Protein AF-A0A832P5F1-F1 (afdb_monomer)

Foldseek 3Di:
DDDDDDDDDDPPPDVVVVVVVVVVVVVVPPPVVPPPQDWFKWFWWFFQVPQWIFIARPVVRAGPDIEHHDHRWFEWDQFLQNQWIWTQHQVVQWIFIAGRQVRYTPDIEHHAHRWAYWEAENVRQWIWTDHQCGQWIFIAGPVVRYGPDIEHHAHRWHEWYDDHQWIWIQHQQQQWIFIAGNVVRYGPDIAHHVAHGWAYWDDDDQWIWTAHQRQQWIFIAGNVVSYGPDIEHHAHRWHEWDDADQWIWIFHQLRQWIFIAGNVVRYGPDIEHHAHRFAAKAAAPVRQWIWTQRQQVQWIFIAGPVVRYGPDIHHHHHRINHHYHRIYTHGHDDDPPDPPDPPDDDDDDDDDDDDDDDDDDDDDDDDDDDDDDDDDDDDDDDDDDDDDDDDDDWDFDDDDDDDDDDDDDDDDDDDDDDDDDDDDDDDPPPPPDDDQKDWGKGWPAFEEAQQFWTKIKIKIFGAQPAAKKKKKKKKADPPPKAWPPPQWDQDPPRITIHIDIAGHGDMDMDMIIIRRNDFDKDWMKIKMWMDHDPCSVPIDIDIDTGIHGYHYPDDDDDPDDDDDPDDPPPVPDDPDDDPPVVVVVVVVVVVVVPPD

Sequence (596 aa):
MISKKKEKSNPIGLTSIALLLLFIIVSFTMSAAAAQSALFEVAYITNGGSDTVSVIDTGTNTVIATVDVESRPEGIAVSPDGKKVYVANLGSNTVSVIDTATNKVTATMDTGSDPHGVAATPDGKKVYVTNYGGDTVSVIDTATNRVTATVDVGVNPFGVVVAGTMAYVTNDIDRTVSVIDTATDTVTATLNVENQHPGGVTVAGSRAYVTSGGTDTVSVIDTNSNSVIATVDVGSRPTGVVVTGTKAYVANFGGNTLSVIDTATNTVTSTVDVGKSPYGIAVNPDGTKVYAANAYDNTISVIDTATNRVTATVKVGTLPKAFGQFVSSVPVSEVETNPTEESEKTPADSHENTEAGQNVNTQTNTVNNYYNSTQTNTQTSNVNNYYENTQTNTQTTTVNYNYYNEPAERPENARVRNEEVRKAEDPPVEKPKPSSASVNLHGEKTRVVKGEDILLKLSAVNLITKPTMHVQAIIIPPSGMSVSSTEFVESGAGQYTTTYEIEPGKGRDIEVRIAANQVGDFNVTGRVIYYFGNNKKDGEDCTLDLPIQVEDPAPQPTPESRPDISDISDILDMPGFGVSGLVFILMLAFILRRND

Radius of gyration: 36.6 Å; Cα contacts (8 Å, |Δi|>4): 1337; chains: 1; bounding box: 105×146×102 Å

Secondary structure (DSSP, 8-state):
-------------SHHHHHHHHHHHHTTSS--------EEEEEEEEETTTTEEEEEETTTTEEEEEEE-SSSEEEEEE-TTSSEEEEEEGGGTEEEEEETTTTEEEEEEE-SSSEEEEEE-TTSSEEEEEEGGGTEEEEEETTTTEEEEEEE-SSSEEEEEEETTEEEEEETTTTEEEEEETTTTEEEEEEE---SSEEEEEEETTEEEEEETTTTEEEEEETTTTEEEEEEE-SSSEEEEEEETTEEEEEETTTTEEEEEETTTTEEEEEEE-SSSEEEEEE-TTSSEEEEEETTTTEEEEEETTTTEEEEEEE-SSSB--BB--EEEEEPPP---PPP--PPPPP----------------------PPP----------------------------------------------------PPPP--PPPPPSEEEEEEEEE-EEETTSEEEEEEEEEE-TTSPPEEEEEEEEPPTT-EE--TTPEEEGGGEEEEEEEE-TT-EEEEEEEEE--S-EEEEEEEEEEEEETT-GGG-EEEEEEEEEEEEPPPPPPP----------GGGS--TT--TTHHHHHHHHHHHTTS--

Structure (mmCIF, N/CA/C/O backbone):
data_AF-A0A832P5F1-F1
#
_entry.id   AF-A0A832P5F1-F1
#
loop_
_atom_site.group_PDB
_atom_site.id
_atom_site.type_symbol
_atom_site.label_atom_id
_atom_site.label_alt_id
_atom_site.label_comp_id
_atom_site.label_asym_id
_atom_site.label_entity_id
_atom_site.label_seq_id
_atom_site.pdbx_PDB_ins_code
_atom_site.Cartn_x
_atom_site.Cartn_y
_atom_site.Cartn_z
_atom_site.occupancy
_atom_site.B_iso_or_equiv
_atom_site.auth_seq_id
_atom_site.auth_comp_id
_atom_site.auth_asym_id
_atom_site.auth_atom_id
_atom_site.pdbx_PDB_model_num
ATOM 1 N N . MET A 1 1 ? 10.530 -66.993 82.136 1.00 38.19 1 MET A N 1
ATOM 2 C CA . MET A 1 1 ? 9.379 -67.729 81.565 1.00 38.19 1 MET A CA 1
ATOM 3 C C . MET A 1 1 ? 8.339 -66.687 81.171 1.00 38.19 1 MET A C 1
ATOM 5 O O . MET A 1 1 ? 7.879 -65.975 82.045 1.00 38.19 1 MET A O 1
ATOM 9 N N . ILE A 1 2 ? 8.283 -66.293 79.892 1.00 39.81 2 ILE A N 1
ATOM 10 C CA . ILE A 1 2 ? 7.416 -66.886 78.844 1.00 39.81 2 ILE A CA 1
ATOM 11 C C . ILE A 1 2 ? 5.944 -66.644 79.235 1.00 39.81 2 ILE A C 1
ATOM 13 O O . ILE A 1 2 ? 5.514 -67.163 80.249 1.00 39.81 2 ILE A O 1
ATOM 17 N N . SER A 1 3 ? 5.110 -65.868 78.546 1.00 37.88 3 SER A N 1
ATOM 18 C CA . SER A 1 3 ? 5.088 -65.426 77.152 1.00 37.88 3 SER A CA 1
ATOM 19 C C . SER A 1 3 ? 4.238 -64.149 77.062 1.00 37.88 3 SER A C 1
ATOM 21 O O . SER A 1 3 ? 3.167 -64.089 77.660 1.00 37.88 3 SER A O 1
ATOM 23 N N . LYS A 1 4 ? 4.665 -63.138 76.300 1.00 48.16 4 LYS A N 1
ATOM 24 C CA . LYS A 1 4 ? 3.783 -62.041 75.871 1.00 48.16 4 LYS A CA 1
ATOM 25 C C . LYS A 1 4 ? 3.978 -61.803 74.383 1.00 48.16 4 LYS A C 1
ATOM 27 O O . LYS A 1 4 ? 4.945 -61.156 73.995 1.00 48.16 4 LYS A O 1
ATOM 32 N N . LYS A 1 5 ? 3.050 -62.305 73.567 1.00 44.62 5 LYS A N 1
ATOM 33 C CA . LYS A 1 5 ? 2.624 -61.659 72.314 1.00 44.62 5 LYS A CA 1
ATOM 34 C C . LYS A 1 5 ? 1.510 -62.455 71.638 1.00 44.62 5 LYS A C 1
ATOM 36 O O . LYS A 1 5 ? 1.742 -63.586 71.226 1.00 44.62 5 LYS A O 1
ATOM 41 N N . LYS A 1 6 ? 0.361 -61.808 71.440 1.00 38.97 6 LYS A N 1
ATOM 42 C CA . LYS A 1 6 ? -0.233 -61.491 70.126 1.00 38.97 6 LYS A CA 1
ATOM 43 C C . LYS A 1 6 ? -1.708 -61.142 70.322 1.00 38.97 6 LYS A C 1
ATOM 45 O O . LYS A 1 6 ? -2.501 -62.020 70.629 1.00 38.97 6 LYS A O 1
ATOM 50 N N . GLU A 1 7 ? -2.065 -59.897 70.037 1.00 41.16 7 GLU A N 1
ATOM 51 C CA . GLU A 1 7 ? -3.410 -59.567 69.567 1.00 41.16 7 GLU A CA 1
ATOM 52 C C . GLU A 1 7 ? -3.318 -59.083 68.120 1.00 41.16 7 GLU A C 1
ATOM 54 O O . GLU A 1 7 ? -2.325 -58.483 67.705 1.00 41.16 7 GLU A O 1
ATOM 59 N N . LYS A 1 8 ? -4.316 -59.498 67.341 1.00 47.44 8 LYS A N 1
ATOM 60 C CA . LYS A 1 8 ? -4.392 -59.449 65.880 1.00 47.44 8 LYS A CA 1
ATOM 61 C C . LYS A 1 8 ? -4.716 -58.034 65.392 1.00 47.44 8 LYS A C 1
ATOM 63 O O . LYS A 1 8 ? -5.671 -57.438 65.876 1.00 47.44 8 LYS A O 1
ATOM 68 N N . SER A 1 9 ? -4.018 -57.566 64.359 1.00 42.41 9 SER A N 1
ATOM 69 C CA . SER A 1 9 ? -4.440 -56.435 63.524 1.00 42.41 9 SER A CA 1
ATOM 70 C C . SER A 1 9 ? -4.525 -56.855 62.048 1.00 42.41 9 SER A C 1
ATOM 72 O O . SER A 1 9 ? -3.697 -57.618 61.550 1.00 42.41 9 SER A O 1
ATOM 74 N N . ASN A 1 10 ? -5.608 -56.414 61.401 1.00 39.56 10 ASN A N 1
ATOM 75 C CA . ASN A 1 10 ? -6.074 -56.761 60.053 1.00 39.56 10 ASN A CA 1
ATOM 76 C C . ASN A 1 10 ? -5.143 -56.278 58.922 1.00 39.56 10 ASN A C 1
ATOM 78 O O . ASN A 1 10 ? -4.532 -55.218 59.057 1.00 39.56 10 ASN A O 1
ATOM 82 N N . PRO A 1 11 ? -5.106 -56.970 57.762 1.00 44.47 11 PRO A N 1
ATOM 83 C CA . PRO A 1 11 ? -4.315 -56.559 56.611 1.00 44.47 11 PRO A CA 1
ATOM 84 C C . PRO A 1 11 ? -5.125 -55.586 55.740 1.00 44.47 11 PRO A C 1
ATOM 86 O O . PRO A 1 11 ? -5.749 -55.980 54.760 1.00 44.47 11 PRO A O 1
ATOM 89 N N . ILE A 1 12 ? -5.128 -54.302 56.095 1.00 47.81 12 ILE A N 1
ATOM 90 C CA . ILE A 1 12 ? -5.510 -53.222 55.170 1.00 47.81 12 ILE A CA 1
ATOM 91 C C . ILE A 1 12 ? -4.210 -52.540 54.766 1.00 47.81 12 ILE A C 1
ATOM 93 O O . ILE A 1 12 ? -3.772 -51.568 55.370 1.00 47.81 12 ILE A O 1
ATOM 97 N N . GLY A 1 13 ? -3.523 -53.126 53.799 1.00 51.03 13 GLY A N 1
ATOM 98 C CA . GLY A 1 13 ? -2.221 -52.640 53.376 1.00 51.03 13 GLY A CA 1
ATOM 99 C C . GLY A 1 13 ? -1.780 -53.425 52.167 1.00 51.03 13 GLY A C 1
ATOM 100 O O . GLY A 1 13 ? -1.122 -54.437 52.326 1.00 51.03 13 GLY A O 1
ATOM 101 N N . LEU A 1 14 ? -2.271 -53.022 50.997 1.00 46.38 14 LEU A N 1
ATOM 102 C CA . LEU A 1 14 ? -1.539 -52.968 49.723 1.00 46.38 14 LEU A CA 1
ATOM 103 C C . LEU A 1 14 ? -2.491 -52.642 48.554 1.00 46.38 14 LEU A C 1
ATOM 105 O O . LEU A 1 14 ? -2.056 -52.051 47.572 1.00 46.38 14 LEU A O 1
ATOM 109 N N . THR A 1 15 ? -3.796 -52.920 48.664 1.00 43.25 15 THR A N 1
ATOM 110 C CA . THR A 1 15 ? -4.772 -52.630 47.592 1.00 43.25 15 THR A CA 1
ATOM 111 C C . THR A 1 15 ? -5.205 -51.159 47.509 1.00 43.25 15 THR A C 1
ATOM 113 O O . THR A 1 15 ? -5.530 -50.696 46.420 1.00 43.25 15 THR A O 1
ATOM 116 N N . SER A 1 16 ? -5.125 -50.380 48.596 1.00 47.59 16 SER A N 1
ATOM 117 C CA . SER A 1 16 ? -5.449 -48.937 48.571 1.00 47.59 16 SER A CA 1
ATOM 118 C C . SER A 1 16 ? -4.308 -48.030 48.095 1.00 47.59 16 SER A C 1
ATOM 120 O O . SER A 1 16 ? -4.561 -46.879 47.760 1.00 47.59 16 SER A O 1
ATOM 122 N N . ILE A 1 17 ? -3.064 -48.521 48.032 1.00 47.62 17 ILE A N 1
ATOM 123 C CA . ILE A 1 17 ? -1.914 -47.710 47.584 1.00 47.62 17 ILE A CA 1
ATOM 124 C C . ILE A 1 17 ? -1.788 -47.750 46.051 1.00 47.62 17 ILE A C 1
ATOM 126 O O . ILE A 1 17 ? -1.481 -46.735 45.433 1.00 47.62 17 ILE A O 1
ATOM 130 N N . ALA A 1 18 ? -2.129 -48.878 45.417 1.00 46.09 18 ALA A N 1
ATOM 131 C CA . ALA A 1 18 ? -2.141 -48.997 43.957 1.00 46.09 18 ALA A CA 1
ATOM 132 C C . ALA A 1 18 ? -3.245 -48.147 43.293 1.00 46.09 18 ALA A C 1
ATOM 134 O O . ALA A 1 18 ? -3.026 -47.596 42.218 1.00 46.09 18 ALA A O 1
ATOM 135 N N . LEU A 1 19 ? -4.403 -47.979 43.946 1.00 42.66 19 LEU A N 1
ATOM 136 C CA . LEU A 1 19 ? -5.497 -47.150 43.422 1.00 42.66 19 LEU A CA 1
ATOM 137 C C . LEU A 1 19 ? -5.235 -45.643 43.611 1.00 42.66 19 LEU A C 1
ATOM 139 O O . LEU A 1 19 ? -5.656 -44.844 42.780 1.00 42.66 19 LEU A O 1
ATOM 143 N N . LEU A 1 20 ? -4.476 -45.256 44.645 1.00 43.47 20 LEU A N 1
ATOM 144 C CA . LEU A 1 20 ? -4.058 -43.866 44.860 1.00 43.47 20 LEU A CA 1
ATOM 145 C C . LEU A 1 20 ? -2.939 -43.445 43.886 1.00 43.47 20 LEU A C 1
ATOM 147 O O . LEU A 1 20 ? -2.941 -42.321 43.397 1.00 43.47 20 LEU A O 1
ATOM 151 N N . LEU A 1 21 ? -2.028 -44.360 43.528 1.00 43.97 21 LEU A N 1
ATOM 152 C CA . LEU A 1 21 ? -0.984 -44.113 42.521 1.00 43.97 21 LEU A CA 1
ATOM 153 C C . LEU A 1 21 ? -1.531 -44.077 41.083 1.00 43.97 21 LEU A C 1
ATOM 155 O O . LEU A 1 21 ? -1.025 -43.308 40.269 1.00 43.97 21 LEU A O 1
ATOM 159 N N . LEU A 1 22 ? -2.601 -44.820 40.774 1.00 42.53 22 LEU A N 1
ATOM 160 C CA . LEU A 1 22 ? -3.268 -44.729 39.468 1.00 42.53 22 LEU A CA 1
ATOM 161 C C . LEU A 1 22 ? -4.050 -43.409 39.307 1.00 42.53 22 LEU A C 1
ATOM 163 O O . LEU A 1 22 ? -4.083 -42.851 38.214 1.00 42.53 22 LEU A O 1
ATOM 167 N N . PHE A 1 23 ? -4.598 -42.852 40.394 1.00 43.94 23 PHE A N 1
ATOM 168 C CA . PHE A 1 23 ? -5.208 -41.516 40.376 1.00 43.94 23 PHE A CA 1
ATOM 169 C C . PHE A 1 23 ? -4.176 -40.390 40.259 1.00 43.94 23 PHE A C 1
ATOM 171 O O . PHE A 1 23 ? -4.450 -39.399 39.593 1.00 43.94 23 PHE A O 1
ATOM 178 N N . ILE A 1 24 ? -2.973 -40.539 40.819 1.00 45.75 24 ILE A N 1
ATOM 179 C CA . ILE A 1 24 ? -1.915 -39.522 40.691 1.00 45.75 24 ILE A CA 1
ATOM 180 C C . ILE A 1 24 ? -1.296 -39.525 39.280 1.00 45.75 24 ILE A C 1
ATOM 182 O O . ILE A 1 24 ? -0.934 -38.465 38.782 1.00 45.75 24 ILE A O 1
ATOM 186 N N . ILE A 1 25 ? -1.262 -40.667 38.583 1.00 44.12 25 ILE A N 1
ATOM 187 C CA . ILE A 1 25 ? -0.735 -40.749 37.206 1.00 44.12 25 ILE A CA 1
ATOM 188 C C . ILE A 1 25 ? -1.786 -40.334 36.153 1.00 44.12 25 ILE A C 1
ATOM 190 O O . ILE A 1 25 ? -1.433 -39.746 35.131 1.00 44.12 25 ILE A O 1
ATOM 194 N N . VAL A 1 26 ? -3.085 -40.529 36.414 1.00 41.31 26 VAL A N 1
ATOM 195 C CA . VAL A 1 26 ? -4.162 -40.009 35.540 1.00 41.31 26 VAL A CA 1
ATOM 196 C C . VAL A 1 26 ? -4.508 -38.538 35.843 1.00 41.31 26 VAL A C 1
ATOM 198 O O . VAL A 1 26 ? -5.034 -37.847 34.979 1.00 41.31 26 VAL A O 1
ATOM 201 N N . SER A 1 27 ? -4.107 -37.999 37.001 1.00 42.16 27 SER A N 1
ATOM 202 C CA . SER A 1 27 ? -4.187 -36.550 37.285 1.00 42.16 27 SER A CA 1
ATOM 203 C C . SER A 1 27 ? -2.967 -35.755 36.795 1.00 42.16 27 SER A C 1
ATOM 205 O O . SER A 1 27 ? -2.947 -34.537 36.932 1.00 42.16 27 SER A O 1
ATOM 207 N N . PHE A 1 28 ? -1.963 -36.415 36.205 1.00 39.56 28 PHE A N 1
ATOM 208 C CA . PHE A 1 28 ? -0.783 -35.768 35.609 1.00 39.56 28 PHE A CA 1
ATOM 209 C C . PHE A 1 28 ? -0.729 -35.854 34.075 1.00 39.56 28 PHE A C 1
ATOM 211 O O . PHE A 1 28 ? 0.269 -35.475 33.470 1.00 39.56 28 PHE A O 1
ATOM 218 N N . THR A 1 29 ? -1.798 -36.318 33.422 1.00 43.66 29 THR A N 1
ATOM 219 C CA . THR A 1 29 ? -1.881 -36.392 31.946 1.00 43.66 29 THR A CA 1
ATOM 220 C C . THR A 1 29 ? -3.006 -35.542 31.350 1.00 43.66 29 THR A C 1
ATOM 222 O O . THR A 1 29 ? -3.330 -35.657 30.173 1.00 43.66 29 THR A O 1
ATOM 225 N N . MET A 1 30 ? -3.563 -34.624 32.140 1.00 45.16 30 MET A N 1
ATOM 226 C CA . MET A 1 30 ? -4.625 -33.700 31.739 1.00 45.16 30 MET A CA 1
ATOM 227 C C . MET A 1 30 ? -4.424 -32.407 32.548 1.00 45.16 30 MET A C 1
ATOM 229 O O . MET A 1 30 ? -5.054 -32.190 33.568 1.00 45.16 30 MET A O 1
ATOM 233 N N . SER A 1 31 ? -3.382 -31.620 32.303 1.00 47.66 31 SER A N 1
ATOM 234 C CA . SER A 1 31 ? -3.410 -30.600 31.261 1.00 47.66 31 SER A CA 1
ATOM 235 C C . SER A 1 31 ? -1.986 -30.105 30.983 1.00 47.66 31 SER A C 1
ATOM 237 O O . SER A 1 31 ? -1.630 -28.976 31.296 1.00 47.66 31 SER A O 1
ATOM 239 N N . ALA A 1 32 ? -1.185 -30.934 30.318 1.00 41.31 32 ALA A N 1
ATOM 240 C CA . ALA A 1 32 ? -0.351 -30.410 29.242 1.00 41.31 32 ALA A CA 1
ATOM 241 C C . ALA A 1 32 ? -1.231 -30.328 27.981 1.00 41.31 32 ALA A C 1
ATOM 243 O O . ALA A 1 32 ? -0.911 -30.886 26.936 1.00 41.31 32 ALA A O 1
ATOM 244 N N . ALA A 1 33 ? -2.408 -29.694 28.096 1.00 40.56 33 ALA A N 1
ATOM 245 C CA . ALA A 1 33 ? -2.965 -29.033 26.934 1.00 40.56 33 ALA A CA 1
ATOM 246 C C . ALA A 1 33 ? -1.875 -28.040 26.550 1.00 40.56 33 ALA A C 1
ATOM 248 O O . ALA A 1 33 ? -1.488 -27.229 27.393 1.00 40.56 33 ALA A O 1
ATOM 249 N N . ALA A 1 34 ? -1.295 -28.221 25.362 1.00 40.66 34 ALA A N 1
ATOM 250 C CA . ALA A 1 34 ? -0.365 -27.274 24.776 1.00 40.66 34 ALA A CA 1
ATOM 251 C C . ALA A 1 34 ? -0.838 -25.876 25.162 1.00 40.66 34 ALA A C 1
ATOM 253 O O . ALA A 1 34 ? -2.010 -25.566 24.934 1.00 40.66 34 ALA A O 1
ATOM 254 N N . ALA A 1 35 ? 0.015 -25.108 25.839 1.00 43.09 35 ALA A N 1
ATOM 255 C CA . ALA A 1 35 ? -0.267 -23.715 26.094 1.00 43.09 35 ALA A CA 1
ATOM 256 C C . ALA A 1 35 ? -0.445 -23.084 24.711 1.00 43.09 35 ALA A C 1
ATOM 258 O O . ALA A 1 35 ? 0.507 -22.860 23.963 1.00 43.09 35 ALA A O 1
ATOM 259 N N . GLN A 1 36 ? -1.701 -23.004 24.282 1.00 39.91 36 GLN A N 1
ATOM 260 C CA . GLN A 1 36 ? -2.080 -22.400 23.031 1.00 39.91 36 GLN A CA 1
ATOM 261 C C . GLN A 1 36 ? -1.796 -20.933 23.289 1.00 39.91 36 GLN A C 1
ATOM 263 O O . GLN A 1 36 ? -2.570 -20.291 23.996 1.00 39.91 36 GLN A O 1
ATOM 268 N N . SER A 1 37 ? -0.651 -20.446 22.802 1.00 49.31 37 SER A N 1
ATOM 269 C CA . SER A 1 37 ? -0.330 -19.024 22.847 1.00 49.31 37 SER A CA 1
ATOM 270 C C . SER A 1 37 ? -1.570 -18.285 22.357 1.00 49.31 37 SER A C 1
ATOM 272 O O . SER A 1 37 ? -2.028 -18.505 21.229 1.00 49.31 37 SER A O 1
ATOM 274 N N . ALA A 1 38 ? -2.195 -17.524 23.257 1.00 62.44 38 ALA A N 1
ATOM 275 C CA . ALA A 1 38 ? -3.351 -16.729 22.899 1.00 62.44 38 ALA A CA 1
ATOM 276 C C . ALA A 1 38 ? -2.876 -15.747 21.826 1.00 62.44 38 ALA A C 1
ATOM 278 O O . ALA A 1 38 ? -1.866 -15.067 22.002 1.00 62.44 38 ALA A O 1
ATOM 279 N N . LEU A 1 39 ? -3.559 -15.733 20.688 1.00 69.94 39 LEU A N 1
ATOM 280 C CA . LEU A 1 39 ? -3.280 -14.783 19.626 1.00 69.94 39 LEU A CA 1
ATOM 281 C C . LEU A 1 39 ? -4.073 -13.512 19.903 1.00 69.94 39 LEU A C 1
ATOM 283 O O . LEU A 1 39 ? -5.276 -13.566 20.162 1.00 69.94 39 LEU A O 1
ATOM 287 N N . PHE A 1 40 ? -3.386 -12.381 19.855 1.00 83.81 40 PHE A N 1
ATOM 288 C CA . PHE A 1 40 ? -3.963 -11.063 20.061 1.00 83.81 40 PHE A CA 1
ATOM 289 C C . PHE A 1 40 ? -3.933 -10.312 18.729 1.00 83.81 40 PHE A C 1
ATOM 291 O O . PHE A 1 40 ? -2.878 -10.191 18.116 1.00 83.81 40 PHE A O 1
ATOM 298 N N . GLU A 1 41 ? -5.084 -9.874 18.220 1.00 92.94 41 GLU A N 1
ATOM 299 C CA . GLU A 1 41 ? -5.142 -9.164 16.937 1.00 92.94 41 GLU A CA 1
ATOM 300 C C . GLU A 1 41 ? -4.820 -7.678 17.135 1.00 92.94 41 GLU A C 1
ATOM 302 O O . GLU A 1 41 ? -5.470 -6.971 17.911 1.00 92.94 41 GLU A O 1
ATOM 307 N N . VAL A 1 42 ? -3.812 -7.200 16.409 1.00 95.69 42 VAL A N 1
ATOM 308 C CA . VAL A 1 42 ? -3.246 -5.858 16.555 1.00 95.69 42 VAL A CA 1
ATOM 309 C C . VAL A 1 42 ? -3.112 -5.199 15.191 1.00 95.69 42 VAL A C 1
ATOM 311 O O . VAL A 1 42 ? -2.793 -5.860 14.200 1.00 95.69 42 VAL A O 1
ATOM 314 N N . ALA A 1 43 ? -3.316 -3.884 15.149 1.00 98.06 43 ALA A N 1
ATOM 315 C CA . ALA A 1 43 ? -2.988 -3.055 13.995 1.00 98.06 43 ALA A CA 1
ATOM 316 C C . ALA A 1 43 ? -1.833 -2.093 14.313 1.00 98.06 43 ALA A C 1
ATOM 318 O O . ALA A 1 43 ? -1.830 -1.455 15.364 1.00 98.06 43 ALA A O 1
ATOM 319 N N . TYR A 1 44 ? -0.875 -1.965 13.397 1.00 98.69 44 TYR A N 1
ATOM 320 C CA . TYR A 1 44 ? 0.273 -1.060 13.497 1.00 98.69 44 TYR A CA 1
ATOM 321 C C . TYR A 1 44 ? 0.152 0.053 12.455 1.00 98.69 44 TYR A C 1
ATOM 323 O O . TYR A 1 44 ? 0.190 -0.197 11.261 1.00 98.69 44 TYR A O 1
ATOM 331 N N . ILE A 1 45 ? -0.007 1.301 12.871 1.00 98.81 45 ILE A N 1
ATOM 332 C CA . ILE A 1 45 ? -0.355 2.402 11.969 1.00 98.81 45 ILE A CA 1
ATOM 333 C C . ILE A 1 45 ? 0.811 3.372 11.857 1.00 98.81 45 ILE A C 1
ATOM 335 O O . ILE A 1 45 ? 1.119 4.050 12.831 1.00 98.81 45 ILE A O 1
ATOM 339 N N . THR A 1 46 ? 1.432 3.473 10.682 1.00 98.75 46 THR A N 1
ATOM 340 C CA . THR A 1 46 ? 2.448 4.500 10.406 1.00 98.75 46 THR A CA 1
ATOM 341 C C . THR A 1 46 ? 1.813 5.882 10.352 1.00 98.75 46 THR A C 1
ATOM 343 O O . THR A 1 46 ? 0.863 6.098 9.600 1.00 98.75 46 THR A O 1
ATOM 346 N N . ASN A 1 47 ? 2.349 6.819 11.133 1.00 97.38 47 ASN A N 1
ATOM 347 C CA . ASN A 1 47 ? 1.895 8.202 11.234 1.00 97.38 47 ASN A CA 1
ATOM 348 C C . ASN A 1 47 ? 2.949 9.135 10.623 1.00 97.38 47 ASN A C 1
ATOM 350 O O . ASN A 1 47 ? 3.790 9.693 11.333 1.00 97.38 47 ASN A O 1
ATOM 354 N N . GLY A 1 48 ? 2.905 9.300 9.300 1.00 85.81 48 GLY A N 1
ATOM 355 C CA . GLY A 1 48 ? 3.947 9.985 8.532 1.00 85.81 48 GLY A CA 1
ATOM 356 C C . GLY A 1 48 ? 4.190 11.446 8.924 1.00 85.81 48 GLY A C 1
ATOM 357 O O . GLY A 1 48 ? 5.259 11.975 8.656 1.00 85.81 48 GLY A O 1
ATOM 358 N N . GLY A 1 49 ? 3.221 12.110 9.559 1.00 77.00 49 GLY A N 1
ATOM 359 C CA . GLY A 1 49 ? 3.355 13.498 10.007 1.00 77.00 49 GLY A CA 1
ATOM 360 C C . GLY A 1 49 ? 3.899 13.657 11.427 1.00 77.00 49 GLY A C 1
ATOM 361 O O . GLY A 1 49 ? 3.992 14.787 11.903 1.00 77.00 49 GLY A O 1
ATOM 362 N N . SER A 1 50 ? 4.156 12.556 12.138 1.00 84.06 50 SER A N 1
ATOM 363 C CA . SER A 1 50 ? 4.618 12.568 13.537 1.00 84.06 50 SER A CA 1
ATOM 364 C C . SER A 1 50 ? 5.785 11.623 13.799 1.00 84.06 50 SER A C 1
ATOM 366 O O . SER A 1 50 ? 6.203 11.525 14.943 1.00 84.06 50 SER A O 1
ATOM 368 N N . ASP A 1 51 ? 6.288 10.928 12.776 1.00 97.25 51 ASP A N 1
ATOM 369 C CA . ASP A 1 51 ? 7.416 9.993 12.880 1.00 97.25 51 ASP A CA 1
ATOM 370 C C . ASP A 1 51 ? 7.192 8.865 13.909 1.00 97.25 51 ASP A C 1
ATOM 372 O O . ASP A 1 51 ? 8.103 8.406 14.594 1.00 97.25 51 ASP A O 1
ATOM 376 N N . THR A 1 52 ? 5.944 8.392 14.018 1.00 98.38 52 THR A N 1
ATOM 377 C CA . THR A 1 52 ? 5.557 7.324 14.956 1.00 98.38 52 THR A CA 1
ATOM 378 C C . THR A 1 52 ? 4.761 6.203 14.294 1.00 98.38 52 THR A C 1
ATOM 380 O O . THR A 1 52 ? 4.204 6.358 13.205 1.00 98.38 52 THR A O 1
ATOM 383 N N . VAL A 1 53 ? 4.638 5.080 15.002 1.00 98.88 53 VAL A N 1
ATOM 384 C CA . VAL A 1 53 ? 3.684 4.001 14.734 1.00 98.88 53 VAL A CA 1
ATOM 385 C C . VAL A 1 53 ? 2.719 3.858 15.911 1.00 98.88 53 VAL A C 1
ATOM 387 O O . VAL A 1 53 ? 3.145 3.606 17.037 1.00 98.88 53 VAL A O 1
ATOM 390 N N . SER A 1 54 ? 1.411 3.979 15.674 1.00 98.75 54 SER A N 1
ATOM 391 C CA . SER A 1 54 ? 0.389 3.667 16.684 1.00 98.75 54 SER A CA 1
ATOM 392 C C . SER A 1 54 ? 0.066 2.174 16.679 1.00 98.75 54 SER A C 1
ATOM 394 O O . SER A 1 54 ? -0.222 1.610 15.629 1.00 98.75 54 SER A O 1
ATOM 396 N N . VAL A 1 55 ? 0.059 1.542 17.849 1.00 98.44 55 VAL A N 1
ATOM 397 C CA . VAL A 1 55 ? -0.315 0.135 18.038 1.00 98.44 55 VAL A CA 1
ATOM 398 C C . VAL A 1 55 ? -1.735 0.087 18.586 1.00 98.44 55 VAL A C 1
ATOM 400 O O . VAL A 1 55 ? -2.003 0.666 19.637 1.00 98.44 55 VAL A O 1
ATOM 403 N N . ILE A 1 56 ? -2.648 -0.573 17.879 1.00 97.56 56 ILE A N 1
ATOM 404 C CA . ILE A 1 56 ? -4.077 -0.625 18.199 1.00 97.56 56 ILE A CA 1
ATOM 405 C C . ILE A 1 56 ? -4.468 -2.050 18.576 1.00 97.56 56 ILE A C 1
ATOM 407 O O . ILE A 1 56 ? -4.291 -2.969 17.779 1.00 97.56 56 ILE A O 1
ATOM 411 N N . ASP A 1 57 ? -5.081 -2.212 19.745 1.00 94.12 57 ASP A N 1
ATOM 412 C CA . ASP A 1 57 ? -5.867 -3.401 20.070 1.00 94.12 57 ASP A CA 1
ATOM 413 C C . ASP A 1 57 ? -7.162 -3.375 19.250 1.00 94.12 57 ASP A C 1
ATOM 415 O O . ASP A 1 57 ? -8.007 -2.492 19.418 1.00 94.12 57 ASP A O 1
ATOM 419 N N . THR A 1 58 ? -7.321 -4.341 18.351 1.00 94.56 58 THR A N 1
ATOM 420 C CA . THR A 1 58 ? -8.463 -4.422 17.424 1.00 94.56 58 THR A CA 1
ATOM 421 C C . THR A 1 58 ? -9.747 -4.973 18.054 1.00 94.56 58 THR A C 1
ATOM 423 O O . THR A 1 58 ? -10.837 -4.812 17.490 1.00 94.56 58 THR A O 1
ATOM 426 N N . GLY A 1 59 ? -9.640 -5.617 19.220 1.00 91.44 59 GLY A N 1
ATOM 427 C CA . GLY A 1 59 ? -10.774 -6.099 20.000 1.00 91.44 59 GLY A CA 1
ATOM 428 C C . GLY A 1 59 ? -11.456 -4.960 20.751 1.00 91.44 59 GLY A C 1
ATOM 429 O O . GLY A 1 59 ? -12.685 -4.888 20.786 1.00 91.44 59 GLY A O 1
ATOM 430 N N . THR A 1 60 ? -10.663 -4.037 21.300 1.00 92.44 60 THR A N 1
ATOM 431 C CA . THR A 1 60 ? -11.168 -2.851 22.014 1.00 92.44 60 THR A CA 1
ATOM 432 C C . THR A 1 60 ? -11.213 -1.586 21.155 1.00 92.44 60 THR A C 1
ATOM 434 O O . THR A 1 60 ? -11.862 -0.617 21.544 1.00 92.44 60 THR A O 1
ATOM 437 N N . ASN A 1 61 ? -10.582 -1.596 19.976 1.00 94.38 61 ASN A N 1
ATOM 438 C CA . ASN A 1 61 ? -10.394 -0.437 19.097 1.00 94.38 61 ASN A CA 1
ATOM 439 C C . ASN A 1 61 ? -9.707 0.740 19.812 1.00 94.38 61 ASN A C 1
ATOM 441 O O . ASN A 1 61 ? -10.107 1.896 19.660 1.00 94.38 61 ASN A O 1
ATOM 445 N N . THR A 1 62 ? -8.674 0.448 20.606 1.00 93.31 62 THR A N 1
ATOM 446 C CA . THR A 1 62 ? -7.927 1.457 21.370 1.00 93.31 62 THR A CA 1
ATOM 447 C C . THR A 1 62 ? -6.443 1.437 21.030 1.00 93.31 62 THR A C 1
ATOM 449 O O . THR A 1 62 ? -5.869 0.381 20.773 1.00 93.31 62 THR A O 1
ATOM 452 N N . VAL A 1 63 ? -5.812 2.615 21.016 1.00 96.44 63 VAL A N 1
ATOM 453 C CA . VAL A 1 63 ? -4.351 2.723 20.899 1.00 96.44 63 VAL A CA 1
ATOM 454 C C . VAL A 1 63 ? -3.733 2.303 22.231 1.00 96.44 63 VAL A C 1
ATOM 456 O O . VAL A 1 63 ? -3.995 2.928 23.257 1.00 96.44 63 VAL A O 1
ATOM 459 N N . ILE A 1 64 ? -2.914 1.254 22.206 1.00 93.44 64 ILE A N 1
ATOM 460 C CA . ILE A 1 64 ? -2.269 0.656 23.384 1.00 93.44 64 ILE A CA 1
ATOM 461 C C . ILE A 1 64 ? -0.781 1.002 23.493 1.00 93.44 64 ILE A C 1
ATOM 463 O O . ILE A 1 64 ? -0.200 0.870 24.568 1.00 93.44 64 ILE A O 1
ATOM 467 N N . ALA A 1 65 ? -0.161 1.458 22.403 1.00 95.25 65 ALA A N 1
ATOM 468 C CA . ALA A 1 65 ? 1.198 1.985 22.404 1.00 95.25 65 ALA A CA 1
ATOM 469 C C . ALA A 1 65 ? 1.421 2.956 21.237 1.00 95.25 65 ALA A C 1
ATOM 471 O O . ALA A 1 65 ? 0.728 2.901 20.220 1.00 95.25 65 ALA A O 1
ATOM 472 N N . THR A 1 66 ? 2.436 3.802 21.379 1.00 97.25 66 THR A N 1
ATOM 473 C CA . THR A 1 66 ? 3.000 4.620 20.302 1.00 97.25 66 THR A CA 1
ATOM 474 C C . THR A 1 66 ? 4.500 4.368 20.283 1.00 97.25 66 THR A C 1
ATOM 476 O O . THR A 1 66 ? 5.142 4.435 21.330 1.00 97.25 66 THR A O 1
ATOM 479 N N . VAL A 1 67 ? 5.037 4.027 19.116 1.00 98.06 67 VAL A N 1
ATOM 480 C CA . VAL A 1 67 ? 6.445 3.670 18.919 1.00 98.06 67 VAL A CA 1
ATOM 481 C C . VAL A 1 67 ? 7.089 4.726 18.037 1.00 98.06 67 VAL A C 1
ATOM 483 O O . VAL A 1 67 ? 6.638 4.923 16.911 1.00 98.06 67 VAL A O 1
ATOM 486 N N . ASP A 1 68 ? 8.128 5.390 18.530 1.00 98.31 68 ASP A N 1
ATOM 487 C CA . ASP A 1 68 ? 8.916 6.316 17.717 1.00 98.31 68 ASP A CA 1
ATOM 488 C C . ASP A 1 68 ? 9.726 5.529 16.677 1.00 98.31 68 ASP A C 1
ATOM 490 O O . ASP A 1 68 ? 10.311 4.483 16.985 1.00 98.31 68 ASP A O 1
ATOM 494 N N . VAL A 1 69 ? 9.734 6.018 15.440 1.00 98.19 69 VAL A N 1
ATOM 495 C CA . VAL A 1 69 ? 10.508 5.476 14.316 1.00 98.19 69 VAL A CA 1
ATOM 496 C C . VAL A 1 69 ? 11.246 6.622 13.620 1.00 98.19 69 VAL A C 1
ATOM 498 O O . VAL A 1 69 ? 11.295 7.739 14.131 1.00 98.19 69 VAL A O 1
ATOM 501 N N . GLU A 1 70 ? 11.872 6.352 12.478 1.00 96.94 70 GLU A N 1
ATOM 502 C CA . GLU A 1 70 ? 12.554 7.397 11.714 1.00 96.94 70 GLU A CA 1
ATOM 503 C C . GLU A 1 70 ? 11.570 8.243 10.886 1.00 96.94 70 GLU A C 1
ATOM 505 O O . GLU A 1 70 ? 10.369 7.979 10.827 1.00 96.94 70 GLU A O 1
ATOM 510 N N . SER A 1 71 ? 12.100 9.271 10.219 1.00 95.94 71 SER A N 1
ATOM 511 C CA . SER A 1 71 ? 11.296 10.300 9.557 1.00 95.94 71 SER A CA 1
ATOM 512 C C . SER A 1 71 ? 10.345 9.782 8.467 1.00 95.94 71 SER A C 1
ATOM 514 O O . SER A 1 71 ? 10.733 9.032 7.566 1.00 95.94 71 SER A O 1
ATOM 516 N N . ARG A 1 72 ? 9.105 10.284 8.514 1.00 92.44 72 ARG A N 1
ATOM 517 C CA . ARG A 1 72 ? 8.005 10.080 7.565 1.00 92.44 72 ARG A CA 1
ATOM 518 C C . ARG A 1 72 ? 7.733 8.602 7.254 1.00 92.44 72 ARG A C 1
ATOM 520 O O . ARG A 1 72 ? 7.894 8.181 6.106 1.00 92.44 72 ARG A O 1
ATOM 527 N N . PRO A 1 73 ? 7.307 7.799 8.245 1.00 98.06 73 PRO A N 1
ATOM 528 C CA . PRO A 1 73 ? 6.943 6.408 8.015 1.00 98.06 73 PRO A CA 1
ATOM 529 C C . PRO A 1 73 ? 5.700 6.311 7.121 1.00 98.06 73 PRO A C 1
ATOM 531 O O . PRO A 1 73 ? 4.667 6.922 7.410 1.00 98.06 73 PRO A O 1
ATOM 534 N N . GLU A 1 74 ? 5.776 5.525 6.046 1.00 95.06 74 GLU A N 1
ATOM 535 C CA . GLU A 1 74 ? 4.673 5.352 5.089 1.00 95.06 74 GLU A CA 1
ATOM 536 C C . GLU A 1 74 ? 4.257 3.883 4.964 1.00 95.06 74 GLU A C 1
ATOM 538 O O . GLU A 1 74 ? 3.153 3.511 5.387 1.00 95.06 74 GLU A O 1
ATOM 543 N N . GLY A 1 75 ? 5.144 3.044 4.428 1.00 97.69 75 GLY A N 1
ATOM 544 C CA . GLY A 1 75 ? 4.900 1.619 4.226 1.00 97.69 75 GLY A CA 1
ATOM 545 C C . GLY A 1 75 ? 5.089 0.785 5.475 1.00 97.69 75 GLY A C 1
ATOM 546 O O . GLY A 1 75 ? 5.920 1.098 6.329 1.00 97.69 75 GLY A O 1
ATOM 547 N N . ILE A 1 76 ? 4.342 -0.312 5.568 1.00 98.75 76 ILE A N 1
ATOM 548 C CA . ILE A 1 76 ? 4.432 -1.212 6.711 1.00 98.75 76 ILE A CA 1
ATOM 549 C C . ILE A 1 76 ? 4.060 -2.655 6.356 1.00 98.75 76 ILE A C 1
ATOM 551 O O . ILE A 1 76 ? 3.129 -2.905 5.589 1.00 98.75 76 ILE A O 1
ATOM 555 N N . ALA A 1 77 ? 4.763 -3.614 6.955 1.00 98.50 77 ALA A N 1
ATOM 556 C CA . ALA A 1 77 ? 4.387 -5.023 6.919 1.00 98.50 77 ALA A CA 1
ATOM 557 C C . ALA A 1 77 ? 4.651 -5.707 8.262 1.00 98.50 77 ALA A C 1
ATOM 559 O O . ALA A 1 77 ? 5.763 -5.643 8.791 1.00 98.50 77 ALA A O 1
ATOM 560 N N . VAL A 1 78 ? 3.655 -6.420 8.783 1.00 98.25 78 VAL A N 1
ATOM 561 C CA . VAL A 1 78 ? 3.847 -7.375 9.883 1.00 98.25 78 VAL A CA 1
ATOM 562 C C . VAL A 1 78 ? 4.360 -8.701 9.313 1.00 98.25 78 VAL A C 1
ATOM 564 O O . VAL A 1 78 ? 3.877 -9.167 8.280 1.00 98.25 78 VAL A O 1
ATOM 567 N N . SER A 1 79 ? 5.347 -9.320 9.965 1.00 96.75 79 SER A N 1
ATOM 568 C CA . SER A 1 79 ? 5.844 -10.641 9.574 1.00 96.75 79 SER A CA 1
ATOM 569 C C . SER A 1 79 ? 4.748 -11.711 9.715 1.00 96.75 79 SER A C 1
ATOM 571 O O . SER A 1 79 ? 3.893 -11.596 10.596 1.00 96.75 79 SER A O 1
ATOM 573 N N . PRO A 1 80 ? 4.761 -12.787 8.903 1.00 94.19 80 PRO A N 1
ATOM 574 C CA . PRO A 1 80 ? 3.729 -13.829 8.968 1.00 94.19 80 PRO A CA 1
ATOM 575 C C . PRO A 1 80 ? 3.616 -14.531 10.327 1.00 94.19 80 PRO A C 1
ATOM 577 O O . PRO A 1 80 ? 2.549 -15.022 10.679 1.00 94.19 80 PRO A O 1
ATOM 580 N N . ASP A 1 81 ? 4.706 -14.583 11.096 1.00 93.44 81 ASP A N 1
ATOM 581 C CA . ASP A 1 81 ? 4.723 -15.132 12.456 1.00 93.44 81 ASP A CA 1
ATOM 582 C C . ASP A 1 81 ? 4.264 -14.130 13.533 1.00 93.44 81 ASP A C 1
ATOM 584 O O . ASP A 1 81 ? 4.230 -14.474 14.715 1.00 93.44 81 ASP A O 1
ATOM 588 N N . GLY A 1 82 ? 3.939 -12.895 13.140 1.00 94.62 82 GLY A N 1
ATOM 589 C CA . GLY A 1 82 ? 3.453 -11.838 14.020 1.00 94.62 82 GLY A CA 1
ATOM 590 C C . GLY A 1 82 ? 4.499 -11.275 14.982 1.00 94.62 82 GLY A C 1
ATOM 591 O O . GLY A 1 82 ? 4.124 -10.555 15.903 1.00 94.62 82 GLY A O 1
ATOM 592 N N . LYS A 1 83 ? 5.790 -11.602 14.827 1.00 94.88 83 LYS A N 1
ATOM 593 C CA . LYS A 1 83 ? 6.847 -11.221 15.787 1.00 94.88 83 LYS A CA 1
ATOM 594 C C . LYS A 1 83 ? 7.553 -9.908 15.468 1.00 94.88 83 LYS A C 1
ATOM 596 O O . LYS A 1 83 ? 8.125 -9.289 16.363 1.00 94.88 83 LYS A O 1
ATOM 601 N N . LYS A 1 84 ? 7.556 -9.495 14.201 1.00 97.12 84 LYS A N 1
ATOM 602 C CA . LYS A 1 84 ? 8.252 -8.294 13.737 1.00 97.12 84 LYS A CA 1
ATOM 603 C C . LYS A 1 84 ? 7.343 -7.430 12.877 1.00 97.12 84 LYS A C 1
ATOM 605 O O . LYS A 1 84 ? 6.499 -7.940 12.144 1.00 97.12 84 LYS A O 1
ATOM 610 N N . VAL A 1 85 ? 7.571 -6.125 12.914 1.00 98.62 85 VAL A N 1
ATOM 611 C CA . VAL A 1 85 ? 6.958 -5.158 11.999 1.00 98.62 85 VAL A CA 1
ATOM 612 C C . VAL A 1 85 ? 8.059 -4.387 11.296 1.00 98.62 85 VAL A C 1
ATOM 614 O O . VAL A 1 85 ? 8.979 -3.895 11.942 1.00 98.62 85 VAL A O 1
ATOM 617 N N . TYR A 1 86 ? 7.966 -4.293 9.978 1.00 98.81 86 TYR A N 1
ATOM 618 C CA . TYR A 1 86 ? 8.905 -3.574 9.127 1.00 98.81 86 TYR A CA 1
ATOM 619 C C . TYR A 1 86 ? 8.243 -2.294 8.648 1.00 98.81 86 TYR A C 1
ATOM 621 O O . TYR A 1 86 ? 7.158 -2.355 8.074 1.00 98.81 86 TYR A O 1
ATOM 629 N N . VAL A 1 87 ? 8.883 -1.155 8.889 1.00 98.88 87 VAL A N 1
ATOM 630 C CA . VAL A 1 87 ? 8.340 0.177 8.608 1.00 98.88 87 VAL A CA 1
ATOM 631 C C . VAL A 1 87 ? 9.274 0.893 7.650 1.00 98.88 87 VAL A C 1
ATOM 633 O O . VAL A 1 87 ? 10.427 1.109 8.001 1.00 98.88 87 VAL A O 1
ATOM 636 N N . ALA A 1 88 ? 8.794 1.254 6.463 1.00 98.75 88 ALA A N 1
ATOM 637 C CA . ALA A 1 88 ? 9.536 2.082 5.518 1.00 98.75 88 ALA A CA 1
ATOM 638 C C . ALA A 1 88 ? 9.431 3.554 5.924 1.00 98.75 88 ALA A C 1
ATOM 640 O O . ALA A 1 88 ? 8.337 4.125 5.948 1.00 98.75 88 ALA A O 1
ATOM 641 N N . ASN A 1 89 ? 10.577 4.155 6.226 1.00 97.75 89 ASN A N 1
ATOM 642 C CA . ASN A 1 89 ? 10.707 5.541 6.644 1.00 97.75 89 ASN A CA 1
ATOM 643 C C . ASN A 1 89 ? 11.147 6.362 5.440 1.00 97.75 89 ASN A C 1
ATOM 645 O O . ASN A 1 89 ? 12.335 6.421 5.106 1.00 97.75 89 ASN A O 1
ATOM 649 N N . LEU A 1 90 ? 10.171 6.951 4.755 1.00 95.31 90 LEU A N 1
ATOM 650 C CA . LEU A 1 90 ? 10.410 7.597 3.476 1.00 95.31 90 LEU A CA 1
ATOM 651 C C . LEU A 1 90 ? 11.415 8.743 3.639 1.00 95.31 90 LEU A C 1
ATOM 653 O O . LEU A 1 90 ? 12.399 8.812 2.912 1.00 95.31 90 LEU A O 1
ATOM 657 N N . GLY A 1 91 ? 11.216 9.601 4.641 1.00 82.38 91 GLY A N 1
ATOM 658 C CA . GLY A 1 91 ? 12.028 10.802 4.845 1.00 82.38 91 GLY A CA 1
ATOM 659 C C . GLY A 1 91 ? 13.491 10.526 5.198 1.00 82.38 91 GLY A C 1
ATOM 660 O O . GLY A 1 91 ? 14.336 11.390 4.975 1.00 82.38 91 GLY A O 1
ATOM 661 N N . SER A 1 92 ? 13.803 9.342 5.732 1.00 89.00 92 SER A N 1
ATOM 662 C CA . SER A 1 92 ? 15.163 8.962 6.132 1.00 89.00 92 SER A CA 1
ATOM 663 C C . SER A 1 92 ? 15.828 7.928 5.222 1.00 89.00 92 SER A C 1
ATOM 665 O O . SER A 1 92 ? 17.003 7.637 5.421 1.00 89.00 92 SER A O 1
ATOM 667 N N . ASN A 1 93 ? 15.128 7.390 4.217 1.00 97.44 93 ASN A N 1
ATOM 668 C CA . ASN A 1 93 ? 15.617 6.309 3.349 1.00 97.44 93 ASN A CA 1
ATOM 669 C C . ASN A 1 93 ? 15.966 5.006 4.093 1.00 97.44 93 ASN A C 1
ATOM 671 O O . ASN A 1 93 ? 16.844 4.245 3.672 1.00 97.44 93 ASN A O 1
ATOM 675 N N . THR A 1 94 ? 15.266 4.719 5.193 1.00 98.38 94 THR A N 1
ATOM 676 C CA . THR A 1 94 ? 15.526 3.542 6.037 1.00 98.38 94 THR A CA 1
ATOM 677 C C . THR A 1 94 ? 14.295 2.659 6.222 1.00 98.38 94 THR A C 1
ATOM 679 O O . THR A 1 94 ? 13.168 3.043 5.909 1.00 98.38 94 THR A O 1
ATOM 682 N N . VAL A 1 95 ? 14.509 1.474 6.794 1.00 98.81 95 VAL A N 1
ATOM 683 C CA . VAL A 1 95 ? 13.462 0.612 7.344 1.00 98.81 95 VAL A CA 1
ATOM 684 C C . VAL A 1 95 ? 13.718 0.343 8.821 1.00 98.81 95 VAL A C 1
ATOM 686 O O . VAL A 1 95 ? 14.771 -0.190 9.179 1.00 98.81 95 VAL A O 1
ATOM 689 N N . SER A 1 96 ? 12.741 0.648 9.675 1.00 98.81 96 SER A N 1
ATOM 690 C CA . SER A 1 96 ? 12.751 0.282 11.097 1.00 98.81 96 SER A CA 1
ATOM 691 C C . SER A 1 96 ? 12.126 -1.098 11.316 1.00 98.81 96 SER A C 1
ATOM 693 O O . SER A 1 96 ? 11.125 -1.444 10.688 1.00 98.81 96 SER A O 1
ATOM 695 N N . VAL A 1 97 ? 12.693 -1.884 12.235 1.00 98.69 97 VAL A N 1
ATOM 696 C CA . VAL A 1 97 ? 12.181 -3.197 12.658 1.00 98.69 97 VAL A CA 1
ATOM 697 C C . VAL A 1 97 ? 11.680 -3.105 14.089 1.00 98.69 97 VAL A C 1
ATOM 699 O O . VAL A 1 97 ? 12.476 -2.937 15.011 1.00 98.69 97 VAL A O 1
ATOM 702 N N . ILE A 1 98 ? 10.378 -3.254 14.293 1.00 98.50 98 ILE A N 1
ATOM 703 C CA . ILE A 1 98 ? 9.744 -3.256 15.612 1.00 98.50 98 ILE A CA 1
ATOM 704 C C . ILE A 1 98 ? 9.539 -4.703 16.062 1.00 98.50 98 ILE A C 1
ATOM 706 O O . ILE A 1 98 ? 9.013 -5.517 15.308 1.00 98.50 98 ILE A O 1
ATOM 710 N N . ASP A 1 99 ? 9.937 -5.021 17.290 1.00 96.56 99 ASP A N 1
ATOM 711 C CA . ASP A 1 99 ? 9.579 -6.272 17.964 1.00 96.56 99 ASP A CA 1
ATOM 712 C C . ASP A 1 99 ? 8.174 -6.147 18.573 1.00 96.56 99 ASP A C 1
ATOM 714 O O . ASP A 1 99 ? 7.913 -5.222 19.345 1.00 96.56 99 ASP A O 1
ATOM 718 N N . THR A 1 100 ? 7.256 -7.049 18.217 1.00 95.25 100 THR A N 1
ATOM 719 C CA . THR A 1 100 ? 5.836 -6.940 18.612 1.00 95.25 100 THR A CA 1
ATOM 720 C C . THR A 1 100 ? 5.584 -7.303 20.071 1.00 95.25 100 THR A C 1
ATOM 722 O O . THR A 1 100 ? 4.613 -6.828 20.659 1.00 95.25 100 THR A O 1
ATOM 725 N N . ALA A 1 101 ? 6.467 -8.094 20.686 1.00 91.94 101 ALA A N 1
ATOM 726 C CA . ALA A 1 101 ? 6.361 -8.463 22.094 1.00 91.94 101 ALA A CA 1
ATOM 727 C C . ALA A 1 101 ? 6.675 -7.279 23.021 1.00 91.94 101 ALA A C 1
ATOM 729 O O . ALA A 1 101 ? 6.099 -7.159 24.103 1.00 91.94 101 ALA A O 1
ATOM 730 N N . THR A 1 102 ? 7.590 -6.403 22.602 1.00 93.62 102 THR A N 1
ATOM 731 C CA . THR A 1 102 ? 8.069 -5.265 23.399 1.00 93.62 102 THR A CA 1
ATOM 732 C C . THR A 1 102 ? 7.620 -3.904 22.869 1.00 93.62 102 THR A C 1
ATOM 734 O O . THR A 1 102 ? 7.741 -2.915 23.593 1.00 93.62 102 THR A O 1
ATOM 737 N N . ASN A 1 103 ? 7.103 -3.841 21.636 1.00 95.00 103 ASN A N 1
ATOM 738 C CA . ASN A 1 103 ? 6.804 -2.614 20.891 1.00 95.00 103 ASN A CA 1
ATOM 739 C C . ASN A 1 103 ? 7.997 -1.646 20.863 1.00 95.00 103 ASN A C 1
ATOM 741 O O . ASN A 1 103 ? 7.862 -0.447 21.108 1.00 95.00 103 ASN A O 1
ATOM 745 N N . LYS A 1 104 ? 9.194 -2.179 20.596 1.00 96.50 104 LYS A N 1
ATOM 746 C CA . LYS A 1 104 ? 10.434 -1.400 20.488 1.00 96.50 104 LYS A CA 1
ATOM 747 C C . LYS A 1 104 ? 11.090 -1.609 19.138 1.00 96.50 104 LYS A C 1
ATOM 749 O O . LYS A 1 104 ? 11.118 -2.727 18.626 1.00 96.50 104 LYS A O 1
ATOM 754 N N . VAL A 1 105 ? 11.674 -0.542 18.597 1.00 98.44 105 VAL A N 1
ATOM 755 C CA . VAL A 1 105 ? 12.575 -0.644 17.448 1.00 98.44 105 VAL A CA 1
ATOM 756 C C . VAL A 1 105 ? 13.830 -1.408 17.881 1.00 98.44 105 VAL A C 1
ATOM 758 O O . VAL A 1 105 ? 14.489 -1.047 18.854 1.00 98.44 105 VAL A O 1
ATOM 761 N N . THR A 1 106 ? 14.139 -2.490 17.175 1.00 97.44 106 THR A N 1
ATOM 762 C CA . THR A 1 106 ? 15.283 -3.381 17.430 1.00 97.44 106 THR A CA 1
ATOM 763 C C . THR A 1 106 ? 16.383 -3.245 16.384 1.00 97.44 106 THR A C 1
ATOM 765 O O . THR A 1 106 ? 17.522 -3.629 16.642 1.00 97.44 106 THR A O 1
ATOM 768 N N . ALA A 1 107 ? 16.058 -2.701 15.211 1.00 97.38 107 ALA A N 1
ATOM 769 C CA . ALA A 1 107 ? 17.010 -2.403 14.152 1.00 97.38 107 ALA A CA 1
ATOM 770 C C . ALA A 1 107 ? 16.475 -1.289 13.245 1.00 97.38 107 ALA A C 1
ATOM 772 O O . ALA A 1 107 ? 15.263 -1.159 13.070 1.00 97.38 107 ALA A O 1
ATOM 773 N N . THR A 1 108 ? 17.396 -0.563 12.618 1.00 97.44 108 THR A N 1
ATOM 774 C CA . THR A 1 108 ? 17.137 0.357 11.507 1.00 97.44 108 THR A CA 1
ATOM 775 C C . THR A 1 108 ? 18.137 0.024 10.404 1.00 97.44 108 THR A C 1
ATOM 777 O O . THR A 1 108 ? 19.313 -0.205 10.692 1.00 97.44 108 THR A O 1
ATOM 780 N N . MET A 1 109 ? 17.673 -0.077 9.162 1.00 95.88 109 MET A N 1
ATOM 781 C CA . MET A 1 109 ? 18.488 -0.479 8.013 1.00 95.88 109 MET A CA 1
ATOM 782 C C . MET A 1 109 ? 18.353 0.543 6.896 1.00 95.88 109 MET A C 1
ATOM 784 O O . MET A 1 109 ? 17.234 0.932 6.571 1.00 95.88 109 MET A O 1
ATOM 788 N N . ASP A 1 110 ? 19.463 0.914 6.268 1.00 96.00 110 ASP A N 1
ATOM 789 C CA . ASP A 1 110 ? 19.431 1.736 5.060 1.00 96.00 110 ASP A CA 1
ATOM 790 C C . ASP A 1 110 ? 18.799 0.962 3.897 1.00 96.00 110 ASP A C 1
ATOM 792 O O . ASP A 1 110 ? 18.979 -0.252 3.758 1.00 96.00 110 ASP A O 1
ATOM 796 N N . THR A 1 111 ? 18.071 1.680 3.048 1.00 95.56 111 THR A N 1
ATOM 797 C CA . THR A 1 111 ? 17.456 1.158 1.822 1.00 95.56 111 THR A CA 1
ATOM 798 C C . THR A 1 111 ? 17.814 2.045 0.625 1.00 95.56 111 THR A C 1
ATOM 800 O O . THR A 1 111 ? 18.836 2.732 0.645 1.00 95.56 111 THR A O 1
ATOM 803 N N . GLY A 1 112 ? 17.024 2.001 -0.452 1.00 92.75 112 GLY A N 1
ATOM 804 C CA . GLY A 1 112 ? 17.133 2.966 -1.542 1.0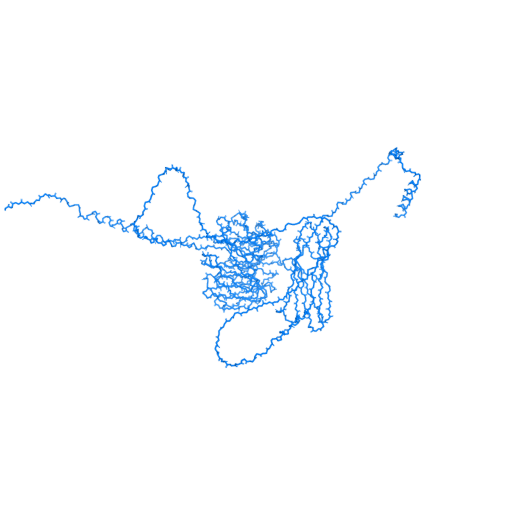0 92.75 112 GLY A CA 1
ATOM 805 C C . GLY A 1 112 ? 16.433 4.290 -1.217 1.00 92.75 112 GLY A C 1
ATOM 806 O O . GLY A 1 112 ? 16.010 4.534 -0.091 1.00 92.75 112 GLY A O 1
ATOM 807 N N . SER A 1 113 ? 16.317 5.152 -2.228 1.00 95.25 113 SER A N 1
ATOM 808 C CA . SER A 1 113 ? 15.689 6.472 -2.085 1.00 95.25 113 SER A CA 1
ATOM 809 C C . SER A 1 113 ? 14.165 6.379 -2.003 1.00 95.25 113 SER A C 1
ATOM 811 O O . SER A 1 113 ? 13.543 5.701 -2.821 1.00 95.25 113 SER A O 1
ATOM 813 N N . ASP A 1 114 ? 13.581 7.121 -1.066 1.00 94.38 114 ASP A N 1
ATOM 814 C CA . ASP A 1 114 ? 12.150 7.246 -0.789 1.00 94.38 114 ASP A CA 1
ATOM 815 C C . ASP A 1 114 ? 11.435 5.884 -0.656 1.00 94.38 114 ASP A C 1
ATOM 817 O O . ASP A 1 114 ? 10.580 5.545 -1.483 1.00 94.38 114 ASP A O 1
ATOM 821 N N . PRO A 1 115 ? 11.775 5.056 0.352 1.00 97.81 115 PRO A N 1
ATOM 822 C CA . PRO A 1 115 ? 11.129 3.767 0.555 1.00 97.81 115 PRO A CA 1
ATOM 823 C C . PRO A 1 115 ? 9.637 3.951 0.852 1.00 97.81 115 PRO A C 1
ATOM 825 O O . PRO A 1 115 ? 9.254 4.788 1.671 1.00 97.81 115 PRO A O 1
ATOM 828 N N . HIS A 1 116 ? 8.790 3.167 0.183 1.00 95.31 116 HIS A N 1
ATOM 829 C CA . HIS A 1 116 ? 7.358 3.444 0.121 1.00 95.31 116 HIS A CA 1
ATOM 830 C C . HIS A 1 116 ? 6.477 2.253 0.508 1.00 95.31 116 HIS A C 1
ATOM 832 O O . HIS A 1 116 ? 5.768 2.318 1.502 1.00 95.31 116 HIS A O 1
ATOM 838 N N . GLY A 1 117 ? 6.466 1.172 -0.268 1.00 97.38 117 GLY A N 1
ATOM 839 C CA . GLY A 1 117 ? 5.695 -0.045 -0.003 1.00 97.38 117 GLY A CA 1
ATOM 840 C C . GLY A 1 117 ? 6.557 -1.121 0.646 1.00 97.38 117 GLY A C 1
ATOM 841 O O . GLY A 1 117 ? 7.742 -1.229 0.344 1.00 97.38 117 GLY A O 1
ATOM 842 N N . VAL A 1 118 ? 5.964 -1.936 1.523 1.00 98.69 118 VAL A N 1
ATOM 843 C CA . VAL A 1 118 ? 6.657 -3.021 2.236 1.00 98.69 118 VAL A CA 1
ATOM 844 C C . VAL A 1 118 ? 5.823 -4.298 2.170 1.00 98.69 118 VAL A C 1
ATOM 846 O O . VAL A 1 118 ? 4.624 -4.268 2.444 1.00 98.69 118 VAL A O 1
ATOM 849 N N . ALA A 1 119 ? 6.450 -5.433 1.855 1.00 98.62 119 ALA A N 1
ATOM 850 C CA . ALA A 1 119 ? 5.801 -6.742 1.899 1.00 98.62 119 ALA A CA 1
ATOM 851 C C . ALA A 1 119 ? 6.752 -7.840 2.391 1.00 98.62 119 ALA A C 1
ATOM 853 O O . ALA A 1 119 ? 7.878 -7.969 1.910 1.00 98.62 119 ALA A O 1
ATOM 854 N N . ALA A 1 120 ? 6.285 -8.666 3.328 1.00 98.25 120 ALA A N 1
ATOM 855 C CA . ALA A 1 120 ? 7.015 -9.838 3.798 1.00 98.25 120 ALA A CA 1
ATOM 856 C C . ALA A 1 120 ? 6.667 -11.078 2.962 1.00 98.25 120 ALA A C 1
ATOM 858 O O . ALA A 1 120 ? 5.525 -11.281 2.551 1.00 98.25 120 ALA A O 1
ATOM 859 N N . THR A 1 121 ? 7.659 -11.934 2.741 1.00 98.25 121 THR A N 1
ATOM 860 C CA . THR A 1 121 ? 7.450 -13.274 2.172 1.00 98.25 121 THR A CA 1
ATOM 861 C C . THR A 1 121 ? 6.641 -14.160 3.122 1.00 98.25 121 THR A C 1
ATOM 863 O O . THR A 1 121 ? 6.781 -14.008 4.335 1.00 98.25 121 THR A O 1
ATOM 866 N N . PRO A 1 122 ? 5.844 -15.126 2.620 1.00 95.69 122 PRO A N 1
ATOM 867 C CA . PRO A 1 122 ? 5.038 -16.010 3.470 1.00 95.69 122 PRO A CA 1
ATOM 868 C C . PRO A 1 122 ? 5.837 -16.845 4.478 1.00 95.69 122 PRO A C 1
ATOM 870 O O . PRO A 1 122 ? 5.314 -17.191 5.533 1.00 95.69 122 PRO A O 1
ATOM 873 N N . ASP A 1 123 ? 7.096 -17.174 4.173 1.00 95.88 123 ASP A N 1
ATOM 874 C CA . ASP A 1 123 ? 7.983 -17.882 5.104 1.00 95.88 123 ASP A CA 1
ATOM 875 C C . ASP A 1 123 ? 8.704 -16.945 6.089 1.00 95.88 123 ASP A C 1
ATOM 877 O O . ASP A 1 123 ? 9.460 -17.409 6.944 1.00 95.88 123 ASP A O 1
ATOM 881 N N . GLY A 1 124 ? 8.473 -15.634 5.968 1.00 96.38 124 GLY A N 1
ATOM 882 C CA . GLY A 1 124 ? 9.023 -14.592 6.821 1.00 96.38 124 GLY A CA 1
ATOM 883 C C . GLY A 1 124 ? 10.522 -14.354 6.658 1.00 96.38 124 GLY A C 1
ATOM 884 O O . GLY A 1 124 ? 11.076 -13.607 7.460 1.00 96.38 124 GLY A O 1
ATOM 885 N N . LYS A 1 125 ? 11.204 -14.962 5.674 1.00 97.19 125 LYS A N 1
ATOM 886 C CA . LYS A 1 125 ? 12.673 -14.868 5.544 1.00 97.19 125 LYS A CA 1
ATOM 887 C C . LYS A 1 125 ? 13.154 -13.626 4.808 1.00 97.19 125 LYS A C 1
ATOM 889 O O . LYS A 1 125 ? 14.272 -13.172 5.042 1.00 97.19 125 LYS A O 1
ATOM 894 N N . LYS A 1 126 ? 12.322 -13.084 3.919 1.00 98.44 126 LYS A N 1
ATOM 895 C CA . LYS A 1 126 ? 12.611 -11.863 3.160 1.00 98.44 126 LYS A CA 1
ATOM 896 C C . LYS A 1 126 ? 11.518 -10.815 3.312 1.00 98.44 126 LYS A C 1
ATOM 898 O O . LYS A 1 126 ? 10.337 -11.162 3.407 1.00 98.44 126 LYS A O 1
ATOM 903 N N . VAL A 1 127 ? 11.915 -9.550 3.246 1.00 98.69 127 VAL A N 1
ATOM 904 C CA . VAL A 1 127 ? 11.031 -8.386 3.114 1.00 98.69 127 VAL A CA 1
ATOM 905 C C . VAL A 1 127 ? 11.436 -7.598 1.872 1.00 98.69 127 VAL A C 1
ATOM 907 O O . VAL A 1 127 ? 12.614 -7.311 1.684 1.00 98.69 127 VAL A O 1
ATOM 910 N N . TYR A 1 128 ? 10.463 -7.260 1.033 1.00 98.88 128 TYR A N 1
ATOM 911 C CA . TYR A 1 128 ? 10.636 -6.428 -0.155 1.00 98.88 128 TYR A CA 1
ATOM 912 C C . TYR A 1 128 ? 10.170 -5.010 0.148 1.00 98.88 128 TYR A C 1
ATOM 914 O O . TYR A 1 128 ? 9.097 -4.827 0.729 1.00 98.88 128 TYR A O 1
ATOM 922 N N . VAL A 1 129 ? 10.969 -4.024 -0.256 1.00 98.88 129 VAL A N 1
ATOM 923 C CA . VAL A 1 129 ? 10.703 -2.600 -0.028 1.00 98.88 129 VAL A CA 1
ATOM 924 C C . VAL A 1 129 ? 10.881 -1.838 -1.329 1.00 98.88 129 VAL A C 1
ATOM 926 O O . VAL A 1 129 ? 11.970 -1.858 -1.897 1.00 98.88 129 VAL A O 1
ATOM 929 N N . THR A 1 130 ? 9.828 -1.189 -1.819 1.00 98.75 130 THR A N 1
ATOM 930 C CA . THR A 1 130 ? 9.913 -0.346 -3.021 1.00 98.75 130 THR A CA 1
ATOM 931 C C . THR A 1 130 ? 10.591 0.970 -2.677 1.00 98.75 130 THR A C 1
ATOM 933 O O . THR A 1 130 ? 10.218 1.614 -1.702 1.00 98.75 130 THR A O 1
ATOM 936 N N . ASN A 1 131 ? 11.583 1.368 -3.469 1.00 97.94 131 ASN A N 1
ATOM 937 C CA . ASN A 1 131 ? 12.307 2.625 -3.319 1.00 97.94 131 ASN A CA 1
ATOM 938 C C . ASN A 1 131 ? 11.830 3.578 -4.422 1.00 97.94 131 ASN A C 1
ATOM 940 O O . ASN A 1 131 ? 12.337 3.532 -5.546 1.00 97.94 131 ASN A O 1
ATOM 944 N N . TYR A 1 132 ? 10.825 4.399 -4.117 1.00 93.12 132 TYR A N 1
ATOM 945 C CA . TYR A 1 132 ? 10.115 5.216 -5.099 1.00 93.12 132 TYR A CA 1
ATOM 946 C C . TYR A 1 132 ? 11.058 6.148 -5.868 1.00 93.12 132 TYR A C 1
ATOM 948 O O . TYR A 1 132 ? 11.022 6.188 -7.088 1.00 93.12 132 TYR A O 1
ATOM 956 N N . GLY A 1 133 ? 11.953 6.855 -5.178 1.00 86.69 133 GLY A N 1
ATOM 957 C CA . GLY A 1 133 ? 12.889 7.791 -5.810 1.00 86.69 133 GLY A CA 1
ATOM 958 C C . GLY A 1 133 ? 14.104 7.119 -6.453 1.00 86.69 133 GLY A C 1
ATOM 959 O O . GLY A 1 133 ? 14.958 7.801 -7.020 1.00 86.69 133 GLY A O 1
ATOM 960 N N . GLY A 1 134 ? 14.233 5.797 -6.305 1.00 88.81 134 GLY A N 1
ATOM 961 C CA . GLY A 1 134 ? 15.394 5.027 -6.738 1.00 88.81 134 GLY A CA 1
ATOM 962 C C . GLY A 1 134 ? 15.102 3.961 -7.786 1.00 88.81 134 GLY A C 1
ATOM 963 O O . GLY A 1 134 ? 16.007 3.172 -8.038 1.00 88.81 134 GLY A O 1
ATOM 964 N N . ASP A 1 135 ? 13.880 3.884 -8.325 1.00 97.31 135 ASP A N 1
ATOM 965 C CA . ASP A 1 135 ? 13.450 2.933 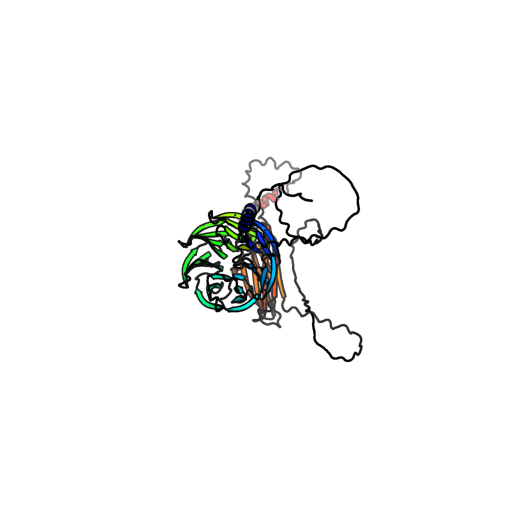-9.369 1.00 97.31 135 ASP A CA 1
ATOM 966 C C . ASP A 1 135 ? 13.810 1.459 -9.084 1.00 97.31 135 ASP A C 1
ATOM 968 O O . ASP A 1 135 ? 14.064 0.650 -9.978 1.00 97.31 135 ASP A O 1
ATOM 972 N N . THR A 1 136 ? 13.871 1.099 -7.800 1.00 98.50 136 THR A N 1
ATOM 973 C CA . THR A 1 136 ? 14.414 -0.181 -7.326 1.00 98.50 136 THR A CA 1
ATOM 974 C C . THR A 1 136 ? 13.565 -0.778 -6.210 1.00 98.50 136 THR A C 1
ATOM 976 O O . THR A 1 136 ? 12.757 -0.104 -5.572 1.00 98.50 136 THR A O 1
ATOM 979 N N . VAL A 1 137 ? 13.792 -2.058 -5.926 1.00 98.88 137 VAL A N 1
ATOM 980 C CA . VAL A 1 137 ? 13.268 -2.762 -4.755 1.00 98.88 137 VAL A CA 1
ATOM 981 C C . VAL A 1 137 ? 14.426 -3.281 -3.915 1.00 98.88 137 VAL A C 1
ATOM 983 O O . VAL A 1 137 ? 15.274 -4.024 -4.405 1.00 98.88 137 VAL A O 1
ATOM 986 N N . SER A 1 138 ? 14.459 -2.918 -2.636 1.00 98.88 138 SER A N 1
ATOM 987 C CA . SER A 1 138 ? 15.386 -3.496 -1.662 1.00 98.88 138 SER A CA 1
ATOM 988 C C . SER A 1 138 ? 14.843 -4.835 -1.159 1.00 98.88 138 SER A C 1
ATOM 990 O O . SER A 1 138 ? 13.678 -4.924 -0.771 1.00 98.88 138 SER A O 1
ATOM 992 N N . VAL A 1 139 ? 15.688 -5.866 -1.119 1.00 98.81 139 VAL A N 1
ATOM 993 C CA . VAL A 1 139 ? 15.377 -7.175 -0.525 1.00 98.81 139 VAL A CA 1
ATOM 994 C C . VAL A 1 139 ? 16.134 -7.301 0.785 1.00 98.81 139 VAL A C 1
ATOM 996 O O . VAL A 1 139 ? 17.361 -7.263 0.799 1.00 98.81 139 VAL A O 1
ATOM 999 N N . ILE A 1 140 ? 15.409 -7.440 1.889 1.00 98.56 140 ILE A N 1
ATOM 1000 C CA . ILE A 1 140 ? 15.958 -7.530 3.242 1.00 98.56 140 ILE A CA 1
ATOM 1001 C C . ILE A 1 140 ? 15.858 -8.970 3.730 1.00 98.56 140 ILE A C 1
ATOM 1003 O O . ILE A 1 140 ? 14.770 -9.542 3.743 1.00 98.56 140 ILE A O 1
ATOM 1007 N N . ASP A 1 141 ? 16.971 -9.536 4.188 1.00 97.88 141 ASP A N 1
ATOM 1008 C CA . ASP A 1 141 ? 16.992 -10.795 4.934 1.00 97.88 141 ASP A CA 1
ATOM 1009 C C . ASP A 1 141 ? 16.621 -10.542 6.403 1.00 97.88 141 ASP A C 1
ATOM 1011 O O . ASP A 1 141 ? 17.247 -9.737 7.098 1.00 97.88 141 ASP A O 1
ATOM 1015 N N . THR A 1 142 ? 15.585 -11.226 6.887 1.00 96.75 142 THR A N 1
ATOM 1016 C CA . THR A 1 142 ? 14.984 -10.962 8.206 1.00 96.75 142 THR A CA 1
ATOM 1017 C C . THR A 1 142 ? 15.733 -11.603 9.372 1.00 96.75 142 THR A C 1
ATOM 1019 O O . THR A 1 142 ? 15.491 -11.240 10.531 1.00 96.75 142 THR A O 1
ATOM 1022 N N . ALA A 1 143 ? 16.629 -12.552 9.091 1.00 95.50 143 ALA A N 1
ATOM 1023 C CA . ALA A 1 143 ? 17.472 -13.193 10.093 1.00 95.50 143 ALA A CA 1
ATOM 1024 C C . ALA A 1 143 ? 18.664 -12.302 10.454 1.00 95.50 143 ALA A C 1
ATOM 1026 O O . ALA A 1 143 ? 19.046 -12.208 11.619 1.00 95.50 143 ALA A O 1
ATOM 1027 N N . THR A 1 144 ? 19.229 -11.627 9.455 1.00 95.19 144 THR A N 1
ATOM 1028 C CA . THR A 1 144 ? 20.393 -10.749 9.602 1.00 95.19 144 THR A CA 1
ATOM 1029 C C . THR A 1 144 ? 20.032 -9.271 9.704 1.00 95.19 144 THR A C 1
ATOM 1031 O O . THR A 1 144 ? 20.880 -8.494 10.137 1.00 95.19 144 THR A O 1
ATOM 1034 N N . ASN A 1 145 ? 18.798 -8.886 9.346 1.00 93.94 145 ASN A N 1
ATOM 1035 C CA . ASN A 1 145 ? 18.357 -7.496 9.207 1.00 93.94 145 ASN A CA 1
ATOM 1036 C C . ASN A 1 145 ? 19.312 -6.708 8.291 1.00 93.94 145 ASN A C 1
ATOM 1038 O O . ASN A 1 145 ? 19.899 -5.700 8.685 1.00 93.94 145 ASN A O 1
ATOM 1042 N N . ARG A 1 146 ? 19.525 -7.211 7.070 1.00 94.00 146 ARG A N 1
ATOM 1043 C CA . ARG A 1 146 ? 20.380 -6.563 6.065 1.00 94.00 146 ARG A CA 1
ATOM 1044 C C . ARG A 1 146 ? 19.735 -6.616 4.694 1.00 94.00 146 ARG A C 1
ATOM 1046 O O . ARG A 1 146 ? 19.138 -7.628 4.336 1.00 94.00 146 ARG A O 1
ATOM 1053 N N . VAL A 1 147 ? 19.939 -5.564 3.907 1.00 97.19 147 VAL A N 1
ATOM 1054 C CA . VAL A 1 147 ? 19.659 -5.598 2.469 1.00 97.19 147 VAL A CA 1
ATOM 1055 C C . VAL A 1 147 ? 20.637 -6.572 1.807 1.00 97.19 147 VAL A C 1
ATOM 1057 O O . VAL A 1 147 ? 21.854 -6.416 1.924 1.00 97.19 147 VAL A O 1
ATOM 1060 N N . THR A 1 148 ? 20.108 -7.601 1.153 1.00 97.50 148 THR A N 1
ATOM 1061 C CA . THR A 1 148 ? 20.870 -8.650 0.459 1.00 97.50 148 THR A CA 1
ATOM 1062 C C . THR A 1 148 ? 20.833 -8.502 -1.056 1.00 97.50 148 THR A C 1
ATOM 1064 O O . THR A 1 148 ? 21.744 -8.988 -1.725 1.00 97.50 148 THR A O 1
ATOM 1067 N N . ALA A 1 149 ? 19.831 -7.804 -1.593 1.00 97.81 149 ALA A N 1
ATOM 1068 C CA . ALA A 1 149 ? 19.740 -7.470 -3.007 1.00 97.81 149 ALA A CA 1
ATOM 1069 C C . ALA A 1 149 ? 19.034 -6.126 -3.225 1.00 97.81 149 ALA A C 1
ATOM 1071 O O . ALA A 1 149 ? 18.211 -5.692 -2.416 1.00 97.81 149 ALA A O 1
ATOM 1072 N N . THR A 1 150 ? 19.338 -5.504 -4.359 1.00 98.25 150 THR A N 1
ATOM 1073 C CA . THR A 1 150 ? 18.617 -4.355 -4.909 1.00 98.25 150 THR A CA 1
ATOM 1074 C C . THR A 1 150 ? 18.217 -4.730 -6.327 1.00 98.25 150 THR A C 1
ATOM 1076 O O . THR A 1 150 ? 19.080 -5.064 -7.137 1.00 98.25 150 THR A O 1
ATOM 1079 N N . VAL A 1 151 ? 16.916 -4.748 -6.596 1.00 98.69 151 VAL A N 1
ATOM 1080 C CA . VAL A 1 151 ? 16.338 -5.209 -7.861 1.00 98.69 151 VAL A CA 1
ATOM 1081 C C . VAL A 1 151 ? 15.849 -3.998 -8.638 1.00 98.69 151 VAL A C 1
ATOM 1083 O O . VAL A 1 151 ? 14.986 -3.275 -8.144 1.00 98.69 151 VAL A O 1
ATOM 1086 N N . ASP A 1 152 ? 16.376 -3.785 -9.838 1.00 98.38 152 ASP A N 1
ATOM 1087 C CA . ASP A 1 152 ? 15.884 -2.737 -10.734 1.00 98.38 152 ASP A CA 1
ATOM 1088 C C . ASP A 1 152 ? 14.465 -3.083 -11.208 1.00 98.38 152 ASP A C 1
ATOM 1090 O O . ASP A 1 152 ? 14.187 -4.217 -11.615 1.00 98.38 152 ASP A O 1
ATOM 1094 N N . VAL A 1 153 ? 13.558 -2.110 -11.143 1.00 98.25 153 VAL A N 1
ATOM 1095 C CA . VAL A 1 153 ? 12.168 -2.236 -11.603 1.00 98.25 153 VAL A CA 1
ATOM 1096 C C . VAL A 1 153 ? 11.817 -1.059 -12.522 1.00 98.25 153 VAL A C 1
ATOM 1098 O O . VAL A 1 153 ? 12.709 -0.460 -13.117 1.00 98.25 153 VAL A O 1
ATOM 1101 N N . GLY A 1 154 ? 10.527 -0.788 -12.735 1.00 93.19 154 GLY A N 1
ATOM 1102 C CA . GLY A 1 154 ? 10.115 0.380 -13.507 1.00 93.19 154 GLY A CA 1
ATOM 1103 C C . GLY A 1 154 ? 10.202 1.664 -12.682 1.00 93.19 154 GLY A C 1
ATOM 1104 O O . GLY A 1 154 ? 10.466 1.640 -11.481 1.00 93.19 154 GLY A O 1
ATOM 1105 N N . VAL A 1 155 ? 9.939 2.785 -13.342 1.00 93.62 155 VAL A N 1
ATOM 1106 C CA . VAL A 1 155 ? 10.051 4.122 -12.757 1.00 93.62 155 VAL A CA 1
ATOM 1107 C C . VAL A 1 155 ? 9.005 4.353 -11.668 1.00 93.62 155 VAL A C 1
ATOM 1109 O O . VAL A 1 155 ? 7.811 4.099 -11.874 1.00 93.62 155 VAL A O 1
ATOM 1112 N N . ASN A 1 156 ? 9.458 4.916 -10.545 1.00 93.50 156 ASN A N 1
ATOM 1113 C CA . ASN A 1 156 ? 8.664 5.260 -9.369 1.00 93.50 156 ASN A CA 1
ATOM 1114 C C . ASN A 1 156 ? 7.866 4.068 -8.807 1.00 93.50 156 ASN A C 1
ATOM 1116 O O . ASN A 1 156 ? 6.629 4.071 -8.847 1.00 93.50 156 ASN A O 1
ATOM 1120 N N . PRO A 1 157 ? 8.533 3.021 -8.290 1.00 97.00 157 PRO A N 1
ATOM 1121 C CA . PRO A 1 157 ? 7.839 1.879 -7.727 1.00 97.00 157 PRO A CA 1
ATOM 1122 C C . PRO A 1 157 ? 7.091 2.269 -6.449 1.00 97.00 157 PRO A C 1
ATOM 1124 O O . PRO A 1 157 ? 7.639 2.937 -5.573 1.00 97.00 157 PRO A O 1
ATOM 1127 N N . PHE A 1 158 ? 5.839 1.831 -6.323 1.00 95.31 158 PHE A N 1
ATOM 1128 C CA . PHE A 1 158 ? 4.943 2.284 -5.257 1.00 95.31 158 PHE A CA 1
ATOM 1129 C C . PHE A 1 158 ? 4.450 1.127 -4.382 1.00 95.31 158 PHE A C 1
ATOM 1131 O O . PHE A 1 158 ? 4.923 0.939 -3.261 1.00 95.31 158 PHE A O 1
ATOM 1138 N N . GLY A 1 159 ? 3.515 0.327 -4.892 1.00 96.50 159 GLY A N 1
ATOM 1139 C CA . GLY A 1 159 ? 2.939 -0.840 -4.231 1.00 96.50 159 GLY A CA 1
ATOM 1140 C C . GLY A 1 159 ? 3.790 -2.083 -4.413 1.00 96.50 159 GLY A C 1
ATOM 1141 O O . GLY A 1 159 ? 4.303 -2.320 -5.499 1.00 96.50 159 GLY A O 1
ATOM 1142 N N . VAL A 1 160 ? 3.887 -2.909 -3.371 1.00 98.56 160 VAL A N 1
ATOM 1143 C CA . VAL A 1 160 ? 4.433 -4.267 -3.470 1.00 98.56 160 VAL A CA 1
ATOM 1144 C C . VAL A 1 160 ? 3.576 -5.247 -2.683 1.00 98.56 160 VAL A C 1
ATOM 1146 O O . VAL A 1 160 ? 3.147 -4.958 -1.569 1.00 98.56 160 VAL A O 1
ATOM 1149 N N . VAL A 1 161 ? 3.343 -6.423 -3.260 1.00 98.31 161 VAL A N 1
ATOM 1150 C CA . VAL A 1 161 ? 2.722 -7.565 -2.580 1.00 98.31 161 VAL A CA 1
ATOM 1151 C C . VAL A 1 161 ? 3.461 -8.843 -2.951 1.00 98.31 161 VAL A C 1
ATOM 1153 O O . VAL A 1 161 ? 3.838 -9.027 -4.107 1.00 98.31 161 VAL A O 1
ATOM 1156 N N . VAL A 1 162 ? 3.655 -9.740 -1.983 1.00 97.69 162 VAL A N 1
ATOM 1157 C CA . VAL A 1 162 ? 4.195 -11.081 -2.231 1.00 97.69 162 VAL A CA 1
ATOM 1158 C C . VAL A 1 162 ? 3.051 -12.089 -2.240 1.00 97.69 162 VAL A C 1
ATOM 1160 O O . VAL A 1 162 ? 2.300 -12.193 -1.273 1.00 97.69 162 VAL A O 1
ATOM 1163 N N . ALA A 1 163 ? 2.933 -12.853 -3.322 1.00 93.94 163 ALA A N 1
ATOM 1164 C CA . ALA A 1 163 ? 1.947 -13.908 -3.493 1.00 93.94 163 ALA A CA 1
ATOM 1165 C C . ALA A 1 163 ? 2.638 -15.201 -3.940 1.00 93.94 163 ALA A C 1
ATOM 1167 O O . ALA A 1 163 ? 3.128 -15.322 -5.064 1.00 93.94 163 ALA A O 1
ATOM 1168 N N . GLY A 1 164 ? 2.694 -16.184 -3.038 1.00 90.81 164 GLY A N 1
ATOM 1169 C CA . GLY A 1 164 ? 3.443 -17.417 -3.272 1.00 90.81 164 GLY A CA 1
ATOM 1170 C C . GLY A 1 164 ? 4.940 -17.137 -3.419 1.00 90.81 164 GLY A C 1
ATOM 1171 O O . GLY A 1 164 ? 5.564 -16.638 -2.487 1.00 90.81 164 GLY A O 1
ATOM 1172 N N . THR A 1 165 ? 5.504 -17.472 -4.580 1.00 94.25 165 THR A N 1
ATOM 1173 C CA . THR A 1 165 ? 6.928 -17.278 -4.916 1.00 94.25 165 THR A CA 1
ATOM 1174 C C . THR A 1 165 ? 7.180 -16.047 -5.789 1.00 94.25 165 THR A C 1
ATOM 1176 O O . THR A 1 165 ? 8.255 -15.921 -6.372 1.00 94.25 165 THR A O 1
ATOM 1179 N N . MET A 1 166 ? 6.181 -15.176 -5.940 1.00 96.06 166 MET A N 1
ATOM 1180 C CA . MET A 1 166 ? 6.259 -13.990 -6.786 1.00 96.06 166 MET A CA 1
ATOM 1181 C C . MET A 1 166 ? 5.972 -12.737 -5.966 1.00 96.06 166 MET A C 1
ATOM 1183 O O . MET A 1 166 ? 5.066 -12.733 -5.132 1.00 96.06 166 MET A O 1
ATOM 1187 N N . ALA A 1 167 ? 6.705 -11.662 -6.232 1.00 98.12 167 ALA A N 1
ATOM 1188 C CA . ALA A 1 167 ? 6.363 -10.322 -5.779 1.00 98.12 167 ALA A CA 1
ATOM 1189 C C . ALA A 1 167 ? 5.881 -9.481 -6.966 1.00 98.12 167 ALA A C 1
ATOM 1191 O O . ALA A 1 167 ? 6.480 -9.518 -8.037 1.00 98.12 167 ALA A O 1
ATOM 1192 N N . TYR A 1 168 ? 4.803 -8.728 -6.775 1.00 98.00 168 TYR A N 1
ATOM 1193 C CA . TYR A 1 168 ? 4.225 -7.835 -7.776 1.00 98.00 168 TYR A CA 1
ATOM 1194 C C . TYR A 1 168 ? 4.437 -6.403 -7.315 1.00 98.00 168 TYR A C 1
ATOM 1196 O O . TYR A 1 168 ? 4.030 -6.061 -6.206 1.00 98.00 168 TYR A O 1
ATOM 1204 N N . VAL A 1 169 ? 5.073 -5.591 -8.155 1.00 98.56 169 VAL A N 1
ATOM 1205 C CA . VAL A 1 169 ? 5.489 -4.222 -7.844 1.00 98.56 169 VAL A CA 1
ATOM 1206 C C . VAL A 1 169 ? 4.880 -3.277 -8.862 1.00 98.56 169 VAL A C 1
ATOM 1208 O O . VAL A 1 169 ? 5.129 -3.442 -10.050 1.00 98.56 169 VAL A O 1
ATOM 1211 N N . THR A 1 170 ? 4.082 -2.307 -8.433 1.00 97.62 170 THR A N 1
ATOM 1212 C CA . THR A 1 170 ? 3.532 -1.288 -9.338 1.00 97.62 170 THR A CA 1
ATOM 1213 C C . THR A 1 170 ? 4.567 -0.203 -9.607 1.00 97.62 170 THR A C 1
ATOM 1215 O O . THR A 1 170 ? 5.247 0.234 -8.683 1.00 97.62 170 THR A O 1
ATOM 1218 N N . ASN A 1 171 ? 4.669 0.236 -10.861 1.00 94.94 171 ASN A N 1
ATOM 1219 C CA . ASN A 1 171 ? 5.583 1.284 -11.311 1.00 94.94 171 ASN A CA 1
ATOM 1220 C C . ASN A 1 171 ? 4.749 2.473 -11.813 1.00 94.94 171 ASN A C 1
ATOM 1222 O O . ASN A 1 171 ? 4.141 2.402 -12.889 1.00 94.94 171 ASN A O 1
ATOM 1226 N N . ASP A 1 172 ? 4.678 3.531 -11.005 1.00 85.12 172 ASP A N 1
ATOM 1227 C CA . ASP A 1 172 ? 3.698 4.616 -11.126 1.00 85.12 172 ASP A CA 1
ATOM 1228 C C . ASP A 1 172 ? 3.785 5.365 -12.469 1.00 85.12 172 ASP A C 1
ATOM 1230 O O . ASP A 1 172 ? 2.788 5.616 -13.150 1.00 85.12 172 ASP A O 1
ATOM 1234 N N . ILE A 1 173 ? 4.999 5.697 -12.903 1.00 85.00 173 ILE A N 1
ATOM 1235 C CA . ILE A 1 173 ? 5.197 6.500 -14.118 1.00 85.00 173 ILE A CA 1
ATOM 1236 C C . ILE A 1 173 ? 5.232 5.627 -15.369 1.00 85.00 173 ILE A C 1
ATOM 1238 O O . ILE A 1 173 ? 4.691 6.009 -16.413 1.00 85.00 173 ILE A O 1
ATOM 1242 N N . ASP A 1 174 ? 5.813 4.436 -15.258 1.00 84.38 174 ASP A N 1
ATOM 1243 C CA . ASP A 1 174 ? 5.930 3.512 -16.384 1.00 84.38 174 ASP A CA 1
ATOM 1244 C C . ASP A 1 174 ? 4.602 2.855 -16.756 1.00 84.38 174 ASP A C 1
ATOM 1246 O O . ASP A 1 174 ? 4.485 2.323 -17.859 1.00 84.38 174 ASP A O 1
ATOM 1250 N N . ARG A 1 175 ? 3.589 2.924 -15.879 1.00 89.81 175 ARG A N 1
ATOM 1251 C CA . ARG A 1 175 ? 2.282 2.273 -16.075 1.00 89.81 175 ARG A CA 1
ATOM 1252 C C . ARG A 1 175 ? 2.436 0.764 -16.225 1.00 89.81 175 ARG A C 1
ATOM 1254 O O . ARG A 1 175 ? 1.832 0.119 -17.085 1.00 89.81 175 ARG A O 1
ATOM 1261 N N . THR A 1 176 ? 3.292 0.186 -15.393 1.00 92.69 176 THR A N 1
ATOM 1262 C CA . THR A 1 176 ? 3.566 -1.249 -15.423 1.00 92.69 176 THR A CA 1
ATOM 1263 C C . THR A 1 176 ? 3.506 -1.872 -14.038 1.00 92.69 176 THR A C 1
ATOM 1265 O O . THR A 1 176 ? 3.483 -1.183 -13.019 1.00 92.69 176 THR A O 1
ATOM 1268 N N . VAL A 1 177 ? 3.475 -3.202 -14.008 1.00 96.56 177 VAL A N 1
ATOM 1269 C CA . VAL A 1 177 ? 3.718 -4.009 -12.816 1.00 96.56 177 VAL A CA 1
ATOM 1270 C C . VAL A 1 177 ? 4.905 -4.924 -13.082 1.00 96.56 177 VAL A C 1
ATOM 1272 O O . VAL A 1 177 ? 4.841 -5.775 -13.967 1.00 96.56 177 VAL A O 1
ATOM 1275 N N . SER A 1 178 ? 5.983 -4.777 -12.323 1.00 97.88 178 SER A N 1
ATOM 1276 C CA . SER A 1 178 ? 7.106 -5.715 -12.342 1.00 97.88 178 SER A CA 1
ATOM 1277 C C . SER A 1 178 ? 6.763 -6.956 -11.518 1.00 97.88 178 SER A C 1
ATOM 1279 O O . SER A 1 178 ? 6.285 -6.846 -10.391 1.00 97.88 178 SER A O 1
ATOM 1281 N N . VAL A 1 179 ? 7.019 -8.142 -12.067 1.00 97.50 179 VAL A N 1
ATOM 1282 C CA . VAL A 1 179 ? 6.864 -9.432 -11.383 1.00 97.50 179 VAL A CA 1
ATOM 1283 C C . VAL A 1 179 ? 8.251 -9.973 -11.069 1.00 97.50 179 VAL A C 1
ATOM 1285 O O . VAL A 1 179 ? 9.037 -10.209 -11.983 1.00 97.50 179 VAL A O 1
ATOM 1288 N N . ILE A 1 180 ? 8.564 -10.160 -9.792 1.00 98.44 180 ILE A N 1
ATOM 1289 C CA . ILE A 1 180 ? 9.869 -10.606 -9.293 1.00 98.44 180 ILE A CA 1
ATOM 1290 C C . ILE A 1 180 ? 9.732 -12.036 -8.771 1.00 98.44 180 ILE A C 1
ATOM 1292 O O . ILE A 1 180 ? 8.860 -12.306 -7.949 1.00 98.44 180 ILE A O 1
ATOM 1296 N N . ASP A 1 181 ? 10.608 -12.940 -9.206 1.00 97.88 181 ASP A N 1
ATOM 1297 C CA . ASP A 1 181 ? 10.739 -14.262 -8.585 1.00 97.88 181 ASP A CA 1
ATOM 1298 C C . ASP A 1 181 ? 11.469 -14.124 -7.244 1.00 97.88 181 ASP A C 1
ATOM 1300 O O . ASP A 1 181 ? 12.592 -13.619 -7.186 1.00 97.88 181 ASP A O 1
ATOM 1304 N N . THR A 1 182 ? 10.836 -14.556 -6.152 1.00 97.75 182 THR A N 1
ATOM 1305 C CA . THR A 1 182 ? 11.375 -14.344 -4.801 1.00 97.75 182 THR A CA 1
ATOM 1306 C C . THR A 1 182 ? 12.506 -15.301 -4.428 1.00 97.75 182 THR A C 1
ATOM 1308 O O . THR A 1 182 ? 13.174 -15.109 -3.410 1.00 97.75 182 THR A O 1
ATOM 1311 N N . ALA A 1 183 ? 12.714 -16.375 -5.193 1.00 96.94 183 ALA A N 1
ATOM 1312 C CA . ALA A 1 183 ? 13.826 -17.292 -4.982 1.00 96.94 183 ALA A CA 1
ATOM 1313 C C . ALA A 1 183 ? 15.118 -16.732 -5.588 1.00 96.94 183 ALA A C 1
ATOM 1315 O O . ALA A 1 183 ? 16.176 -16.863 -4.969 1.00 96.94 183 ALA A O 1
ATOM 1316 N N . THR A 1 184 ? 15.030 -16.093 -6.758 1.00 97.81 184 THR A N 1
ATOM 1317 C CA . THR A 1 184 ? 16.190 -15.531 -7.470 1.00 97.81 184 THR A CA 1
ATOM 1318 C C . THR A 1 184 ? 16.367 -14.024 -7.301 1.00 97.81 184 THR A C 1
ATOM 1320 O O . THR A 1 184 ? 17.436 -13.524 -7.634 1.00 97.81 184 THR A O 1
ATOM 1323 N N . ASP A 1 185 ? 15.360 -13.313 -6.784 1.00 98.31 185 ASP A N 1
ATOM 1324 C CA . ASP A 1 185 ? 15.319 -11.848 -6.670 1.00 98.31 185 ASP A CA 1
ATOM 1325 C C . ASP A 1 185 ? 15.512 -11.146 -8.024 1.00 98.31 185 ASP A C 1
ATOM 1327 O O . ASP A 1 185 ? 16.219 -10.148 -8.147 1.00 98.31 185 ASP A O 1
ATOM 1331 N N . THR A 1 186 ? 14.880 -11.680 -9.071 1.00 98.06 186 THR A N 1
ATOM 1332 C CA . THR A 1 186 ? 14.969 -11.141 -10.436 1.00 98.06 186 THR A CA 1
ATOM 1333 C C . THR A 1 186 ? 13.594 -10.878 -11.025 1.00 98.06 186 THR A C 1
ATOM 1335 O O . THR A 1 186 ? 12.686 -11.697 -10.867 1.00 98.06 186 THR A O 1
ATOM 1338 N N . VAL A 1 187 ? 13.456 -9.786 -11.780 1.00 98.38 187 VAL A N 1
ATOM 1339 C CA . VAL A 1 187 ? 12.252 -9.513 -12.576 1.00 98.38 187 VAL A CA 1
ATOM 1340 C C . VAL A 1 187 ? 12.093 -10.590 -13.658 1.00 98.38 187 VAL A C 1
ATOM 1342 O O . VAL A 1 187 ? 12.992 -10.807 -14.468 1.00 98.38 187 VAL A O 1
ATOM 1345 N N . THR A 1 188 ? 10.950 -11.272 -13.667 1.00 96.19 188 THR A N 1
ATOM 1346 C CA . THR A 1 188 ? 10.592 -12.324 -14.634 1.00 96.19 188 THR A CA 1
ATOM 1347 C C . THR A 1 188 ? 9.576 -11.859 -15.671 1.00 96.19 188 THR A C 1
ATOM 1349 O O . THR A 1 188 ? 9.516 -12.422 -16.764 1.00 96.19 188 THR A O 1
ATOM 1352 N N . ALA A 1 189 ? 8.796 -10.824 -15.355 1.00 94.38 189 ALA A N 1
ATOM 1353 C CA . ALA A 1 189 ? 7.862 -10.199 -16.278 1.00 94.38 189 ALA A CA 1
ATOM 1354 C C . ALA A 1 189 ? 7.639 -8.724 -15.925 1.00 94.38 189 ALA A C 1
ATOM 1356 O O . ALA A 1 189 ? 7.759 -8.321 -14.770 1.00 94.38 189 ALA A O 1
ATOM 1357 N N . THR A 1 190 ? 7.242 -7.943 -16.925 1.00 93.50 190 THR A N 1
ATOM 1358 C CA . THR A 1 190 ? 6.751 -6.573 -16.759 1.00 93.50 190 THR A CA 1
ATOM 1359 C C . THR A 1 190 ? 5.402 -6.488 -17.453 1.00 93.50 190 THR A C 1
ATOM 1361 O O . THR A 1 190 ? 5.300 -6.723 -18.656 1.00 93.50 190 THR A O 1
ATOM 1364 N N . LEU A 1 191 ? 4.356 -6.227 -16.677 1.00 90.50 191 LEU A N 1
ATOM 1365 C CA . LEU A 1 191 ? 2.974 -6.227 -17.137 1.00 90.50 191 LEU A CA 1
ATOM 1366 C C . LEU A 1 191 ? 2.564 -4.801 -17.445 1.00 90.50 191 LEU A C 1
ATOM 1368 O O . LEU A 1 191 ? 2.632 -3.952 -16.562 1.00 90.50 191 LEU A O 1
ATOM 1372 N N . ASN A 1 192 ? 2.096 -4.536 -18.656 1.00 87.12 192 ASN A N 1
ATOM 1373 C CA . ASN A 1 192 ? 1.507 -3.239 -18.956 1.00 87.12 192 ASN A CA 1
ATOM 1374 C C . ASN A 1 192 ? 0.123 -3.171 -18.320 1.00 87.12 192 ASN A C 1
ATOM 1376 O O . ASN A 1 192 ? -0.740 -4.007 -18.592 1.00 87.12 192 ASN A O 1
ATOM 1380 N N . VAL A 1 193 ? -0.080 -2.160 -17.489 1.00 83.12 193 VAL A N 1
ATOM 1381 C CA . VAL A 1 193 ? -1.403 -1.777 -17.017 1.00 83.12 193 VAL A CA 1
ATOM 1382 C C . VAL A 1 193 ? -1.733 -0.496 -17.768 1.00 83.12 193 VAL A C 1
ATOM 1384 O O . VAL A 1 193 ? -0.962 0.452 -17.727 1.00 83.12 193 VAL A O 1
ATOM 1387 N N . GLU A 1 194 ? -2.828 -0.451 -18.528 1.00 71.31 19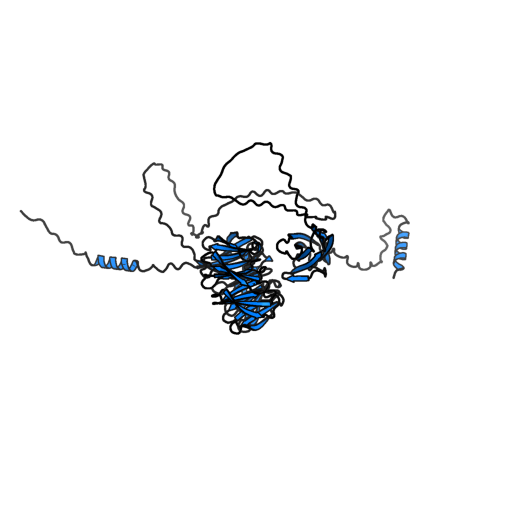4 GLU A N 1
ATOM 1388 C CA . GLU A 1 194 ? -3.199 0.696 -19.391 1.00 71.31 194 GLU A CA 1
ATOM 1389 C C . GLU A 1 194 ? -3.655 1.941 -18.587 1.00 71.31 194 GLU A C 1
ATOM 1391 O O . GLU A 1 194 ? -4.455 2.761 -19.028 1.00 71.31 194 GLU A O 1
ATOM 1396 N N . ASN A 1 195 ? -3.113 2.074 -17.383 1.00 69.81 195 ASN A N 1
ATOM 1397 C CA . ASN A 1 195 ? -3.570 2.834 -16.244 1.00 69.81 195 ASN A CA 1
ATOM 1398 C C . ASN A 1 195 ? -2.562 3.946 -15.948 1.00 69.81 195 ASN A C 1
ATOM 1400 O O . ASN A 1 195 ? -1.354 3.717 -15.931 1.00 69.81 195 ASN A O 1
ATOM 1404 N N . GLN A 1 196 ? -3.048 5.161 -15.711 1.00 72.19 196 GLN A N 1
ATOM 1405 C CA . GLN A 1 196 ? -2.201 6.278 -15.294 1.00 72.19 196 GLN A CA 1
ATOM 1406 C C . GLN A 1 196 ? -1.996 6.190 -13.780 1.00 72.19 196 GLN A C 1
ATOM 1408 O O . GLN A 1 196 ? -2.975 6.233 -13.030 1.00 72.19 196 GLN A O 1
ATOM 1413 N N . HIS A 1 197 ? -0.746 6.114 -13.333 1.00 80.38 197 HIS A N 1
ATOM 1414 C CA . HIS A 1 197 ? -0.382 6.092 -11.916 1.00 80.38 197 HIS A CA 1
ATOM 1415 C C . HIS A 1 197 ? -0.859 4.849 -11.139 1.00 80.38 197 HIS A C 1
ATOM 1417 O O . HIS A 1 197 ? -1.773 4.960 -10.307 1.00 80.38 197 HIS A O 1
ATOM 1423 N N . PRO A 1 198 ? -0.343 3.635 -11.437 1.00 83.94 198 PRO A N 1
ATOM 1424 C CA . PRO A 1 198 ? -0.673 2.451 -10.666 1.00 83.94 198 PRO A CA 1
ATOM 1425 C C . PRO A 1 198 ? -0.189 2.568 -9.213 1.00 83.94 198 PRO A C 1
ATOM 1427 O O . PRO A 1 198 ? 1.001 2.700 -8.944 1.00 83.94 198 PRO A O 1
ATOM 1430 N N . GLY A 1 199 ? -1.133 2.481 -8.275 1.00 89.12 199 GLY A N 1
ATOM 1431 C CA . GLY A 1 199 ? -0.893 2.637 -6.842 1.00 89.12 199 GLY A CA 1
ATOM 1432 C C . GLY A 1 199 ? -0.710 1.299 -6.125 1.00 89.12 199 GLY A C 1
ATOM 1433 O O . GLY A 1 199 ? 0.303 0.620 -6.264 1.00 89.12 199 GLY A O 1
ATOM 1434 N N . GLY A 1 200 ? -1.684 0.925 -5.301 1.00 94.50 200 GLY A N 1
ATOM 1435 C CA . GLY A 1 200 ? -1.719 -0.336 -4.568 1.00 94.50 200 GLY A CA 1
ATOM 1436 C C . GLY A 1 200 ? -1.969 -1.550 -5.458 1.00 94.50 200 GLY A C 1
ATOM 1437 O O . GLY A 1 200 ? -2.682 -1.487 -6.460 1.00 94.50 200 GLY A O 1
ATOM 1438 N N . VAL A 1 201 ? -1.409 -2.681 -5.035 1.00 97.69 201 VAL A N 1
ATOM 1439 C CA . VAL A 1 201 ? -1.605 -3.991 -5.656 1.00 97.69 201 VAL A CA 1
ATOM 1440 C C . VAL A 1 201 ? -1.909 -5.036 -4.590 1.00 97.69 201 VAL A C 1
ATOM 1442 O O . VAL A 1 201 ? -1.312 -5.042 -3.517 1.00 97.69 201 VAL A O 1
ATOM 1445 N N . THR A 1 202 ? -2.830 -5.944 -4.893 1.00 98.00 202 THR A N 1
ATOM 1446 C CA . THR A 1 202 ? -3.095 -7.141 -4.088 1.00 98.00 202 THR A CA 1
ATOM 1447 C C . THR A 1 202 ? -3.350 -8.331 -5.003 1.00 98.00 202 THR A C 1
ATOM 1449 O O . THR A 1 202 ? -3.787 -8.152 -6.141 1.00 98.00 202 THR A O 1
ATOM 1452 N N . VAL A 1 203 ? -3.088 -9.547 -4.527 1.00 96.69 203 VAL A N 1
ATOM 1453 C CA . VAL A 1 203 ? -3.280 -10.782 -5.297 1.00 96.69 203 VAL A CA 1
ATOM 1454 C C . VAL A 1 203 ? -4.165 -11.741 -4.512 1.00 96.69 203 VAL A C 1
ATOM 1456 O O . VAL A 1 203 ? -3.901 -12.030 -3.348 1.00 96.69 203 VAL A O 1
ATOM 1459 N N . ALA A 1 204 ? -5.198 -12.264 -5.167 1.00 95.19 204 ALA A N 1
ATOM 1460 C CA . ALA A 1 204 ? -6.101 -13.268 -4.626 1.00 95.19 204 ALA A CA 1
ATOM 1461 C C . ALA A 1 204 ? -6.309 -14.392 -5.646 1.00 95.19 204 ALA A C 1
ATOM 1463 O O . ALA A 1 204 ? -6.889 -14.193 -6.717 1.00 95.19 204 ALA A O 1
ATOM 1464 N N . GLY A 1 205 ? -5.830 -15.592 -5.310 1.00 92.38 205 GLY A N 1
ATOM 1465 C CA . GLY A 1 205 ? -5.824 -16.721 -6.238 1.00 92.38 205 GLY A CA 1
ATOM 1466 C C . GLY A 1 205 ? -5.006 -16.398 -7.490 1.00 92.38 205 GLY A C 1
ATOM 1467 O O . GLY A 1 205 ? -3.852 -15.992 -7.388 1.00 92.38 205 GLY A O 1
ATOM 1468 N N . SER A 1 206 ? -5.610 -16.557 -8.667 1.00 93.31 206 SER A N 1
ATOM 1469 C CA . SER A 1 206 ? -4.977 -16.246 -9.954 1.00 93.31 206 SER A CA 1
ATOM 1470 C C . SER A 1 206 ? -5.227 -14.817 -10.448 1.00 93.31 206 SER A C 1
ATOM 1472 O O . SER A 1 206 ? -5.111 -14.556 -11.645 1.00 93.31 206 SER A O 1
ATOM 1474 N N . ARG A 1 207 ? -5.651 -13.897 -9.572 1.00 95.88 207 ARG A N 1
ATOM 1475 C CA . ARG A 1 207 ? -5.966 -12.515 -9.951 1.00 95.88 207 ARG A CA 1
ATOM 1476 C C . ARG A 1 207 ? -5.179 -11.514 -9.130 1.00 95.88 207 ARG A C 1
ATOM 1478 O O . ARG A 1 207 ? -5.181 -11.601 -7.905 1.00 95.88 207 ARG A O 1
ATOM 1485 N N . ALA A 1 208 ? -4.587 -10.532 -9.796 1.00 96.56 208 ALA A N 1
ATOM 1486 C CA . ALA A 1 208 ? -4.081 -9.321 -9.167 1.00 96.56 208 ALA A CA 1
ATOM 1487 C C . ALA A 1 208 ? -5.050 -8.160 -9.412 1.00 96.56 208 ALA A C 1
ATOM 1489 O O . ALA A 1 208 ? -5.620 -8.050 -10.496 1.00 96.56 208 ALA A O 1
ATOM 1490 N N . TYR A 1 209 ? -5.223 -7.297 -8.419 1.00 97.94 209 TYR A N 1
ATOM 1491 C CA . TYR A 1 209 ? -5.997 -6.062 -8.510 1.00 97.94 209 TYR A CA 1
ATOM 1492 C C . TYR A 1 209 ? -5.035 -4.900 -8.311 1.00 97.94 209 TYR A C 1
ATOM 1494 O O . TYR A 1 209 ? -4.318 -4.877 -7.312 1.00 97.94 209 TYR A O 1
ATOM 1502 N N . VAL A 1 210 ? -5.010 -3.965 -9.257 1.00 97.88 210 VAL A N 1
ATOM 1503 C CA . VAL A 1 210 ? -4.075 -2.834 -9.284 1.00 97.88 210 VAL A CA 1
ATOM 1504 C C . VAL A 1 210 ? -4.868 -1.546 -9.424 1.00 97.88 210 VAL A C 1
ATOM 1506 O O . VAL A 1 210 ? -5.566 -1.363 -10.421 1.00 97.88 210 VAL A O 1
ATOM 1509 N N . THR A 1 211 ? -4.785 -0.660 -8.436 1.00 96.81 211 THR A N 1
ATOM 1510 C CA . THR A 1 211 ? -5.453 0.649 -8.488 1.00 96.81 211 THR A CA 1
ATOM 1511 C C . THR A 1 211 ? -4.738 1.591 -9.444 1.00 96.81 211 THR A C 1
ATOM 1513 O O . THR A 1 211 ? -3.537 1.460 -9.655 1.00 96.81 211 THR A O 1
ATOM 1516 N N . SER A 1 212 ? -5.463 2.554 -10.010 1.00 91.81 212 SER A N 1
ATOM 1517 C CA . SER A 1 212 ? -4.917 3.603 -10.869 1.00 91.81 212 SER A CA 1
ATOM 1518 C C . SER A 1 212 ? -5.427 4.969 -10.444 1.00 91.81 212 SER A C 1
ATOM 1520 O O . SER A 1 212 ? -6.578 5.323 -10.700 1.00 91.81 212 SER A O 1
ATOM 1522 N N . GLY A 1 213 ? -4.554 5.757 -9.821 1.00 79.75 213 GLY A N 1
ATOM 1523 C CA . GLY A 1 213 ? -4.911 7.069 -9.287 1.00 79.75 213 GLY A CA 1
ATOM 1524 C C . GLY A 1 213 ? -5.279 8.097 -10.359 1.00 79.75 213 GLY A C 1
ATOM 1525 O O . GLY A 1 213 ? -6.066 8.996 -10.087 1.00 79.75 213 GLY A O 1
ATOM 1526 N N . GLY A 1 214 ? -4.710 7.980 -11.562 1.00 79.56 214 GLY A N 1
ATOM 1527 C CA . GLY A 1 214 ? -4.913 8.929 -12.659 1.00 79.56 214 GLY A CA 1
ATOM 1528 C C . GLY A 1 214 ? -6.087 8.612 -13.587 1.00 79.56 214 GLY A C 1
ATOM 1529 O O . GLY A 1 214 ? -6.410 9.439 -14.435 1.00 79.56 214 GLY A O 1
ATOM 1530 N N . THR A 1 215 ? -6.708 7.436 -13.465 1.00 84.75 215 THR A N 1
ATOM 1531 C CA . THR A 1 215 ? -7.881 7.050 -14.273 1.00 84.75 215 THR A CA 1
ATOM 1532 C C . THR A 1 215 ? -9.098 6.669 -13.438 1.00 84.75 215 THR A C 1
ATOM 1534 O O . THR A 1 215 ? -10.119 6.329 -14.019 1.00 84.75 215 THR A O 1
ATOM 1537 N N . ASP A 1 216 ? -9.013 6.724 -12.106 1.00 93.75 216 ASP A N 1
ATOM 1538 C CA . ASP A 1 216 ? -10.095 6.332 -11.193 1.00 93.75 216 ASP A CA 1
ATOM 1539 C C . ASP A 1 216 ? -10.583 4.887 -11.417 1.00 93.75 216 ASP A C 1
ATOM 1541 O O . ASP A 1 216 ? -11.770 4.577 -11.313 1.00 93.75 216 ASP A O 1
ATOM 1545 N N . THR A 1 217 ? -9.651 3.974 -11.715 1.00 95.62 217 THR A N 1
ATOM 1546 C CA . THR A 1 217 ? -9.956 2.569 -12.033 1.00 95.62 217 THR A CA 1
ATOM 1547 C C . THR A 1 217 ? -9.143 1.563 -11.215 1.00 95.62 217 THR A C 1
ATOM 1549 O O . THR A 1 217 ? -8.138 1.886 -10.578 1.00 95.62 217 THR A O 1
ATOM 1552 N N . VAL A 1 218 ? -9.575 0.301 -11.260 1.00 97.94 218 VAL A N 1
ATOM 1553 C CA . VAL A 1 218 ? -8.807 -0.879 -10.852 1.00 97.94 218 VAL A CA 1
ATOM 1554 C C . VAL A 1 218 ? -8.662 -1.828 -12.034 1.00 97.94 218 VAL A C 1
ATOM 1556 O O . VAL A 1 218 ? -9.660 -2.295 -12.580 1.00 97.94 218 VAL A O 1
ATOM 1559 N N . SER A 1 219 ? -7.429 -2.171 -12.394 1.00 96.81 219 SER A N 1
ATOM 1560 C CA . SER A 1 219 ? -7.153 -3.255 -13.341 1.00 96.81 219 SER A CA 1
ATOM 1561 C C . SER A 1 219 ? -7.134 -4.597 -12.628 1.00 96.81 219 SER A C 1
ATOM 1563 O O . SER A 1 219 ? -6.456 -4.764 -11.615 1.00 96.81 219 SER A O 1
ATOM 1565 N N . VAL A 1 220 ? -7.852 -5.567 -13.185 1.00 96.88 220 VAL A N 1
ATOM 1566 C CA . VAL A 1 220 ? -7.835 -6.970 -12.771 1.00 96.88 220 VAL A CA 1
ATOM 1567 C C . VAL A 1 220 ? -6.977 -7.737 -13.764 1.00 96.88 220 VAL A C 1
ATOM 1569 O O . VAL A 1 220 ? -7.278 -7.769 -14.955 1.00 96.88 220 VAL A O 1
ATOM 1572 N N . ILE A 1 221 ? -5.908 -8.352 -13.279 1.00 94.69 221 ILE A N 1
ATOM 1573 C CA . ILE A 1 221 ? -4.901 -9.048 -14.080 1.00 94.69 221 ILE A CA 1
ATOM 1574 C C . ILE A 1 221 ? -4.982 -10.538 -13.769 1.00 94.69 221 ILE A C 1
ATOM 1576 O O . ILE A 1 221 ? -4.976 -10.911 -12.598 1.00 94.69 221 ILE A O 1
ATOM 1580 N N . ASP A 1 222 ? -5.023 -11.395 -14.787 1.00 93.00 222 ASP A N 1
ATOM 1581 C CA . ASP A 1 222 ? -4.799 -12.830 -14.596 1.00 93.00 222 ASP A CA 1
ATOM 1582 C C . ASP A 1 222 ? -3.299 -13.091 -14.414 1.00 93.00 222 ASP A C 1
ATOM 1584 O O . ASP A 1 222 ? -2.494 -12.751 -15.282 1.00 93.00 222 ASP A O 1
ATOM 1588 N N . THR A 1 223 ? -2.912 -13.676 -13.282 1.00 90.75 223 THR A N 1
ATOM 1589 C CA . THR A 1 223 ? -1.501 -13.889 -12.928 1.00 90.75 223 THR A CA 1
ATOM 1590 C C . THR A 1 223 ? -0.873 -15.103 -13.609 1.00 90.75 223 THR A C 1
ATOM 1592 O O . THR A 1 223 ? 0.347 -15.239 -13.578 1.00 90.75 223 THR A O 1
ATOM 1595 N N . ASN A 1 224 ? -1.662 -15.978 -14.246 1.00 89.44 224 ASN A N 1
ATOM 1596 C CA . ASN A 1 224 ? -1.123 -17.087 -15.035 1.00 89.44 224 ASN A CA 1
ATOM 1597 C C . ASN A 1 224 ? -0.755 -16.617 -16.444 1.00 89.44 224 ASN A C 1
ATOM 1599 O O . ASN A 1 224 ? 0.290 -16.991 -16.973 1.00 89.44 224 ASN A O 1
ATOM 1603 N N . SER A 1 225 ? -1.633 -15.823 -17.065 1.00 89.06 225 SER A N 1
ATOM 1604 C CA . SER A 1 225 ? -1.427 -15.293 -18.414 1.00 89.06 225 SER A CA 1
ATOM 1605 C C . SER A 1 225 ? -0.775 -13.915 -18.428 1.00 89.06 225 SER A C 1
ATOM 1607 O O . SER A 1 225 ? -0.449 -13.420 -19.507 1.00 89.06 225 SER A O 1
ATOM 1609 N N . ASN A 1 226 ? -0.594 -13.284 -17.264 1.00 84.19 226 ASN A N 1
ATOM 1610 C CA . ASN A 1 226 ? 0.036 -11.974 -17.126 1.00 84.19 226 ASN A CA 1
ATOM 1611 C C . ASN A 1 226 ? -0.661 -10.890 -17.972 1.00 84.19 226 ASN A C 1
ATOM 1613 O O . ASN A 1 226 ? -0.017 -10.063 -18.612 1.00 84.19 226 ASN A O 1
ATOM 1617 N N . SER A 1 227 ? -1.996 -10.926 -18.025 1.00 88.50 227 SER A N 1
ATOM 1618 C CA . SER A 1 227 ? -2.808 -10.061 -18.895 1.00 88.50 227 SER A CA 1
ATOM 1619 C C . SER A 1 227 ? -3.931 -9.379 -18.121 1.00 88.50 227 SER A C 1
ATOM 1621 O O . SER A 1 227 ? -4.541 -9.997 -17.249 1.00 88.50 227 SER A O 1
ATOM 1623 N N . VAL A 1 228 ? -4.245 -8.128 -18.468 1.00 92.88 228 VAL A N 1
ATOM 1624 C CA . VAL A 1 228 ? -5.428 -7.428 -17.945 1.00 92.88 228 VAL A CA 1
ATOM 1625 C C . VAL A 1 228 ? -6.688 -8.099 -18.503 1.00 92.88 228 VAL A C 1
ATOM 1627 O O . VAL A 1 228 ? -6.842 -8.228 -19.715 1.00 92.88 228 VAL A O 1
ATOM 1630 N N . ILE A 1 229 ? -7.579 -8.544 -17.618 1.00 93.94 229 ILE A N 1
ATOM 1631 C CA . ILE A 1 229 ? -8.832 -9.239 -17.959 1.00 93.94 229 ILE A CA 1
ATOM 1632 C C . ILE A 1 229 ? -10.084 -8.408 -17.664 1.00 93.94 229 ILE A C 1
ATOM 1634 O O . ILE A 1 229 ? -11.160 -8.732 -18.163 1.00 93.94 229 ILE A O 1
ATOM 1638 N N . ALA A 1 230 ? -9.963 -7.359 -16.850 1.00 95.38 230 ALA A N 1
ATOM 1639 C CA . ALA A 1 230 ? -11.015 -6.379 -16.619 1.00 95.38 230 ALA A CA 1
ATOM 1640 C C . ALA A 1 230 ? -10.420 -5.058 -16.122 1.00 95.38 230 ALA A C 1
ATOM 1642 O O . ALA A 1 230 ? -9.379 -5.053 -15.467 1.00 95.38 230 ALA A O 1
ATOM 1643 N N . THR A 1 231 ? -11.141 -3.969 -16.367 1.00 95.69 231 THR A N 1
ATOM 1644 C CA . THR A 1 231 ? -10.898 -2.654 -15.771 1.00 95.69 231 THR A CA 1
ATOM 1645 C C . THR A 1 231 ? -12.200 -2.211 -15.118 1.00 95.69 231 THR A C 1
ATOM 1647 O O . THR A 1 231 ? -13.252 -2.267 -15.753 1.00 95.69 231 THR A O 1
ATOM 1650 N N . VAL A 1 232 ? -12.141 -1.847 -13.840 1.00 97.38 232 VAL A N 1
ATOM 1651 C CA . VAL A 1 232 ? -13.309 -1.531 -13.011 1.00 97.38 232 VAL A CA 1
ATOM 1652 C C . VAL A 1 232 ? -13.240 -0.070 -12.596 1.00 97.38 232 VAL A C 1
ATOM 1654 O O . VAL A 1 232 ? -12.288 0.318 -11.922 1.00 97.38 232 VAL A O 1
ATOM 1657 N N . ASP A 1 233 ? -14.242 0.722 -12.963 1.00 97.19 233 ASP A N 1
ATOM 1658 C CA . ASP A 1 233 ? -14.361 2.108 -12.504 1.00 97.19 233 ASP A CA 1
ATOM 1659 C C . ASP A 1 233 ? -14.670 2.141 -11.001 1.00 97.19 233 ASP A C 1
ATOM 1661 O O . ASP A 1 233 ? -15.525 1.397 -10.510 1.00 97.19 233 ASP A O 1
ATOM 1665 N N . VAL A 1 234 ? -13.967 2.996 -10.262 1.00 98.00 234 VAL A N 1
ATOM 1666 C CA . VAL A 1 234 ? -14.109 3.168 -8.809 1.00 98.00 234 VAL A CA 1
ATOM 1667 C C . VAL A 1 234 ? -14.232 4.655 -8.455 1.00 98.00 234 VAL A C 1
ATOM 1669 O O . VAL A 1 234 ? -14.472 5.500 -9.313 1.00 98.00 234 VAL A O 1
ATOM 1672 N N . GLY A 1 235 ? -14.155 4.989 -7.165 1.00 89.50 235 GLY A N 1
ATOM 1673 C CA . GLY A 1 235 ? -14.139 6.378 -6.722 1.00 89.50 235 GLY A CA 1
ATOM 1674 C C . GLY A 1 235 ? -12.815 7.085 -7.017 1.00 89.50 235 GLY A C 1
ATOM 1675 O O . GLY A 1 235 ? -11.814 6.473 -7.380 1.00 89.50 235 GLY A O 1
ATOM 1676 N N . SER A 1 236 ? -12.814 8.400 -6.800 1.00 91.94 236 SER A N 1
ATOM 1677 C CA . SER A 1 236 ? -11.703 9.266 -7.196 1.00 91.94 236 SER A CA 1
ATOM 1678 C C . SER A 1 236 ? -10.381 8.954 -6.485 1.00 91.94 236 SER A C 1
ATOM 1680 O O . SER A 1 236 ? -10.328 8.828 -5.252 1.00 91.94 236 SER A O 1
ATOM 1682 N N . ARG A 1 237 ? -9.308 8.917 -7.282 1.00 85.06 237 ARG A N 1
ATOM 1683 C CA . ARG A 1 237 ? -7.904 8.717 -6.923 1.00 85.06 237 ARG A CA 1
ATOM 1684 C C . ARG A 1 237 ? -7.690 7.486 -6.03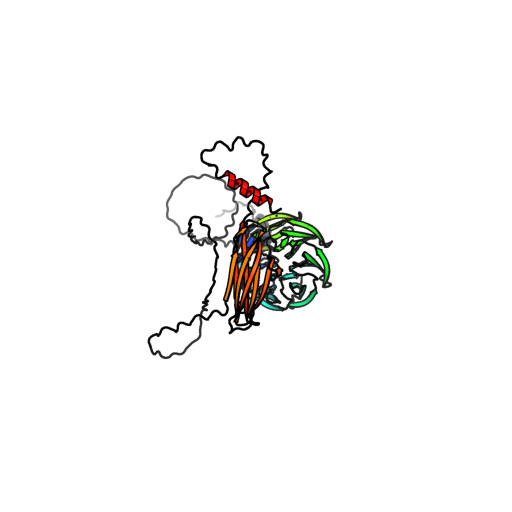5 1.00 85.06 237 ARG A C 1
ATOM 1686 O O . ARG A 1 237 ? -7.348 7.642 -4.860 1.00 85.06 237 ARG A O 1
ATOM 1693 N N . PRO A 1 238 ? -7.916 6.266 -6.547 1.00 95.62 238 PRO A N 1
ATOM 1694 C CA . PRO A 1 238 ? -7.764 5.058 -5.754 1.00 95.62 238 PRO A CA 1
ATOM 1695 C C . PRO A 1 238 ? -6.295 4.797 -5.386 1.00 95.62 238 PRO A C 1
ATOM 1697 O O . PRO A 1 238 ? -5.402 4.951 -6.218 1.00 95.62 238 PRO A O 1
ATOM 1700 N N . THR A 1 239 ? -6.040 4.388 -4.141 1.00 94.75 239 THR A N 1
ATOM 1701 C CA . THR A 1 239 ? -4.694 4.118 -3.604 1.00 94.75 239 THR A CA 1
ATOM 1702 C C . THR A 1 239 ? -4.553 2.664 -3.168 1.00 94.75 239 THR A C 1
ATOM 1704 O O . THR A 1 239 ? -4.024 1.855 -3.924 1.00 94.75 239 THR A O 1
ATOM 1707 N N . GLY A 1 240 ? -5.019 2.301 -1.973 1.00 96.75 240 GLY A N 1
ATOM 1708 C CA . GLY A 1 240 ? -4.929 0.946 -1.432 1.00 96.75 240 GLY A CA 1
ATOM 1709 C C . GLY A 1 240 ? -6.018 0.024 -1.978 1.00 96.75 240 GLY A C 1
ATOM 1710 O O . GLY A 1 240 ? -7.142 0.458 -2.227 1.00 96.75 240 GLY A O 1
ATOM 1711 N N . VAL A 1 241 ? -5.700 -1.262 -2.124 1.00 98.62 241 VAL A N 1
ATOM 1712 C CA . VAL A 1 241 ? -6.653 -2.316 -2.495 1.00 98.62 241 VAL A CA 1
ATOM 1713 C C . VAL A 1 241 ? -6.362 -3.585 -1.700 1.00 98.62 241 VAL A C 1
ATOM 1715 O O . VAL A 1 241 ? -5.206 -3.977 -1.568 1.00 98.62 241 VAL A O 1
ATOM 1718 N N . VAL A 1 242 ? -7.402 -4.234 -1.177 1.00 98.69 242 VAL A N 1
ATOM 1719 C CA . VAL A 1 242 ? -7.315 -5.544 -0.504 1.00 98.69 242 VAL A CA 1
ATOM 1720 C C . VAL A 1 242 ? -8.467 -6.440 -0.919 1.00 98.69 242 VAL A C 1
ATOM 1722 O O . VAL A 1 242 ? -9.547 -5.955 -1.250 1.00 98.69 242 VAL A O 1
ATOM 1725 N N . VAL A 1 243 ? -8.258 -7.753 -0.870 1.00 98.50 243 VAL A N 1
ATOM 1726 C CA . VAL A 1 243 ? -9.296 -8.751 -1.149 1.00 98.50 243 VAL A CA 1
ATOM 1727 C C . VAL A 1 243 ? -9.580 -9.564 0.108 1.00 98.50 243 VAL A C 1
ATOM 1729 O O . VAL A 1 243 ? -8.660 -10.027 0.775 1.00 98.50 243 VAL A O 1
ATOM 1732 N N . THR A 1 244 ? -10.862 -9.765 0.406 1.00 97.50 244 THR A N 1
ATOM 1733 C CA . THR A 1 244 ? -11.338 -10.657 1.466 1.00 97.50 244 THR A CA 1
ATOM 1734 C C . THR A 1 244 ? -12.604 -11.382 1.021 1.00 97.50 244 THR A C 1
ATOM 1736 O O . THR A 1 244 ? -13.577 -10.770 0.571 1.00 97.50 244 THR A O 1
ATOM 1739 N N . GLY A 1 245 ? -12.581 -12.714 1.089 1.00 95.25 245 GLY A N 1
ATOM 1740 C CA . GLY A 1 245 ? -13.650 -13.555 0.552 1.00 95.25 245 GLY A CA 1
ATOM 1741 C C . GLY A 1 245 ? -13.936 -13.251 -0.924 1.00 95.25 245 GLY A C 1
ATOM 1742 O O . GLY A 1 245 ? -13.054 -13.346 -1.776 1.00 95.25 245 GLY A O 1
ATOM 1743 N N . THR A 1 246 ? -15.180 -12.881 -1.229 1.00 96.62 246 THR A N 1
ATOM 1744 C CA . THR A 1 246 ? -15.641 -12.542 -2.589 1.00 96.62 246 THR A CA 1
ATOM 1745 C C . THR A 1 246 ? -15.626 -11.038 -2.881 1.00 96.62 246 THR A C 1
ATOM 1747 O O . THR A 1 246 ? -16.229 -10.599 -3.860 1.00 96.62 246 THR A O 1
ATOM 1750 N N . LYS A 1 247 ? -14.988 -10.228 -2.029 1.00 98.50 247 LYS A N 1
ATOM 1751 C CA . LYS A 1 247 ? -14.987 -8.766 -2.133 1.00 98.50 247 LYS A CA 1
ATOM 1752 C C . LYS A 1 247 ? -13.567 -8.225 -2.253 1.00 98.50 247 LYS A C 1
ATOM 1754 O O . LYS A 1 247 ? -12.683 -8.644 -1.509 1.00 98.50 247 LYS A O 1
ATOM 1759 N N . ALA A 1 248 ? -13.367 -7.254 -3.135 1.00 98.75 248 ALA A N 1
ATOM 1760 C CA . ALA A 1 248 ? -12.210 -6.370 -3.096 1.00 98.75 248 ALA A CA 1
ATOM 1761 C C . ALA A 1 248 ? -12.640 -4.998 -2.565 1.00 98.75 248 ALA A C 1
ATOM 1763 O O . ALA A 1 248 ? -13.647 -4.452 -3.009 1.00 98.75 248 ALA A O 1
ATOM 1764 N N . TYR A 1 249 ? -11.891 -4.449 -1.616 1.00 98.88 249 TYR A N 1
ATOM 1765 C CA . TYR A 1 249 ? -12.083 -3.100 -1.089 1.00 98.88 249 TYR A CA 1
ATOM 1766 C C . TYR A 1 249 ? -11.003 -2.197 -1.668 1.00 98.88 249 TYR A C 1
ATOM 1768 O O . TYR A 1 249 ? -9.848 -2.608 -1.748 1.00 98.88 249 TYR A O 1
ATOM 1776 N N . VAL A 1 250 ? -11.371 -0.981 -2.065 1.00 98.88 250 VAL A N 1
ATOM 1777 C CA . VAL A 1 250 ? -10.473 -0.014 -2.710 1.00 98.88 250 VAL A CA 1
ATOM 1778 C C . VAL A 1 250 ? -10.605 1.328 -2.016 1.00 98.88 250 VAL A C 1
ATOM 1780 O O . VAL A 1 250 ? -11.706 1.864 -1.959 1.00 98.88 250 VAL A O 1
ATOM 1783 N N . ALA A 1 251 ? -9.508 1.879 -1.507 1.00 98.56 251 ALA A N 1
ATOM 1784 C CA . ALA A 1 251 ? -9.488 3.204 -0.903 1.00 98.56 251 ALA A CA 1
ATOM 1785 C C . ALA A 1 251 ? -9.470 4.290 -1.971 1.00 98.56 251 ALA A C 1
ATOM 1787 O O . ALA A 1 251 ? -8.509 4.382 -2.726 1.00 98.56 251 ALA A O 1
ATOM 1788 N N . ASN A 1 252 ? -10.512 5.118 -2.011 1.00 97.06 252 ASN A N 1
ATOM 1789 C CA . ASN A 1 252 ? -10.630 6.241 -2.933 1.00 97.06 252 ASN A CA 1
ATOM 1790 C C . ASN A 1 252 ? -10.159 7.513 -2.216 1.00 97.06 252 ASN A C 1
ATOM 1792 O O . ASN A 1 252 ? -10.934 8.161 -1.504 1.00 97.06 252 ASN A O 1
ATOM 1796 N N . PHE A 1 253 ? -8.884 7.868 -2.372 1.00 92.25 253 PHE A N 1
ATOM 1797 C CA . PHE A 1 253 ? -8.265 8.967 -1.630 1.00 92.25 253 PHE A CA 1
ATOM 1798 C C . PHE A 1 253 ? -8.966 10.308 -1.870 1.00 92.25 253 PHE A C 1
ATOM 1800 O O . PHE A 1 253 ? -9.154 11.092 -0.941 1.00 92.25 253 PHE A O 1
ATOM 1807 N N . GLY A 1 254 ? -9.321 10.605 -3.122 1.00 81.12 254 GLY A N 1
ATOM 1808 C CA . GLY A 1 254 ? -10.021 11.842 -3.477 1.00 81.12 254 GLY A CA 1
ATOM 1809 C C . GLY A 1 254 ? -11.501 11.803 -3.095 1.00 81.12 254 GLY A C 1
ATOM 1810 O O . GLY A 1 254 ? -12.102 12.838 -2.824 1.00 81.12 254 GLY A O 1
ATOM 1811 N N . GLY A 1 255 ? -12.076 10.599 -3.047 1.00 81.62 255 GLY A N 1
ATOM 1812 C CA . GLY A 1 255 ? -13.496 10.376 -2.796 1.00 81.62 255 GLY A CA 1
ATOM 1813 C C . GLY A 1 255 ? -13.893 10.188 -1.331 1.00 81.62 255 GLY A C 1
ATOM 1814 O O . GLY A 1 255 ? -15.086 10.079 -1.077 1.00 81.62 255 GLY A O 1
ATOM 1815 N N . ASN A 1 256 ? -12.948 10.110 -0.383 1.00 94.06 256 ASN A N 1
ATOM 1816 C CA . ASN A 1 256 ? -13.205 9.844 1.048 1.00 94.06 256 ASN A CA 1
ATOM 1817 C C . ASN A 1 256 ? -14.063 8.588 1.306 1.00 94.06 256 ASN A C 1
ATOM 1819 O O . ASN A 1 256 ? -14.876 8.534 2.228 1.00 94.06 256 ASN A O 1
ATOM 1823 N N . THR A 1 257 ? -13.912 7.578 0.453 1.00 98.00 257 THR A N 1
ATOM 1824 C CA . THR A 1 257 ? -14.759 6.380 0.437 1.00 98.00 257 THR A CA 1
ATOM 1825 C C . THR A 1 257 ? -13.930 5.127 0.190 1.00 98.00 257 THR A C 1
ATOM 1827 O O . THR A 1 257 ? -12.814 5.206 -0.324 1.00 98.00 257 THR A O 1
ATOM 1830 N N . LEU A 1 258 ? -14.494 3.960 0.505 1.00 98.88 258 LEU A N 1
ATOM 1831 C CA . LEU A 1 258 ? -14.039 2.680 -0.028 1.00 98.88 258 LEU A CA 1
ATOM 1832 C C . LEU A 1 258 ? -15.020 2.160 -1.084 1.00 98.88 258 LEU A C 1
ATOM 1834 O O . LEU A 1 258 ? -16.207 2.010 -0.793 1.00 98.88 258 LEU A O 1
ATOM 1838 N N . SER A 1 259 ? -14.541 1.820 -2.279 1.00 98.88 259 SER A N 1
ATOM 1839 C CA . SER A 1 259 ? -15.329 1.042 -3.248 1.00 98.88 259 SER A CA 1
ATOM 1840 C C . SER A 1 259 ? -15.285 -0.438 -2.869 1.00 98.88 259 SER A C 1
ATOM 1842 O O . SER A 1 259 ? -14.227 -0.943 -2.499 1.00 98.88 259 SER A O 1
ATOM 1844 N N . VAL A 1 260 ? -16.410 -1.144 -2.984 1.00 98.88 260 VAL A N 1
ATOM 1845 C CA . VAL A 1 260 ? -16.499 -2.596 -2.771 1.00 98.88 260 VAL A CA 1
ATOM 1846 C C . VAL A 1 260 ? -16.829 -3.265 -4.096 1.00 98.88 260 VAL A C 1
ATOM 1848 O O . VAL A 1 260 ? -17.912 -3.053 -4.637 1.00 98.88 260 VAL A O 1
ATOM 1851 N N . ILE A 1 261 ? -15.901 -4.065 -4.606 1.00 98.81 261 ILE A N 1
ATOM 1852 C CA . ILE A 1 261 ? -16.002 -4.784 -5.875 1.00 98.81 261 ILE A CA 1
ATOM 1853 C C . ILE A 1 261 ? -16.332 -6.248 -5.590 1.00 98.81 261 ILE A C 1
ATOM 1855 O O . ILE A 1 261 ? -15.651 -6.891 -4.792 1.00 98.81 261 ILE A O 1
ATOM 1859 N N . ASP A 1 262 ? -17.337 -6.796 -6.265 1.00 98.25 262 ASP A N 1
ATOM 1860 C CA . ASP A 1 262 ? -17.566 -8.240 -6.298 1.00 98.25 262 ASP A CA 1
ATOM 1861 C C . ASP A 1 262 ? -16.530 -8.906 -7.212 1.00 98.25 262 ASP A C 1
ATOM 1863 O O . ASP A 1 262 ? -16.424 -8.591 -8.399 1.00 98.25 262 ASP A O 1
ATOM 1867 N N . THR A 1 263 ? -15.744 -9.831 -6.660 1.00 97.44 263 THR A N 1
ATOM 1868 C CA . THR A 1 263 ? -14.609 -10.433 -7.374 1.00 97.44 263 THR A CA 1
ATOM 1869 C C . THR A 1 263 ? -15.034 -11.447 -8.431 1.00 97.44 263 THR A C 1
ATOM 1871 O O . THR A 1 263 ? -14.230 -11.795 -9.291 1.00 97.44 263 THR A O 1
ATOM 1874 N N . ALA A 1 264 ? -16.276 -11.935 -8.425 1.00 96.50 264 ALA A N 1
ATOM 1875 C CA . ALA A 1 264 ? -16.757 -12.843 -9.464 1.00 96.50 264 ALA A CA 1
ATOM 1876 C C . ALA A 1 264 ? -17.130 -12.077 -10.740 1.00 96.50 264 ALA A C 1
ATOM 1878 O O . ALA A 1 264 ? -16.801 -12.511 -11.845 1.00 96.50 264 ALA A O 1
ATOM 1879 N N . THR A 1 265 ? -17.785 -10.930 -10.574 1.00 97.19 265 THR A N 1
ATOM 1880 C CA . THR A 1 265 ? -18.331 -10.104 -11.658 1.00 97.19 265 THR A CA 1
ATOM 1881 C C . THR A 1 265 ? -17.431 -8.936 -12.057 1.00 97.19 265 THR A C 1
ATOM 1883 O O . THR A 1 265 ? -17.623 -8.392 -13.140 1.00 97.19 265 THR A O 1
ATOM 1886 N N . ASN A 1 266 ? -16.446 -8.570 -11.227 1.00 97.06 266 ASN A N 1
ATOM 1887 C CA . ASN A 1 266 ? -15.612 -7.372 -11.380 1.00 97.06 266 ASN A CA 1
ATOM 1888 C C . ASN A 1 266 ? -16.457 -6.089 -11.483 1.00 97.06 266 ASN A C 1
ATOM 1890 O O . ASN A 1 266 ? -16.214 -5.237 -12.333 1.00 97.06 266 ASN A O 1
ATOM 1894 N N . THR A 1 267 ? -17.473 -5.960 -10.628 1.00 97.56 267 THR A N 1
ATOM 1895 C CA . THR A 1 267 ? -18.346 -4.777 -10.584 1.00 97.56 267 THR A CA 1
ATOM 1896 C C . THR A 1 267 ? -18.394 -4.183 -9.184 1.00 97.56 267 THR A C 1
ATOM 1898 O O . THR A 1 267 ? -18.364 -4.916 -8.195 1.00 97.56 267 THR A O 1
ATOM 1901 N N . VAL A 1 268 ? -18.466 -2.853 -9.084 1.00 98.69 268 VAL A N 1
ATOM 1902 C CA . VAL A 1 268 ? -18.671 -2.172 -7.799 1.00 98.69 268 VAL A CA 1
ATOM 1903 C C . VAL A 1 268 ? -20.100 -2.427 -7.320 1.00 98.69 268 VAL A C 1
ATOM 1905 O O . VAL A 1 268 ? -21.063 -2.044 -7.979 1.00 98.69 268 VAL A O 1
ATOM 1908 N N . THR A 1 269 ? -20.245 -3.062 -6.159 1.00 97.94 269 THR A N 1
ATOM 1909 C CA . THR A 1 269 ? -21.547 -3.393 -5.556 1.00 97.94 269 THR A CA 1
ATOM 1910 C C . THR A 1 269 ? -22.004 -2.384 -4.512 1.00 97.94 269 THR A C 1
ATOM 1912 O O . THR A 1 269 ? -23.195 -2.286 -4.225 1.00 97.94 269 THR A O 1
ATOM 1915 N N . SER A 1 270 ? -21.067 -1.669 -3.890 1.00 97.56 270 SER A N 1
ATOM 1916 C CA . SER A 1 270 ? -21.367 -0.648 -2.884 1.00 97.56 270 SER A CA 1
ATOM 1917 C C . SER A 1 270 ? -20.176 0.274 -2.666 1.00 97.56 270 SER A C 1
ATOM 1919 O O . SER A 1 270 ? -19.037 -0.115 -2.918 1.00 97.56 270 SER A O 1
ATOM 1921 N N . THR A 1 271 ? -20.445 1.438 -2.088 1.00 97.50 271 THR A N 1
ATOM 1922 C CA . THR A 1 271 ? -19.435 2.387 -1.617 1.00 97.50 271 THR A CA 1
ATOM 1923 C C . THR A 1 271 ? -19.635 2.612 -0.120 1.00 97.50 271 THR A C 1
ATOM 1925 O O . THR A 1 271 ? -20.774 2.667 0.343 1.00 97.50 271 THR A O 1
ATOM 1928 N N . VAL A 1 272 ? -18.544 2.698 0.637 1.00 98.50 272 VAL A N 1
ATOM 1929 C CA . VAL A 1 272 ? -18.547 2.907 2.091 1.00 98.50 272 VAL A CA 1
ATOM 1930 C C . VAL A 1 272 ? -17.913 4.257 2.391 1.00 98.50 272 VAL A C 1
ATOM 1932 O O . VAL A 1 272 ? -16.746 4.460 2.066 1.00 98.50 272 VAL A O 1
ATOM 1935 N N . ASP A 1 273 ? -18.652 5.164 3.022 1.00 98.06 273 ASP A N 1
ATOM 1936 C CA . ASP A 1 273 ? -18.093 6.431 3.500 1.00 98.06 273 ASP A CA 1
ATOM 1937 C C . ASP A 1 273 ? -17.131 6.171 4.666 1.00 98.06 273 ASP A C 1
ATOM 1939 O O . ASP A 1 273 ? -17.457 5.436 5.603 1.00 98.06 273 ASP A O 1
ATOM 1943 N N . VAL A 1 274 ? -15.941 6.766 4.602 1.00 98.38 274 VAL A N 1
ATOM 1944 C CA . VAL A 1 274 ? -14.912 6.689 5.650 1.00 98.38 274 VAL A CA 1
ATOM 1945 C C . VAL A 1 274 ? -14.400 8.097 5.975 1.00 98.38 274 VAL A C 1
ATOM 1947 O O . VAL A 1 274 ? -15.018 9.094 5.601 1.00 98.38 274 VAL A O 1
ATOM 1950 N N . GLY A 1 275 ? -13.301 8.198 6.724 1.00 87.00 275 GLY A N 1
ATOM 1951 C CA . GLY A 1 275 ? -12.666 9.484 6.994 1.00 87.00 275 GLY A CA 1
ATOM 1952 C C . GLY A 1 275 ? -11.984 10.077 5.757 1.00 87.00 275 GLY A C 1
ATOM 1953 O O . GLY A 1 275 ? -11.934 9.482 4.679 1.00 87.00 275 GLY A O 1
ATOM 1954 N N . LYS A 1 276 ? -11.427 11.274 5.918 1.00 88.38 276 LYS A N 1
ATOM 1955 C CA . LYS A 1 276 ? -10.792 12.019 4.832 1.00 88.38 276 LYS A CA 1
ATOM 1956 C C . LYS A 1 276 ? -9.525 11.348 4.321 1.00 88.38 276 LYS A C 1
ATOM 1958 O O . LYS A 1 276 ? -8.592 11.068 5.078 1.00 88.38 276 LYS A O 1
ATOM 1963 N N . SER A 1 277 ? -9.489 11.195 3.003 1.00 93.69 277 SER A N 1
ATOM 1964 C CA . SER A 1 277 ? -8.383 10.660 2.224 1.00 93.69 277 SER A CA 1
ATOM 1965 C C . SER A 1 277 ? -7.859 9.326 2.745 1.00 93.69 277 SER A C 1
ATOM 1967 O O . SER A 1 277 ? -6.733 9.258 3.253 1.00 93.69 277 SER A O 1
ATOM 1969 N N . PRO A 1 278 ? -8.673 8.258 2.624 1.00 97.62 278 PRO A N 1
ATOM 1970 C CA . PRO A 1 278 ? -8.223 6.918 2.948 1.00 97.62 278 PRO A CA 1
ATOM 1971 C C . PRO A 1 278 ? -7.034 6.558 2.049 1.00 97.62 278 PRO A C 1
ATOM 1973 O O . PRO A 1 278 ? -7.083 6.782 0.839 1.00 97.62 278 PRO A O 1
ATOM 1976 N N . TYR A 1 279 ? -5.959 6.041 2.642 1.00 97.25 279 TYR A N 1
ATOM 1977 C CA . TYR A 1 279 ? -4.705 5.771 1.939 1.00 97.25 279 TYR A CA 1
ATOM 1978 C C . TYR A 1 279 ? -4.399 4.273 1.862 1.00 97.25 279 TYR A C 1
ATOM 1980 O O . TYR A 1 279 ? -4.728 3.633 0.861 1.00 97.25 279 TYR A O 1
ATOM 1988 N N . GLY A 1 280 ? -3.776 3.717 2.903 1.00 97.69 280 GLY A N 1
ATOM 1989 C CA . GLY A 1 280 ? -3.563 2.289 3.069 1.00 97.69 280 GLY A CA 1
ATOM 1990 C C . GLY A 1 280 ? -4.775 1.616 3.705 1.00 97.69 280 GLY A C 1
ATOM 1991 O O . GLY A 1 280 ? -5.445 2.186 4.575 1.00 97.69 280 GLY A O 1
ATOM 1992 N N . ILE A 1 281 ? -5.058 0.397 3.250 1.00 98.75 281 ILE A N 1
ATOM 1993 C CA . ILE A 1 281 ? -6.100 -0.466 3.804 1.00 98.75 281 ILE A CA 1
ATOM 1994 C C . ILE A 1 281 ? -5.553 -1.875 4.011 1.00 98.75 281 ILE A C 1
ATOM 1996 O O . ILE A 1 281 ? -4.748 -2.343 3.209 1.00 98.75 281 ILE A O 1
ATOM 2000 N N . ALA A 1 282 ? -6.002 -2.543 5.068 1.00 98.62 282 ALA A N 1
ATOM 2001 C CA . ALA A 1 282 ? -5.641 -3.922 5.377 1.00 98.62 282 ALA A CA 1
ATOM 2002 C C . ALA A 1 282 ? -6.860 -4.692 5.878 1.00 98.62 282 ALA A C 1
ATOM 2004 O O . ALA A 1 282 ? -7.759 -4.128 6.505 1.00 98.62 282 ALA A O 1
ATOM 2005 N N . VAL A 1 283 ? -6.877 -5.992 5.599 1.00 98.12 283 VAL A N 1
ATOM 2006 C CA . VAL A 1 283 ? -7.853 -6.925 6.159 1.00 98.12 283 VAL A CA 1
ATOM 2007 C C . VAL A 1 283 ? -7.241 -7.615 7.374 1.00 98.12 283 VAL A C 1
ATOM 2009 O O . VAL A 1 283 ? -6.040 -7.905 7.392 1.00 98.12 283 VAL A O 1
ATOM 2012 N N . ASN A 1 284 ? -8.056 -7.872 8.391 1.00 95.94 284 ASN A N 1
ATOM 2013 C CA . ASN A 1 284 ? -7.636 -8.716 9.497 1.00 95.94 284 ASN A CA 1
ATOM 2014 C C . ASN A 1 284 ? -7.587 -10.212 9.104 1.00 95.94 284 ASN A C 1
ATOM 2016 O O . ASN A 1 284 ? -8.188 -10.605 8.101 1.00 95.94 284 ASN A O 1
ATOM 2020 N N . PRO A 1 285 ? -6.878 -11.068 9.867 1.00 92.81 285 PRO A N 1
ATOM 2021 C CA . PRO A 1 285 ? -6.624 -12.459 9.477 1.00 92.81 285 PRO A CA 1
ATOM 2022 C C . PRO A 1 285 ? -7.867 -13.320 9.216 1.00 92.81 285 PRO A C 1
ATOM 2024 O O . PRO A 1 285 ? -7.816 -14.215 8.374 1.00 92.81 285 PRO A O 1
ATOM 2027 N N . ASP A 1 286 ? -8.980 -13.069 9.912 1.00 93.69 286 ASP A N 1
ATOM 2028 C CA . ASP A 1 286 ? -10.231 -13.816 9.712 1.00 93.69 286 ASP A CA 1
ATOM 2029 C C . ASP A 1 286 ? -11.117 -13.258 8.581 1.00 93.69 286 ASP A C 1
ATOM 2031 O O . ASP A 1 286 ? -12.137 -13.856 8.231 1.00 93.69 286 ASP A O 1
ATOM 2035 N N . GLY A 1 287 ? -10.726 -12.130 7.982 1.00 96.19 287 GLY A N 1
ATOM 2036 C CA . GLY A 1 287 ? -11.432 -11.507 6.870 1.00 96.19 287 GLY A CA 1
ATOM 2037 C C . GLY A 1 287 ? -12.703 -10.742 7.246 1.00 96.19 287 GLY A C 1
ATOM 2038 O O . GLY A 1 287 ? -13.393 -10.248 6.346 1.00 96.19 287 GLY A O 1
ATOM 2039 N N . THR A 1 288 ? -13.044 -10.640 8.532 1.00 97.19 288 THR A N 1
ATOM 2040 C CA . THR A 1 288 ? -14.304 -10.039 9.004 1.00 97.19 288 THR A CA 1
ATOM 2041 C C . THR A 1 288 ? -14.267 -8.515 9.057 1.00 97.19 288 THR A C 1
ATOM 2043 O O . THR A 1 288 ? -15.322 -7.874 9.050 1.00 97.19 288 THR A O 1
ATOM 2046 N N . LYS A 1 289 ? -13.071 -7.915 9.066 1.00 98.44 289 LYS A N 1
ATOM 2047 C CA . LYS A 1 289 ? -12.880 -6.468 9.138 1.00 98.44 289 LYS A CA 1
ATOM 2048 C C . LYS A 1 289 ? -11.852 -5.957 8.135 1.00 98.44 289 LYS A C 1
ATOM 2050 O O . LYS A 1 289 ? -10.818 -6.574 7.888 1.00 98.44 289 LYS A O 1
ATOM 2055 N N . VAL A 1 290 ? -12.120 -4.767 7.609 1.00 98.81 290 VAL A N 1
ATOM 2056 C CA . VAL A 1 290 ? -11.163 -3.957 6.847 1.00 98.81 290 VAL A CA 1
ATOM 2057 C C . VAL A 1 290 ? -10.862 -2.688 7.632 1.00 98.81 290 VAL A C 1
ATOM 2059 O O . VAL A 1 290 ? -11.765 -2.049 8.164 1.00 98.81 290 VAL A O 1
ATOM 2062 N N . TYR A 1 291 ? -9.592 -2.316 7.693 1.00 98.88 291 TYR A N 1
ATOM 2063 C CA . TYR A 1 291 ? -9.104 -1.119 8.365 1.00 98.88 291 TYR A CA 1
ATOM 2064 C C . TYR A 1 291 ? -8.629 -0.125 7.313 1.00 98.88 291 TYR A C 1
ATOM 2066 O O . TYR A 1 291 ? -7.941 -0.524 6.377 1.00 98.88 291 TYR A O 1
ATOM 2074 N N . ALA A 1 292 ? -8.979 1.152 7.464 1.00 98.81 292 ALA A N 1
ATOM 2075 C CA . ALA A 1 292 ? -8.598 2.207 6.528 1.00 98.81 292 ALA A CA 1
ATOM 2076 C C . ALA A 1 292 ? -7.973 3.408 7.231 1.00 98.81 292 ALA A C 1
ATOM 2078 O O . ALA A 1 292 ? -8.612 4.022 8.088 1.00 98.81 292 ALA A O 1
ATOM 2079 N N . ALA A 1 293 ? -6.743 3.750 6.844 1.00 98.56 293 ALA A N 1
ATOM 2080 C CA . ALA A 1 293 ? -6.028 4.912 7.354 1.00 98.56 293 ALA A CA 1
ATOM 2081 C C . ALA A 1 293 ? -6.472 6.197 6.655 1.00 98.56 293 ALA A C 1
ATOM 2083 O O . ALA A 1 293 ? -6.215 6.381 5.468 1.00 98.56 293 ALA A O 1
ATOM 2084 N N . ASN A 1 294 ? -7.135 7.082 7.401 1.00 97.62 294 ASN A N 1
ATOM 2085 C CA . ASN A 1 294 ? -7.677 8.347 6.909 1.00 97.62 294 ASN A CA 1
ATOM 2086 C C . ASN A 1 294 ? -6.657 9.455 7.171 1.00 97.62 294 ASN A C 1
ATOM 2088 O O . ASN A 1 294 ? -6.611 10.031 8.266 1.00 97.62 294 ASN A O 1
ATOM 2092 N N . ALA A 1 295 ? -5.811 9.714 6.175 1.00 85.44 295 ALA A N 1
ATOM 2093 C CA . ALA A 1 295 ? -4.610 10.522 6.339 1.00 85.44 295 ALA A CA 1
ATOM 2094 C C . ALA A 1 295 ? -4.918 11.932 6.866 1.00 85.44 295 ALA A C 1
ATOM 2096 O O . ALA A 1 295 ? -4.243 12.406 7.773 1.00 85.44 295 ALA A O 1
ATOM 2097 N N . TYR A 1 296 ? -5.963 12.593 6.362 1.00 86.19 296 TYR A N 1
ATOM 2098 C CA . TYR A 1 296 ? -6.264 13.978 6.756 1.00 86.19 296 TYR A CA 1
ATOM 2099 C C . TYR A 1 296 ? -7.219 14.115 7.944 1.00 86.19 296 TYR A C 1
ATOM 2101 O O . TYR A 1 296 ? -7.443 15.231 8.409 1.00 86.19 296 TYR A O 1
ATOM 2109 N N . ASP A 1 297 ? -7.734 13.004 8.470 1.00 85.62 297 ASP A N 1
ATOM 2110 C CA . ASP A 1 297 ? -8.518 12.999 9.710 1.00 85.62 297 ASP A CA 1
ATOM 2111 C C . ASP A 1 297 ? -7.719 12.496 10.919 1.00 85.62 297 ASP A C 1
ATOM 2113 O O . ASP A 1 297 ? -8.198 12.606 12.048 1.00 85.62 297 ASP A O 1
ATOM 2117 N N . ASN A 1 298 ? -6.505 11.967 10.717 1.00 95.44 298 ASN A N 1
ATOM 2118 C CA . ASN A 1 298 ? -5.685 11.359 11.772 1.00 95.44 298 ASN A CA 1
ATOM 2119 C C . ASN A 1 298 ? -6.422 10.211 12.491 1.00 95.44 298 ASN A C 1
ATOM 2121 O O . ASN A 1 298 ? -6.410 10.099 13.722 1.00 95.44 298 ASN A O 1
ATOM 2125 N N . THR A 1 299 ? -7.124 9.375 11.717 1.00 98.25 299 THR A N 1
ATOM 2126 C CA . THR A 1 299 ? -7.923 8.253 12.235 1.00 98.25 299 THR A CA 1
ATOM 2127 C C . THR A 1 299 ? -7.783 6.983 11.399 1.00 98.25 299 THR A C 1
ATOM 2129 O O . THR A 1 299 ? -7.438 7.033 10.221 1.00 98.25 299 THR A O 1
ATOM 2132 N N . ILE A 1 300 ? -8.145 5.845 11.992 1.00 98.81 300 ILE A N 1
ATOM 2133 C CA . ILE A 1 300 ? -8.456 4.592 11.302 1.00 98.81 300 ILE A CA 1
ATOM 2134 C C . ILE A 1 300 ? -9.966 4.366 11.314 1.00 98.81 300 ILE A C 1
ATOM 2136 O O . ILE A 1 300 ? -10.583 4.423 12.374 1.00 98.81 300 ILE A O 1
ATOM 2140 N N . SER A 1 301 ? -10.559 4.064 10.161 1.00 98.88 301 SER A N 1
ATOM 2141 C CA . SER A 1 301 ? -11.929 3.542 10.077 1.00 98.88 301 SER A CA 1
ATOM 2142 C C . SER A 1 301 ? -11.896 2.014 10.120 1.00 98.88 301 SER A C 1
ATOM 2144 O O . SER A 1 301 ? -11.068 1.410 9.442 1.00 98.88 301 SER A O 1
ATOM 2146 N N . VAL A 1 302 ? -12.790 1.392 10.892 1.00 98.75 302 VAL A N 1
ATOM 2147 C CA . VAL A 1 302 ? -12.945 -0.070 11.000 1.00 98.75 302 VAL A CA 1
ATOM 2148 C C . VAL A 1 302 ? -14.255 -0.473 10.337 1.00 98.75 302 VAL A C 1
ATOM 2150 O O . VAL A 1 302 ? -15.325 -0.073 10.791 1.00 98.75 302 VAL A O 1
ATOM 2153 N N . ILE A 1 303 ? -14.184 -1.249 9.262 1.00 98.75 303 ILE A N 1
ATOM 2154 C CA . ILE A 1 303 ? -15.312 -1.628 8.413 1.00 98.75 303 ILE A CA 1
ATOM 2155 C C . ILE A 1 303 ? -15.625 -3.104 8.633 1.00 98.75 303 ILE A C 1
ATOM 2157 O O . ILE A 1 303 ? -14.753 -3.945 8.455 1.00 98.75 303 ILE A O 1
ATOM 2161 N N . ASP A 1 304 ? -16.871 -3.424 8.976 1.00 98.31 304 ASP A N 1
ATOM 2162 C CA . ASP A 1 304 ? -17.365 -4.803 9.021 1.00 98.31 304 ASP A CA 1
ATOM 2163 C C . ASP A 1 304 ? -17.654 -5.305 7.597 1.00 98.31 304 ASP A C 1
ATOM 2165 O O . ASP A 1 304 ? -18.408 -4.678 6.842 1.00 98.31 304 ASP A O 1
ATOM 2169 N N . THR A 1 305 ? -17.046 -6.427 7.207 1.00 98.31 305 THR A N 1
ATOM 2170 C CA . THR A 1 305 ? -17.097 -6.920 5.820 1.00 98.31 305 THR A CA 1
ATOM 2171 C C . THR A 1 305 ? -18.402 -7.631 5.487 1.00 98.31 305 THR A C 1
ATOM 2173 O O . THR A 1 305 ? -18.754 -7.748 4.310 1.00 98.31 305 THR A O 1
ATOM 2176 N N . ALA A 1 306 ? -19.174 -8.063 6.486 1.00 97.69 306 ALA A N 1
ATOM 2177 C CA . ALA A 1 306 ? -20.491 -8.654 6.270 1.00 97.69 306 ALA A CA 1
ATOM 2178 C C . ALA A 1 306 ? -21.522 -7.584 5.880 1.00 97.69 306 ALA A C 1
ATOM 2180 O O . ALA A 1 306 ? -22.303 -7.775 4.946 1.00 97.69 306 ALA A O 1
ATOM 2181 N N . THR A 1 307 ? -21.489 -6.438 6.558 1.00 97.81 307 THR A N 1
ATOM 2182 C CA . THR A 1 307 ? -22.465 -5.351 6.417 1.00 97.81 307 THR A CA 1
ATOM 2183 C C . THR A 1 307 ? -21.986 -4.192 5.546 1.00 97.81 307 THR A C 1
ATOM 2185 O O . THR A 1 307 ? -22.815 -3.379 5.141 1.00 97.81 307 THR A O 1
ATOM 2188 N N . ASN A 1 308 ? -20.686 -4.114 5.231 1.00 98.00 308 ASN A N 1
ATOM 2189 C CA . ASN A 1 308 ? -20.041 -2.978 4.559 1.00 98.00 308 ASN A CA 1
ATOM 2190 C C . ASN A 1 308 ? -20.285 -1.649 5.297 1.00 98.00 308 ASN A C 1
ATOM 2192 O O . ASN A 1 308 ? -20.576 -0.626 4.678 1.00 98.00 308 ASN A O 1
ATOM 2196 N N . ARG A 1 309 ? -20.201 -1.658 6.631 1.00 97.94 309 ARG A N 1
ATOM 2197 C CA . ARG A 1 309 ? -20.412 -0.462 7.460 1.00 97.94 309 ARG A CA 1
ATOM 2198 C C . ARG A 1 309 ? -19.211 -0.185 8.342 1.00 97.94 309 ARG A C 1
ATOM 2200 O O . ARG A 1 309 ? -18.623 -1.108 8.900 1.00 97.94 309 ARG A O 1
ATOM 2207 N N . VAL A 1 310 ? -18.901 1.097 8.524 1.00 98.62 310 VAL A N 1
ATOM 2208 C CA . VAL A 1 310 ? -17.973 1.537 9.568 1.00 98.62 310 VAL A CA 1
ATOM 2209 C C . VAL A 1 310 ? -18.588 1.222 10.935 1.00 98.62 310 VAL A C 1
ATOM 2211 O O . VAL A 1 310 ? -19.718 1.620 11.222 1.00 98.62 310 VAL A O 1
ATOM 2214 N N . THR A 1 311 ? -17.854 0.485 11.763 1.00 97.56 311 THR A N 1
ATOM 2215 C CA . THR A 1 311 ? -18.243 0.066 13.120 1.00 97.56 311 THR A CA 1
ATOM 2216 C C . THR A 1 311 ? -17.471 0.802 14.209 1.00 97.56 311 THR A C 1
ATOM 2218 O O . THR A 1 311 ? -17.961 0.915 15.331 1.00 97.56 311 THR A O 1
ATOM 2221 N N . ALA A 1 312 ? -16.294 1.336 13.883 1.00 97.75 312 ALA A N 1
ATOM 2222 C CA . ALA A 1 312 ? -15.503 2.169 14.777 1.00 97.75 312 ALA A CA 1
ATOM 2223 C C . ALA A 1 312 ? -14.614 3.139 13.991 1.00 97.75 312 ALA A C 1
ATOM 2225 O O . ALA A 1 312 ? -14.244 2.882 12.843 1.00 97.75 312 ALA A O 1
ATOM 2226 N N . THR A 1 313 ? -14.230 4.226 14.655 1.00 97.94 313 THR A N 1
ATOM 2227 C CA . THR A 1 313 ? -13.204 5.161 14.191 1.00 97.94 313 THR A CA 1
ATOM 2228 C C . THR A 1 313 ? -12.219 5.386 15.331 1.00 97.94 313 THR A C 1
ATOM 2230 O O . THR A 1 313 ? -12.616 5.803 16.418 1.00 97.94 313 THR A O 1
ATOM 2233 N N . VAL A 1 314 ? -10.942 5.093 15.098 1.00 98.19 314 VAL A N 1
ATOM 2234 C CA . VAL A 1 314 ? -9.881 5.136 16.113 1.00 98.19 314 VAL A CA 1
ATOM 2235 C C . VAL A 1 314 ? -8.953 6.300 15.813 1.00 98.19 314 VAL A C 1
ATOM 2237 O O . VAL A 1 314 ? -8.442 6.402 14.702 1.00 98.19 314 VAL A O 1
ATOM 2240 N N . LYS A 1 315 ? -8.725 7.188 16.781 1.00 98.12 315 LYS A N 1
ATOM 2241 C CA . LYS A 1 315 ? -7.772 8.294 16.628 1.00 98.12 315 LYS A CA 1
ATOM 2242 C C . LYS A 1 315 ? -6.336 7.792 16.775 1.00 98.12 315 LYS A C 1
ATOM 2244 O O . LYS A 1 315 ? -6.058 7.013 17.681 1.00 98.12 315 LYS A O 1
ATOM 2249 N N . VAL A 1 316 ? -5.448 8.262 15.906 1.00 98.12 316 VAL A N 1
ATOM 2250 C CA . VAL A 1 316 ? -4.022 7.895 15.864 1.00 98.12 316 VAL A CA 1
ATOM 2251 C C . VAL A 1 316 ? -3.149 9.154 15.755 1.00 98.12 316 VAL A C 1
ATOM 2253 O O . VAL A 1 316 ? -3.629 10.262 16.021 1.00 98.12 316 VAL A O 1
ATOM 2256 N N . GLY A 1 317 ? -1.866 8.990 15.418 1.00 86.62 317 GLY A N 1
ATOM 2257 C CA . GLY A 1 317 ? -0.955 10.098 15.132 1.00 86.62 317 GLY A CA 1
ATOM 2258 C C . GLY A 1 317 ? -1.304 10.849 13.842 1.00 86.62 317 GLY A C 1
ATOM 2259 O O . GLY A 1 317 ? -2.356 10.646 13.233 1.00 86.62 317 GLY A O 1
ATOM 2260 N N . THR A 1 318 ? -0.434 11.773 13.440 1.00 92.81 318 THR A N 1
ATOM 2261 C CA . THR A 1 318 ? -0.710 12.677 12.317 1.00 92.81 318 THR A CA 1
ATOM 2262 C C . THR A 1 318 ? -0.346 12.058 10.967 1.00 92.81 318 THR A C 1
ATOM 2264 O O . THR A 1 318 ? 0.673 11.378 10.833 1.00 92.81 318 THR A O 1
ATOM 2267 N N . LEU A 1 319 ? -1.177 12.319 9.950 1.00 90.00 319 LEU A N 1
ATOM 2268 C CA . LEU A 1 319 ? -1.040 11.798 8.584 1.00 90.00 319 LEU A CA 1
ATOM 2269 C C . LEU A 1 319 ? -0.827 10.272 8.529 1.00 90.00 319 LEU A C 1
ATOM 2271 O O . LEU A 1 319 ? 0.193 9.821 8.000 1.00 90.00 319 LEU A O 1
ATOM 2275 N N . PRO A 1 320 ? -1.759 9.455 9.060 1.00 97.81 320 PRO A N 1
ATOM 2276 C CA . PRO A 1 320 ? -1.627 8.010 9.000 1.00 97.81 320 PRO A CA 1
ATOM 2277 C C . PRO A 1 320 ? -1.645 7.505 7.552 1.00 97.81 320 PRO A C 1
ATOM 2279 O O . PRO A 1 320 ? -2.519 7.878 6.766 1.00 97.81 320 PRO A O 1
ATOM 2282 N N . LYS A 1 321 ? -0.683 6.644 7.205 1.00 97.00 321 LYS A N 1
ATOM 2283 C CA . LYS A 1 321 ? -0.529 6.066 5.859 1.00 97.00 321 LYS A CA 1
ATOM 2284 C C . LYS A 1 321 ? -0.860 4.582 5.837 1.00 97.00 321 LYS A C 1
ATOM 2286 O O . LYS A 1 321 ? -1.698 4.175 5.037 1.00 97.00 321 LYS A O 1
ATOM 2291 N N . ALA A 1 322 ? -0.219 3.813 6.719 1.00 95.75 322 ALA A N 1
ATOM 2292 C CA . ALA A 1 322 ? -0.364 2.368 6.899 1.00 95.75 322 ALA A CA 1
ATOM 2293 C C . ALA A 1 322 ? -0.474 1.597 5.570 1.00 95.75 322 ALA A C 1
ATOM 2295 O O . ALA A 1 322 ? -1.445 0.888 5.322 1.00 95.75 322 ALA A O 1
ATOM 2296 N N . PHE A 1 323 ? 0.487 1.780 4.665 1.00 97.12 323 PHE A N 1
ATOM 2297 C CA . PHE A 1 323 ? 0.421 1.172 3.337 1.00 97.12 323 PHE A CA 1
ATOM 2298 C C . PHE A 1 323 ? 1.103 -0.207 3.316 1.00 97.12 323 PHE A C 1
ATOM 2300 O O . PHE A 1 323 ? 2.318 -0.304 3.471 1.00 97.12 323 PHE A O 1
ATOM 2307 N N . GLY A 1 324 ? 0.316 -1.272 3.139 1.00 96.88 324 GLY A N 1
ATOM 2308 C CA . GLY A 1 324 ? 0.771 -2.668 3.196 1.00 96.88 324 GLY A CA 1
ATOM 2309 C C . GLY A 1 324 ? -0.028 -3.497 4.208 1.00 96.88 324 GLY A C 1
ATOM 2310 O O . GLY A 1 324 ? -1.142 -3.124 4.577 1.00 96.88 324 GLY A O 1
ATOM 2311 N N . GLN A 1 325 ? 0.518 -4.632 4.657 1.00 97.56 325 GLN A N 1
ATOM 2312 C CA . GLN A 1 325 ? -0.157 -5.497 5.634 1.00 97.56 325 GLN A CA 1
ATOM 2313 C C . GLN A 1 325 ? 0.137 -5.041 7.065 1.00 97.56 325 GLN A C 1
ATOM 2315 O O . GLN A 1 325 ? 1.147 -5.422 7.657 1.00 97.56 325 GLN A O 1
ATOM 2320 N N . PHE A 1 326 ? -0.773 -4.255 7.634 1.00 98.19 326 PHE A N 1
ATOM 2321 C CA . PHE A 1 326 ? -0.589 -3.636 8.948 1.00 98.19 326 PHE A CA 1
ATOM 2322 C C . PHE A 1 326 ? -1.433 -4.217 10.085 1.00 98.19 326 PHE A C 1
ATOM 2324 O O . PHE A 1 326 ? -1.311 -3.765 11.222 1.00 98.19 326 PHE A O 1
ATOM 2331 N N . VAL A 1 327 ? -2.284 -5.203 9.798 1.00 97.12 327 VAL A N 1
ATOM 2332 C CA . VAL A 1 327 ? -3.110 -5.903 10.793 1.00 97.12 327 VAL A CA 1
ATOM 2333 C C . VAL A 1 327 ? -2.660 -7.355 10.864 1.00 97.12 327 VAL A C 1
ATOM 2335 O O . VAL A 1 327 ? -2.494 -7.999 9.830 1.00 97.12 327 VAL A O 1
ATOM 2338 N N . SER A 1 328 ? -2.436 -7.887 12.062 1.00 94.00 328 SER A N 1
ATOM 2339 C CA . SER A 1 328 ? -2.055 -9.291 12.228 1.00 94.00 328 SER A CA 1
ATOM 2340 C C . SER A 1 328 ? -2.383 -9.812 13.621 1.00 94.00 328 SER A C 1
ATOM 2342 O O . SER A 1 328 ? -2.605 -9.050 14.560 1.00 94.00 328 SER A O 1
ATOM 2344 N N . SER A 1 329 ? -2.375 -11.133 13.758 1.00 91.12 329 SER A N 1
ATOM 2345 C CA . SER A 1 329 ? -2.349 -11.800 15.052 1.00 91.12 329 SER A CA 1
ATOM 2346 C C . SER A 1 329 ? -0.915 -11.841 15.572 1.00 91.12 329 SER A C 1
ATOM 2348 O O . SER A 1 329 ? -0.046 -12.443 14.945 1.00 91.12 329 SER A O 1
ATOM 2350 N N . VAL A 1 330 ? -0.671 -11.232 16.729 1.00 87.88 330 VAL A N 1
ATOM 2351 C CA . VAL A 1 330 ? 0.616 -11.302 17.423 1.00 87.88 330 VAL A CA 1
ATOM 2352 C C . VAL A 1 330 ? 0.537 -12.317 18.570 1.00 87.88 330 VAL A C 1
ATOM 2354 O O . VAL A 1 330 ? -0.507 -12.431 19.225 1.00 87.88 330 VAL A O 1
ATOM 2357 N N . PRO A 1 331 ? 1.602 -13.095 18.820 1.00 79.75 331 PRO A N 1
ATOM 2358 C CA . PRO A 1 331 ? 1.642 -14.012 19.951 1.00 79.75 331 PRO A CA 1
ATOM 2359 C C . PRO A 1 331 ? 1.693 -13.232 21.269 1.00 79.75 331 PRO A C 1
ATOM 2361 O O . PRO A 1 331 ? 2.509 -12.324 21.431 1.00 79.75 331 PRO A O 1
ATOM 2364 N N . VAL A 1 332 ? 0.847 -13.600 22.234 1.00 66.00 332 VAL A N 1
ATOM 2365 C CA . VAL A 1 332 ? 0.951 -13.072 23.600 1.00 66.00 332 VAL A CA 1
ATOM 2366 C C . VAL A 1 332 ? 2.153 -13.726 24.280 1.00 66.00 332 VAL A C 1
ATOM 2368 O O . VAL A 1 332 ? 2.221 -14.953 24.386 1.00 66.00 332 VAL A O 1
ATOM 2371 N N . SER A 1 333 ? 3.100 -12.912 24.748 1.00 56.03 333 SER A N 1
ATOM 2372 C CA . SER A 1 333 ? 4.206 -13.383 25.582 1.00 56.03 333 SER A CA 1
ATOM 2373 C C . SER A 1 333 ? 3.663 -13.893 26.917 1.00 56.03 333 SER A C 1
ATOM 2375 O O . SER A 1 333 ? 3.076 -13.127 27.683 1.00 56.03 333 SER A O 1
ATOM 2377 N N . GLU A 1 334 ? 3.869 -15.175 27.218 1.00 45.38 334 GLU A N 1
ATOM 2378 C CA . GLU A 1 334 ? 3.665 -15.689 28.570 1.00 45.38 334 GLU A CA 1
ATOM 2379 C C . GLU A 1 334 ? 4.697 -15.037 29.491 1.00 45.38 334 GLU A C 1
ATOM 2381 O O . GLU A 1 334 ? 5.904 -15.121 29.263 1.00 45.38 334 GLU A O 1
ATOM 2386 N N . VAL A 1 335 ? 4.227 -14.352 30.531 1.00 34.12 335 VAL A N 1
ATOM 2387 C CA . VAL A 1 335 ? 5.106 -13.940 31.622 1.00 34.12 335 VAL A CA 1
ATOM 2388 C C . VAL A 1 335 ? 5.514 -15.223 32.339 1.00 34.12 335 VAL A C 1
ATOM 2390 O O . VAL A 1 335 ? 4.690 -15.818 33.033 1.00 34.12 335 VAL A O 1
ATOM 2393 N N . GLU A 1 336 ? 6.765 -15.662 32.180 1.00 33.78 336 GLU A N 1
ATOM 2394 C CA . GLU A 1 336 ? 7.343 -16.662 33.077 1.00 33.78 336 GLU A CA 1
ATOM 2395 C C . GLU A 1 336 ? 7.275 -16.094 34.499 1.00 33.78 336 GLU A C 1
ATOM 2397 O O . GLU A 1 336 ? 8.054 -15.225 34.898 1.00 33.78 336 GLU A O 1
ATOM 2402 N N . THR A 1 337 ? 6.301 -16.556 35.281 1.00 30.22 337 THR A N 1
ATOM 2403 C CA . THR A 1 337 ? 6.291 -16.319 36.718 1.00 30.22 337 THR A CA 1
ATOM 2404 C C . THR A 1 337 ? 7.435 -17.137 37.299 1.00 30.22 337 THR A C 1
ATOM 2406 O O . THR A 1 337 ? 7.262 -18.315 37.614 1.00 30.22 337 THR A O 1
ATOM 2409 N N . ASN A 1 338 ? 8.620 -16.536 37.408 1.00 27.53 338 ASN A N 1
ATOM 2410 C CA . ASN A 1 338 ? 9.691 -17.128 38.195 1.00 27.53 338 ASN A CA 1
ATOM 2411 C C . ASN A 1 338 ? 9.148 -17.388 39.609 1.00 27.53 338 ASN A C 1
ATOM 2413 O O . ASN A 1 338 ? 8.593 -16.463 40.215 1.00 27.53 338 ASN A O 1
ATOM 2417 N N . PRO A 1 339 ? 9.257 -18.618 40.142 1.00 33.12 339 PRO A N 1
ATOM 2418 C CA . PRO A 1 339 ? 8.838 -18.886 41.504 1.00 33.12 339 PRO A CA 1
ATOM 2419 C C . PRO A 1 339 ? 9.695 -18.019 42.424 1.00 33.12 339 PRO A C 1
ATOM 2421 O O . PRO A 1 339 ? 10.920 -18.106 42.412 1.00 33.12 339 PRO A O 1
ATOM 2424 N N . THR A 1 340 ? 9.039 -17.136 43.174 1.00 30.25 340 THR A N 1
ATOM 2425 C CA . THR A 1 340 ? 9.657 -16.300 44.204 1.00 30.25 340 THR A CA 1
ATOM 2426 C C . THR A 1 340 ? 10.532 -17.161 45.104 1.00 30.25 340 THR A C 1
ATOM 2428 O O . THR A 1 340 ? 10.021 -18.073 45.755 1.00 30.25 340 THR A O 1
ATOM 2431 N N . GLU A 1 341 ? 11.832 -16.862 45.142 1.00 32.88 341 GLU A N 1
ATOM 2432 C CA . GLU A 1 341 ? 12.744 -17.406 46.142 1.00 32.88 341 GLU A CA 1
ATOM 2433 C C . GLU A 1 341 ? 12.205 -17.064 47.535 1.00 32.88 341 GLU A C 1
ATOM 2435 O O . GLU A 1 341 ? 12.073 -15.902 47.931 1.00 32.88 341 GLU A O 1
ATOM 2440 N N . GLU A 1 342 ? 11.842 -18.114 48.261 1.00 29.50 342 GLU A N 1
ATOM 2441 C CA . GLU A 1 342 ? 11.453 -18.084 49.658 1.00 29.50 342 GLU A CA 1
ATOM 2442 C C . GLU A 1 342 ? 12.691 -17.677 50.473 1.00 29.50 342 GLU A C 1
ATOM 2444 O O . GLU A 1 342 ? 13.575 -18.486 50.748 1.00 29.50 342 GLU A O 1
ATOM 2449 N N . SER A 1 343 ? 12.805 -16.388 50.801 1.00 30.75 343 SER A N 1
ATOM 2450 C CA . SER A 1 343 ? 13.871 -15.911 51.682 1.00 30.75 343 SER A CA 1
ATOM 2451 C C . SER A 1 343 ? 13.624 -16.414 53.105 1.00 30.75 343 SER A C 1
ATOM 2453 O O . SER A 1 343 ? 12.588 -16.153 53.722 1.00 30.75 343 SER A O 1
ATOM 2455 N N . GLU A 1 344 ? 14.592 -17.174 53.618 1.00 31.17 344 GLU A N 1
ATOM 2456 C CA . GLU A 1 344 ? 14.616 -17.692 54.981 1.00 31.17 344 GLU A CA 1
ATOM 2457 C C . GLU A 1 344 ? 14.445 -16.566 56.016 1.00 31.17 344 GLU A C 1
ATOM 2459 O O . GLU A 1 344 ? 15.223 -15.614 56.104 1.00 31.17 344 GLU A O 1
ATOM 2464 N N . LYS A 1 345 ? 13.412 -16.718 56.849 1.00 31.16 345 LYS A N 1
ATOM 2465 C CA . LYS A 1 345 ? 13.141 -15.907 58.039 1.00 31.16 345 LYS A CA 1
ATOM 2466 C C . LYS A 1 345 ? 14.292 -16.005 59.048 1.00 31.16 345 LYS A C 1
ATOM 2468 O O . LYS A 1 345 ? 14.559 -17.081 59.578 1.00 31.16 345 LYS A O 1
ATOM 2473 N N . THR A 1 346 ? 14.843 -14.862 59.451 1.00 26.83 346 THR A N 1
ATOM 2474 C CA . THR A 1 346 ? 15.440 -14.674 60.789 1.00 26.83 346 THR A CA 1
ATOM 2475 C C . THR A 1 346 ? 14.472 -13.874 61.679 1.00 26.83 346 THR A C 1
ATOM 2477 O O . THR A 1 346 ? 13.747 -13.023 61.159 1.00 26.83 346 THR A O 1
ATOM 2480 N N . PRO A 1 347 ? 14.360 -14.172 62.991 1.00 31.34 347 PRO A N 1
ATOM 2481 C CA . PRO A 1 347 ? 13.227 -13.716 63.793 1.00 31.34 347 PRO A CA 1
ATOM 2482 C C . PRO A 1 347 ? 13.470 -12.430 64.601 1.00 31.34 347 PRO A C 1
ATOM 2484 O O . PRO A 1 347 ? 14.557 -12.206 65.122 1.00 31.34 347 PRO A O 1
ATOM 2487 N N . ALA A 1 348 ? 12.341 -11.740 64.811 1.00 27.59 348 ALA A N 1
ATOM 2488 C CA . ALA A 1 348 ? 11.964 -10.868 65.929 1.00 27.59 348 ALA A CA 1
ATOM 2489 C C . ALA A 1 348 ? 12.595 -9.464 66.025 1.00 27.59 348 ALA A C 1
ATOM 2491 O O . ALA A 1 348 ? 13.766 -9.319 66.346 1.00 27.59 348 ALA A O 1
ATOM 2492 N N . ASP A 1 349 ? 11.746 -8.433 65.933 1.00 28.55 349 ASP A N 1
ATOM 2493 C CA . ASP A 1 349 ? 11.307 -7.753 67.157 1.00 28.55 349 ASP A CA 1
ATOM 2494 C C . ASP A 1 349 ? 9.913 -7.108 66.997 1.00 28.55 349 ASP A C 1
ATOM 2496 O O . ASP A 1 349 ? 9.449 -6.822 65.894 1.00 28.55 349 ASP A O 1
ATOM 2500 N N . SER A 1 350 ? 9.233 -6.990 68.130 1.00 28.19 350 SER A N 1
ATOM 2501 C CA . SER A 1 350 ? 7.827 -6.657 68.362 1.00 28.19 350 SER A CA 1
ATOM 2502 C C . SER A 1 350 ? 7.421 -5.211 68.051 1.00 28.19 350 SER A C 1
ATOM 2504 O O . SER A 1 350 ? 8.228 -4.304 68.211 1.00 28.19 350 SER A O 1
ATOM 2506 N N . HIS A 1 351 ? 6.144 -4.989 67.707 1.00 31.64 351 HIS A N 1
ATOM 2507 C CA . HIS A 1 351 ? 5.205 -4.191 68.519 1.00 31.64 351 HIS A CA 1
ATOM 2508 C C . HIS A 1 351 ? 3.769 -4.242 67.954 1.00 31.64 351 HIS A C 1
ATOM 2510 O O . HIS A 1 351 ? 3.541 -4.161 66.750 1.00 31.64 351 HIS A O 1
ATOM 2516 N N . GLU A 1 352 ? 2.813 -4.419 68.868 1.00 29.30 352 GLU A N 1
ATOM 2517 C CA . GLU A 1 352 ? 1.361 -4.491 68.668 1.00 29.30 352 GLU A CA 1
ATOM 2518 C C . GLU A 1 352 ? 0.742 -3.159 68.208 1.00 29.30 352 GLU A C 1
ATOM 2520 O O . GLU A 1 352 ? 1.123 -2.097 68.696 1.00 29.30 352 GLU A O 1
ATOM 2525 N N . ASN A 1 353 ? -0.304 -3.228 67.374 1.00 27.86 353 ASN A N 1
ATOM 2526 C CA . ASN A 1 353 ? -1.620 -2.704 67.758 1.00 27.86 353 ASN A CA 1
ATOM 2527 C C . ASN A 1 353 ? -2.744 -3.175 66.817 1.00 27.86 353 ASN A C 1
ATOM 2529 O O . ASN A 1 353 ? -2.653 -3.116 65.594 1.00 27.86 353 ASN A O 1
ATOM 2533 N N . THR A 1 354 ? -3.811 -3.644 67.456 1.00 27.11 354 THR A N 1
ATOM 2534 C CA . THR A 1 354 ? -5.151 -3.990 66.964 1.00 27.11 354 THR A CA 1
ATOM 2535 C C . THR A 1 354 ? -5.909 -2.800 66.370 1.00 27.11 354 THR A C 1
ATOM 2537 O O . THR A 1 354 ? -5.923 -1.752 67.002 1.00 27.11 354 THR A O 1
ATOM 2540 N N . GLU A 1 355 ? -6.663 -3.007 65.279 1.00 29.16 355 GLU A N 1
ATOM 2541 C CA . GLU A 1 355 ? -8.118 -2.753 65.250 1.00 29.16 355 GLU A CA 1
ATOM 2542 C C . GLU A 1 355 ? -8.823 -3.281 63.984 1.00 29.16 355 GLU A C 1
ATOM 2544 O O . GLU A 1 355 ? -8.206 -3.625 62.979 1.00 29.16 355 GLU A O 1
ATOM 2549 N N . ALA A 1 356 ? -10.138 -3.447 64.131 1.00 27.08 356 ALA A N 1
ATOM 2550 C CA . ALA A 1 356 ? -11.035 -4.336 63.405 1.00 27.08 356 ALA A CA 1
ATOM 2551 C C . ALA A 1 356 ? -11.439 -3.884 61.989 1.00 27.08 356 ALA A C 1
ATOM 2553 O O . ALA A 1 356 ? -11.421 -2.708 61.641 1.00 27.08 356 ALA A O 1
ATOM 2554 N N . GLY A 1 357 ? -11.849 -4.871 61.187 1.00 23.64 357 GLY A N 1
ATOM 2555 C CA . GLY A 1 357 ? -12.150 -4.721 59.771 1.00 23.64 357 GLY A CA 1
ATOM 2556 C C . GLY A 1 357 ? -13.486 -4.073 59.408 1.00 23.64 357 GLY A C 1
ATOM 2557 O O . GLY A 1 357 ? -14.440 -4.025 60.183 1.00 23.64 357 GLY A O 1
ATOM 2558 N N . GLN A 1 358 ? -13.563 -3.700 58.133 1.00 27.39 358 GLN A N 1
ATOM 2559 C CA . GLN A 1 358 ? -14.790 -3.681 57.348 1.00 27.39 358 GLN A CA 1
ATOM 2560 C C . GLN A 1 358 ? -14.511 -4.330 55.990 1.00 27.39 358 GLN A C 1
ATOM 2562 O O . GLN A 1 358 ? -13.621 -3.916 55.252 1.00 27.39 358 GLN A O 1
ATOM 2567 N N . ASN A 1 359 ? -15.289 -5.370 55.688 1.00 25.31 359 ASN A N 1
ATOM 2568 C CA . ASN A 1 359 ? -15.400 -5.975 54.368 1.00 25.31 359 ASN A CA 1
ATOM 2569 C C . ASN A 1 359 ? -16.091 -4.994 53.415 1.00 25.31 359 ASN A C 1
ATOM 2571 O O . ASN A 1 359 ? -17.246 -4.634 53.649 1.00 25.31 359 ASN A O 1
ATOM 2575 N N . VAL A 1 360 ? -15.445 -4.663 52.298 1.00 24.41 360 VAL A N 1
ATOM 2576 C CA . VAL A 1 360 ? -16.143 -4.257 51.074 1.00 24.41 360 VAL A CA 1
ATOM 2577 C C . VAL A 1 360 ? -15.639 -5.136 49.937 1.00 24.41 360 VAL A C 1
ATOM 2579 O O . VAL A 1 360 ? -14.448 -5.241 49.672 1.00 24.41 360 VAL A O 1
ATOM 2582 N N . ASN A 1 361 ? -16.604 -5.810 49.327 1.00 25.95 361 ASN A N 1
ATOM 2583 C CA . ASN A 1 361 ? -16.488 -6.732 48.214 1.00 25.95 361 ASN A CA 1
ATOM 2584 C C . ASN A 1 361 ? -16.154 -5.933 46.940 1.00 25.95 361 ASN A C 1
ATOM 2586 O O . ASN A 1 361 ? -16.974 -5.119 46.513 1.00 25.95 361 ASN A O 1
ATOM 2590 N N . THR A 1 362 ? -14.989 -6.148 46.328 1.00 22.62 362 THR A N 1
ATOM 2591 C CA . THR A 1 362 ? -14.662 -5.604 45.001 1.00 22.62 362 THR A CA 1
ATOM 2592 C C . THR A 1 362 ? -14.371 -6.737 44.025 1.00 22.62 362 THR A C 1
ATOM 2594 O O . THR A 1 362 ? -13.479 -7.557 44.223 1.00 22.62 362 THR A O 1
ATOM 2597 N N . GLN A 1 363 ? -15.172 -6.774 42.957 1.00 22.50 363 GLN A N 1
ATOM 2598 C CA . GLN A 1 363 ? -14.907 -7.537 41.743 1.00 22.50 363 GLN A CA 1
ATOM 2599 C C . GLN A 1 363 ? -13.516 -7.174 41.215 1.00 22.50 363 GLN A C 1
ATOM 2601 O O . GLN A 1 363 ? -13.223 -6.007 40.952 1.00 22.50 363 GLN A O 1
ATOM 2606 N N . THR A 1 364 ? -12.663 -8.176 41.045 1.00 20.52 364 THR A N 1
ATOM 2607 C CA . THR A 1 364 ? -11.386 -8.051 40.347 1.00 20.52 364 THR A CA 1
ATOM 2608 C C . THR A 1 364 ? -11.640 -7.889 38.851 1.00 20.52 364 THR A C 1
ATOM 2610 O O . THR A 1 364 ? -11.863 -8.872 38.147 1.00 20.52 364 THR A O 1
ATOM 2613 N N . ASN A 1 365 ? -11.596 -6.647 38.369 1.00 22.03 365 ASN A N 1
ATOM 2614 C CA . ASN A 1 365 ? -11.235 -6.362 36.984 1.00 22.03 365 ASN A CA 1
ATOM 2615 C C . ASN A 1 365 ? -9.714 -6.492 36.874 1.00 22.03 365 ASN A C 1
ATOM 2617 O O . ASN A 1 365 ? -8.976 -5.769 37.545 1.00 22.03 365 ASN A O 1
ATOM 2621 N N . THR A 1 366 ? -9.252 -7.425 36.049 1.00 21.94 366 THR A N 1
ATOM 2622 C CA . THR A 1 366 ? -7.837 -7.578 35.707 1.00 21.94 366 THR A CA 1
ATOM 2623 C C . THR A 1 366 ? -7.398 -6.361 34.895 1.00 21.94 366 THR A C 1
ATOM 2625 O O . THR A 1 366 ? -7.747 -6.225 33.727 1.00 21.94 366 THR A O 1
ATOM 2628 N N . VAL A 1 367 ? -6.667 -5.448 35.532 1.00 22.47 367 VAL A N 1
ATOM 2629 C CA . VAL A 1 367 ? -5.959 -4.347 34.871 1.00 22.47 367 VAL A CA 1
ATOM 2630 C C . VAL A 1 367 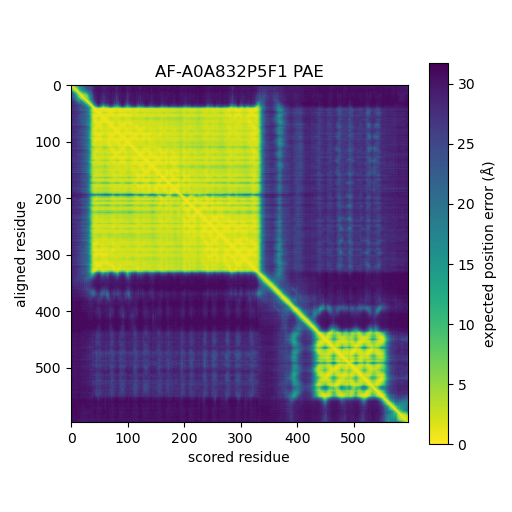? -4.536 -4.831 34.607 1.00 22.47 367 VAL A C 1
ATOM 2632 O O . VAL A 1 367 ? -3.778 -5.056 35.550 1.00 22.47 367 VAL A O 1
ATOM 2635 N N . ASN A 1 368 ? -4.175 -5.004 33.335 1.00 25.42 368 ASN A N 1
ATOM 2636 C CA . ASN A 1 368 ? -2.787 -5.237 32.946 1.00 25.42 368 ASN A CA 1
ATOM 2637 C C . ASN A 1 368 ? -2.042 -3.898 32.975 1.00 25.42 368 ASN A C 1
ATOM 2639 O O . ASN A 1 368 ? -2.258 -3.026 32.135 1.00 25.42 368 ASN A O 1
ATOM 2643 N N . ASN A 1 369 ? -1.177 -3.739 33.975 1.00 22.72 369 ASN A N 1
ATOM 2644 C CA . ASN A 1 369 ? -0.268 -2.608 34.092 1.00 22.72 369 ASN A CA 1
ATOM 2645 C C . ASN A 1 369 ? 0.862 -2.736 33.060 1.00 22.72 369 ASN A C 1
ATOM 2647 O O . ASN A 1 369 ? 1.729 -3.597 33.194 1.00 22.72 369 ASN A O 1
ATOM 2651 N N . TYR A 1 370 ? 0.885 -1.836 32.078 1.00 27.48 370 TYR A N 1
ATOM 2652 C CA . TYR A 1 370 ? 2.077 -1.537 31.287 1.00 27.48 370 TYR A CA 1
ATOM 2653 C C . TYR A 1 370 ? 2.829 -0.387 31.967 1.00 27.48 370 TYR A C 1
ATOM 2655 O O . TYR A 1 370 ? 2.247 0.647 32.299 1.00 27.48 370 TYR A O 1
ATOM 2663 N N . TYR A 1 371 ? 4.114 -0.595 32.249 1.00 24.66 371 TYR A N 1
ATOM 2664 C CA . TYR A 1 371 ? 4.942 0.359 32.986 1.00 24.66 371 TYR A CA 1
ATOM 2665 C C . TYR A 1 371 ? 5.137 1.665 32.199 1.00 24.66 371 TYR A C 1
ATOM 2667 O O . TYR A 1 371 ? 5.762 1.678 31.142 1.00 24.66 371 TYR A O 1
ATOM 2675 N N . ASN A 1 372 ? 4.650 2.767 32.775 1.00 22.69 372 ASN A N 1
ATOM 2676 C CA . ASN A 1 372 ? 4.963 4.138 32.382 1.00 22.69 372 ASN A CA 1
ATOM 2677 C C . ASN A 1 372 ? 6.319 4.565 32.962 1.00 22.69 372 ASN A C 1
ATOM 2679 O O . ASN A 1 372 ? 6.569 4.424 34.158 1.00 22.69 372 ASN A O 1
ATOM 2683 N N . SER A 1 373 ? 7.153 5.179 32.126 1.00 23.06 373 SER A N 1
ATOM 2684 C CA . SER A 1 373 ? 8.296 5.993 32.540 1.00 23.06 373 SER A CA 1
ATOM 2685 C C . SER A 1 373 ? 7.964 7.450 32.210 1.00 23.06 373 SER A C 1
ATOM 2687 O O . SER A 1 373 ? 8.010 7.857 31.053 1.00 23.06 373 SER A O 1
ATOM 2689 N N . THR A 1 374 ? 7.601 8.234 33.224 1.00 21.97 374 THR A N 1
ATOM 2690 C CA . THR A 1 374 ? 7.361 9.683 33.144 1.00 21.97 374 THR A CA 1
ATOM 2691 C C . THR A 1 374 ? 8.654 10.461 32.877 1.00 21.97 374 THR A C 1
ATOM 2693 O O . THR A 1 374 ? 9.545 10.457 33.724 1.00 21.97 374 THR A O 1
ATOM 2696 N N . GLN A 1 375 ? 8.720 11.213 31.773 1.00 22.45 375 GLN A N 1
ATOM 2697 C CA . GLN A 1 375 ? 9.521 12.440 31.695 1.00 22.45 375 GLN A CA 1
ATOM 2698 C C . GLN A 1 375 ? 8.587 13.652 31.760 1.00 22.45 375 GLN A C 1
ATOM 2700 O O . GLN A 1 375 ? 7.730 13.861 30.907 1.00 22.45 375 GLN A O 1
ATOM 2705 N N . THR A 1 376 ? 8.752 14.444 32.813 1.00 20.06 376 THR A N 1
ATOM 2706 C CA . THR A 1 376 ? 8.174 15.779 32.970 1.00 20.06 376 THR A CA 1
ATOM 2707 C C . THR A 1 376 ? 8.923 16.767 32.081 1.00 20.06 376 THR A C 1
ATOM 2709 O O . THR A 1 376 ? 10.110 16.985 32.313 1.00 20.06 376 THR A O 1
ATOM 2712 N N . ASN A 1 377 ? 8.236 17.413 31.136 1.00 23.08 377 ASN A N 1
ATOM 2713 C CA . ASN A 1 377 ? 8.721 18.641 30.506 1.00 23.08 377 ASN A CA 1
ATOM 2714 C C . ASN A 1 377 ? 7.762 19.796 30.810 1.00 23.08 377 ASN A C 1
ATOM 2716 O O . ASN A 1 377 ? 6.573 19.760 30.498 1.00 23.08 377 ASN A O 1
ATOM 2720 N N . THR A 1 378 ? 8.311 20.806 31.476 1.00 21.48 378 THR A N 1
ATOM 2721 C CA . THR A 1 378 ? 7.653 22.038 31.904 1.00 21.48 378 THR A CA 1
ATOM 2722 C C . THR A 1 378 ? 7.308 22.888 30.682 1.00 21.48 378 THR A C 1
ATOM 2724 O O . THR A 1 378 ? 8.199 23.335 29.963 1.00 21.48 378 THR A O 1
ATOM 2727 N N . GLN A 1 379 ? 6.018 23.125 30.446 1.00 21.66 379 GLN A N 1
ATOM 2728 C CA . GLN A 1 379 ? 5.529 24.016 29.397 1.00 21.66 379 GLN A CA 1
ATOM 2729 C C . GLN A 1 379 ? 5.352 25.422 29.992 1.00 21.66 379 GLN A C 1
ATOM 2731 O O . GLN A 1 379 ? 4.499 25.638 30.853 1.00 21.66 379 GLN A O 1
ATOM 2736 N N . THR A 1 380 ? 6.177 26.378 29.566 1.00 20.39 380 THR A N 1
ATOM 2737 C CA . THR A 1 380 ? 6.008 27.795 29.917 1.00 20.39 380 THR A CA 1
ATOM 2738 C C . THR A 1 380 ? 5.084 28.444 28.891 1.00 20.39 380 THR A C 1
ATOM 2740 O O . THR A 1 380 ? 5.487 28.707 27.760 1.00 20.39 380 THR A O 1
ATOM 2743 N N . SER A 1 381 ? 3.839 28.699 29.287 1.00 20.94 381 SER A N 1
ATOM 2744 C CA . SER A 1 381 ? 2.884 29.501 28.522 1.00 20.94 381 SER A CA 1
ATOM 2745 C C . SER A 1 381 ? 3.217 30.986 28.652 1.00 20.94 381 SER A C 1
ATOM 2747 O O . SER A 1 381 ? 3.173 31.529 29.754 1.00 20.94 381 SER A O 1
ATOM 2749 N N . ASN A 1 382 ? 3.469 31.661 27.530 1.00 21.22 382 ASN A N 1
ATOM 2750 C CA . ASN A 1 382 ? 3.389 33.118 27.458 1.00 21.22 382 ASN A CA 1
ATOM 2751 C C . ASN A 1 382 ? 2.076 33.502 26.771 1.00 21.22 382 ASN A C 1
ATOM 2753 O O . ASN A 1 382 ? 1.900 33.311 25.571 1.00 21.22 382 ASN A O 1
ATOM 2757 N N . VAL A 1 383 ? 1.155 34.037 27.569 1.00 22.55 383 VAL A N 1
ATOM 2758 C CA . VAL A 1 383 ? -0.038 34.764 27.127 1.00 22.55 383 VAL A CA 1
ATOM 2759 C C . VAL A 1 383 ? 0.384 36.196 26.804 1.00 22.55 383 VAL A C 1
ATOM 2761 O O . VAL A 1 383 ? 1.098 36.793 27.605 1.00 22.55 383 VAL A O 1
ATOM 2764 N N . ASN A 1 384 ? -0.091 36.775 25.696 1.00 22.64 384 ASN A N 1
ATOM 2765 C CA . ASN A 1 384 ? -0.304 38.222 25.622 1.00 22.64 384 ASN A CA 1
ATOM 2766 C C . ASN A 1 384 ? -1.430 38.604 24.651 1.00 22.64 384 ASN A C 1
ATOM 2768 O O . ASN A 1 384 ? -1.639 37.973 23.619 1.00 22.64 384 ASN A O 1
ATOM 2772 N N . ASN A 1 385 ? -2.168 39.629 25.080 1.00 21.75 385 ASN A N 1
ATOM 2773 C CA . ASN A 1 385 ? -3.491 40.062 24.639 1.00 21.75 385 ASN A CA 1
ATOM 2774 C C . ASN A 1 385 ? -3.522 40.852 23.317 1.00 21.75 385 ASN A C 1
ATOM 2776 O O . ASN A 1 385 ? -2.552 41.500 22.932 1.00 21.75 385 ASN A O 1
ATOM 2780 N N . TYR A 1 386 ? -4.714 40.855 22.713 1.00 19.41 386 TYR A N 1
ATOM 2781 C CA . TYR A 1 386 ? -5.159 41.672 21.579 1.00 19.41 386 TYR A CA 1
ATOM 2782 C C . TYR A 1 386 ? -5.112 43.190 21.832 1.00 19.41 386 TYR A C 1
ATOM 2784 O O . TYR A 1 386 ? -5.545 43.647 22.887 1.00 19.41 386 TYR A O 1
ATOM 2792 N N . TYR A 1 387 ? -4.734 43.946 20.792 1.00 21.11 387 TYR A N 1
ATOM 2793 C CA . TYR A 1 387 ? -5.365 45.208 20.370 1.00 21.11 387 TYR A CA 1
ATOM 2794 C C . TYR A 1 387 ? -5.252 45.348 18.839 1.00 21.11 387 TYR A C 1
ATOM 2796 O O . TYR A 1 387 ? -4.210 45.044 18.259 1.00 21.11 387 TYR A O 1
ATOM 2804 N N . GLU A 1 388 ? -6.341 45.785 18.202 1.00 26.47 388 GLU A N 1
ATOM 2805 C CA . GLU A 1 388 ? -6.472 46.042 16.762 1.00 26.47 388 GLU A CA 1
ATOM 2806 C C . GLU A 1 388 ? -5.640 47.247 16.294 1.00 26.47 388 GLU A C 1
ATOM 2808 O O . GLU A 1 388 ? -5.627 48.292 16.946 1.00 26.47 388 GLU A O 1
ATOM 2813 N N . ASN A 1 389 ? -5.039 47.143 15.102 1.00 21.91 389 ASN A N 1
ATOM 2814 C CA . ASN A 1 389 ? -4.959 48.264 14.165 1.00 21.91 389 ASN A CA 1
ATOM 2815 C C . ASN A 1 389 ? -4.742 47.759 12.726 1.00 21.91 389 ASN A C 1
ATOM 2817 O O . ASN A 1 389 ? -3.903 46.896 12.473 1.00 21.91 389 ASN A O 1
ATOM 2821 N N . THR A 1 390 ? -5.510 48.302 11.784 1.00 32.84 390 THR A N 1
ATOM 2822 C CA . THR A 1 390 ? -5.433 48.046 10.340 1.00 32.84 390 THR A CA 1
ATOM 2823 C C . THR A 1 390 ? -4.103 48.523 9.758 1.00 32.84 390 THR A C 1
ATOM 2825 O O . THR A 1 390 ? -3.851 49.726 9.747 1.00 32.84 390 THR A O 1
ATOM 2828 N N . GLN A 1 391 ? -3.289 47.606 9.225 1.00 24.67 391 GLN A N 1
ATOM 2829 C CA . GLN A 1 391 ? -2.223 47.881 8.253 1.00 24.67 391 GLN A CA 1
ATOM 2830 C C . GLN A 1 391 ? -1.831 46.583 7.524 1.00 24.67 391 GLN A C 1
ATOM 2832 O O . GLN A 1 391 ? -1.749 45.515 8.126 1.00 24.67 391 GLN A O 1
ATOM 2837 N N . THR A 1 392 ? -1.645 46.683 6.207 1.00 28.03 392 THR A N 1
ATOM 2838 C CA . THR A 1 392 ? -1.126 45.642 5.306 1.00 28.03 392 THR A CA 1
ATOM 2839 C C . THR A 1 392 ? 0.163 45.032 5.858 1.00 28.03 392 THR A C 1
ATOM 2841 O O . THR A 1 392 ? 1.180 45.720 5.920 1.00 28.03 392 THR A O 1
ATOM 2844 N N . ASN A 1 393 ? 0.128 43.749 6.226 1.00 24.42 393 ASN A N 1
ATOM 2845 C CA . ASN A 1 393 ? 1.303 43.001 6.667 1.00 24.42 393 ASN A CA 1
ATOM 2846 C C . ASN A 1 393 ? 1.822 42.117 5.529 1.00 24.42 393 ASN A C 1
ATOM 2848 O O . ASN A 1 393 ? 1.194 41.126 5.168 1.00 24.42 393 ASN A O 1
ATOM 2852 N N . THR A 1 394 ? 2.999 42.456 5.009 1.00 25.66 394 THR A N 1
ATOM 2853 C CA . THR A 1 394 ? 3.871 41.522 4.290 1.00 25.66 394 THR A CA 1
ATOM 2854 C C . THR A 1 394 ? 4.633 40.708 5.341 1.00 25.66 394 THR A C 1
ATOM 2856 O O . THR A 1 394 ? 5.379 41.285 6.131 1.00 25.66 394 THR A O 1
ATOM 2859 N N . GLN A 1 395 ? 4.446 39.386 5.389 1.00 26.06 395 GLN A N 1
ATOM 2860 C CA . GLN A 1 395 ? 5.305 38.491 6.174 1.00 26.06 395 GLN A CA 1
ATOM 2861 C C . GLN A 1 395 ? 6.452 37.998 5.286 1.00 26.06 395 GLN A C 1
ATOM 2863 O O . GLN A 1 395 ? 6.229 37.297 4.303 1.00 26.06 395 GLN A O 1
ATOM 2868 N N . THR A 1 396 ? 7.686 38.368 5.632 1.00 24.12 396 THR A N 1
ATOM 2869 C CA . THR A 1 396 ? 8.907 37.819 5.029 1.00 24.12 396 THR A CA 1
ATOM 2870 C C . THR A 1 396 ? 9.510 36.800 5.990 1.00 24.12 396 THR A C 1
ATOM 2872 O O . THR A 1 396 ? 9.957 37.173 7.074 1.00 24.12 396 THR A O 1
ATOM 2875 N N . THR A 1 397 ? 9.573 35.533 5.584 1.00 24.73 397 THR A N 1
ATOM 2876 C CA . THR A 1 397 ? 10.395 34.515 6.251 1.00 24.73 397 THR A CA 1
ATOM 2877 C C . THR A 1 397 ? 11.674 34.336 5.437 1.00 24.73 397 THR A C 1
ATOM 2879 O O . THR A 1 397 ? 11.627 33.882 4.299 1.00 24.73 397 THR A O 1
ATOM 2882 N N . THR A 1 398 ? 12.821 34.707 6.006 1.00 23.55 398 THR A N 1
ATOM 2883 C CA . THR A 1 398 ? 14.146 34.413 5.437 1.00 23.55 398 THR A CA 1
ATOM 2884 C C . THR A 1 398 ? 14.780 33.303 6.267 1.00 23.55 398 THR A C 1
ATOM 2886 O O . THR A 1 398 ? 15.000 33.494 7.462 1.00 23.55 398 THR A O 1
ATOM 2889 N N . VAL A 1 399 ? 15.089 32.162 5.651 1.00 24.61 399 VAL A N 1
ATOM 2890 C CA . VAL A 1 399 ? 15.737 31.022 6.313 1.00 24.61 399 VAL A CA 1
ATOM 2891 C C . VAL A 1 399 ? 17.182 30.908 5.823 1.00 24.61 399 VAL A C 1
ATOM 2893 O O . VAL A 1 399 ? 17.416 30.768 4.630 1.00 24.61 399 VAL A O 1
ATOM 2896 N N . ASN A 1 400 ? 18.147 30.964 6.746 1.00 22.50 400 ASN A N 1
ATOM 2897 C CA . ASN A 1 400 ? 19.555 30.619 6.519 1.00 22.50 400 ASN A CA 1
ATOM 2898 C C . ASN A 1 400 ? 19.943 29.529 7.530 1.00 22.50 400 ASN A C 1
ATOM 2900 O O . ASN A 1 400 ? 19.738 29.736 8.727 1.00 22.50 400 ASN A O 1
ATOM 2904 N N . TYR A 1 401 ? 20.560 28.428 7.088 1.00 24.81 401 TYR A N 1
ATOM 2905 C CA . TYR A 1 401 ? 21.120 27.401 7.980 1.00 24.81 401 TYR A CA 1
ATOM 2906 C C . TYR A 1 401 ? 22.624 27.188 7.749 1.00 24.81 401 TYR A C 1
ATOM 2908 O O . TYR A 1 401 ? 23.078 27.042 6.618 1.00 24.81 401 TYR A O 1
ATOM 2916 N N . ASN A 1 402 ? 23.378 27.140 8.856 1.00 22.75 402 ASN A N 1
ATOM 2917 C CA . ASN A 1 402 ? 24.773 26.697 8.945 1.00 22.75 402 ASN A CA 1
ATOM 2918 C C . ASN A 1 402 ? 24.826 25.341 9.676 1.00 22.75 402 ASN A C 1
ATOM 2920 O O . ASN A 1 402 ? 24.172 25.173 10.704 1.00 22.75 402 ASN A O 1
ATOM 2924 N N . TYR A 1 403 ? 25.628 24.409 9.154 1.00 22.70 403 TYR A N 1
ATOM 2925 C CA . TYR A 1 403 ? 25.843 23.046 9.663 1.00 22.70 403 TYR A CA 1
ATOM 2926 C C . TYR A 1 403 ? 26.934 22.968 10.750 1.00 22.70 403 TYR A C 1
ATOM 2928 O O . TYR A 1 403 ? 27.971 23.615 10.622 1.00 22.70 403 TYR A O 1
ATOM 2936 N N . TYR A 1 404 ? 26.758 22.063 11.722 1.00 21.77 404 TYR A N 1
ATOM 2937 C CA . TYR A 1 404 ? 27.843 21.403 12.465 1.00 21.77 404 TYR A CA 1
ATOM 2938 C C . TYR A 1 404 ? 27.523 19.908 12.610 1.00 21.77 404 TYR A C 1
ATOM 2940 O O . TYR A 1 404 ? 26.472 19.564 13.137 1.00 21.77 404 TYR A O 1
ATOM 2948 N N . ASN A 1 405 ? 28.447 19.045 12.178 1.00 25.11 405 ASN A N 1
ATOM 2949 C CA . ASN A 1 405 ? 28.492 17.619 12.512 1.00 25.11 405 ASN A CA 1
ATOM 2950 C C . ASN A 1 405 ? 29.891 17.299 13.068 1.00 25.11 405 ASN A C 1
ATOM 2952 O O . ASN A 1 405 ? 30.889 17.589 12.409 1.00 25.11 405 ASN A O 1
ATOM 2956 N N . GLU A 1 406 ? 29.956 16.671 14.242 1.00 23.58 406 GLU A N 1
ATOM 2957 C CA . GLU A 1 406 ? 31.118 15.903 14.715 1.00 23.58 406 GLU A CA 1
ATOM 2958 C C . GLU A 1 406 ? 30.868 14.402 14.494 1.00 23.58 406 GLU A C 1
ATOM 2960 O O . GLU A 1 406 ? 29.730 13.950 14.642 1.00 23.58 406 GLU A O 1
ATOM 2965 N N . PRO A 1 407 ? 31.919 13.602 14.242 1.00 29.62 407 PRO A N 1
ATOM 2966 C CA . PRO A 1 407 ? 31.900 12.183 14.572 1.00 29.62 407 PRO A CA 1
ATOM 2967 C C . PRO A 1 407 ? 33.021 11.775 15.549 1.00 29.62 407 PRO A C 1
ATOM 2969 O O . PRO A 1 407 ? 34.103 12.360 15.590 1.00 29.62 407 PRO A O 1
ATOM 2972 N N . ALA A 1 408 ? 32.727 10.726 16.323 1.00 26.39 408 ALA A N 1
ATOM 2973 C CA . ALA A 1 408 ? 33.530 10.150 17.401 1.00 26.39 408 ALA A CA 1
ATOM 2974 C C . ALA A 1 408 ? 34.764 9.323 16.946 1.00 26.39 408 ALA A C 1
ATOM 2976 O O . ALA A 1 408 ? 34.808 8.780 15.844 1.00 26.39 408 ALA A O 1
ATOM 2977 N N . GLU A 1 409 ? 35.746 9.226 17.857 1.00 28.30 409 GLU A N 1
ATOM 2978 C CA . GLU A 1 409 ? 37.053 8.524 17.809 1.00 28.30 409 GLU A CA 1
ATOM 2979 C C . GLU A 1 409 ? 36.953 6.968 17.717 1.00 28.30 409 GLU A C 1
ATOM 2981 O O . GLU A 1 409 ? 35.865 6.435 17.900 1.00 28.30 409 GLU A O 1
ATOM 2986 N N . ARG A 1 410 ? 37.971 6.089 17.524 1.00 25.00 410 ARG A N 1
ATOM 2987 C CA . ARG A 1 410 ? 39.448 5.981 17.778 1.00 25.00 410 ARG A CA 1
ATOM 2988 C C . ARG A 1 410 ? 39.918 4.569 17.252 1.00 25.00 410 ARG A C 1
ATOM 2990 O O . ARG A 1 410 ? 39.048 3.849 16.766 1.00 25.00 410 ARG A O 1
ATOM 2997 N N . PRO A 1 411 ? 41.115 3.979 17.549 1.00 44.75 411 PRO A N 1
ATOM 2998 C CA . PRO A 1 411 ? 42.536 4.410 17.604 1.00 44.75 411 PRO A CA 1
ATOM 2999 C C . PRO A 1 411 ? 43.506 3.523 16.752 1.00 44.75 411 PRO A C 1
ATOM 3001 O O . PRO A 1 411 ? 43.215 2.362 16.510 1.00 44.75 411 PRO A O 1
ATOM 3004 N N . GLU A 1 412 ? 44.742 3.983 16.469 1.00 26.86 412 GLU A N 1
ATOM 3005 C CA . GLU A 1 412 ? 45.976 3.218 16.802 1.00 26.86 412 GLU A CA 1
ATOM 3006 C C . GLU A 1 412 ? 47.300 4.019 16.648 1.00 26.86 412 GLU A C 1
ATOM 3008 O O . GLU A 1 412 ? 47.678 4.480 15.578 1.00 26.86 412 GLU A O 1
ATOM 3013 N N . ASN A 1 413 ? 47.994 4.152 17.786 1.00 26.70 413 ASN A N 1
ATOM 3014 C CA . ASN A 1 413 ? 49.440 4.156 18.067 1.00 26.70 413 ASN A CA 1
ATOM 3015 C C . ASN A 1 413 ? 50.501 4.884 17.192 1.00 26.70 413 ASN A C 1
ATOM 3017 O O . ASN A 1 413 ? 51.035 4.365 16.220 1.00 26.70 413 ASN A O 1
ATOM 3021 N N . ALA A 1 414 ? 51.021 5.952 17.821 1.00 25.53 414 ALA A N 1
ATOM 3022 C CA . ALA A 1 414 ? 52.431 6.181 18.190 1.00 25.53 414 ALA A CA 1
ATOM 3023 C C . ALA A 1 414 ? 53.463 6.633 17.129 1.00 25.53 414 ALA A C 1
ATOM 3025 O O . ALA A 1 414 ? 54.054 5.823 16.422 1.00 25.53 414 ALA A O 1
ATOM 3026 N N . ARG A 1 415 ? 53.923 7.892 17.254 1.00 26.12 415 ARG A N 1
ATOM 3027 C CA . ARG A 1 415 ? 55.238 8.224 17.856 1.00 26.12 415 ARG A CA 1
ATOM 3028 C C . ARG A 1 415 ? 55.446 9.737 18.022 1.00 26.12 415 ARG A C 1
ATOM 3030 O O . ARG A 1 415 ? 55.045 10.552 17.208 1.00 26.12 415 ARG A O 1
ATOM 3037 N N . VAL A 1 416 ? 56.108 10.050 19.130 1.00 26.09 416 VAL A N 1
ATOM 3038 C CA . VAL A 1 416 ? 56.409 11.353 19.739 1.00 26.09 416 VAL A CA 1
ATOM 3039 C C . VAL A 1 416 ? 57.538 12.089 18.998 1.00 26.09 416 VAL A C 1
ATOM 3041 O O . VAL A 1 416 ? 58.566 11.459 18.735 1.00 26.09 416 VAL A O 1
ATOM 3044 N N . ARG A 1 417 ? 57.421 13.415 18.784 1.00 27.28 417 ARG A N 1
ATOM 3045 C CA . ARG A 1 417 ? 58.336 14.419 19.385 1.00 27.28 417 ARG A CA 1
ATOM 3046 C C . ARG A 1 417 ? 58.097 15.887 18.985 1.00 27.28 417 ARG A C 1
ATOM 3048 O O . ARG A 1 417 ? 58.198 16.245 17.821 1.00 27.28 417 ARG A O 1
ATOM 3055 N N . ASN A 1 418 ? 58.025 16.672 20.062 1.00 28.61 418 ASN A N 1
ATOM 3056 C CA . ASN A 1 418 ? 58.573 18.005 20.324 1.00 28.61 418 ASN A CA 1
ATOM 3057 C C . ASN A 1 418 ? 57.784 19.257 19.918 1.00 28.61 418 ASN A C 1
ATOM 3059 O O . ASN A 1 418 ? 57.722 19.664 18.764 1.00 28.61 418 ASN A O 1
ATOM 3063 N N . GLU A 1 419 ? 57.285 19.877 20.988 1.00 30.25 419 GLU A N 1
ATOM 3064 C CA . GLU A 1 419 ? 56.744 21.218 21.146 1.00 30.25 419 GLU A CA 1
ATOM 3065 C C . GLU A 1 419 ? 57.773 22.310 20.809 1.00 30.25 419 GLU A C 1
ATOM 3067 O O . GLU A 1 419 ? 58.898 22.298 21.309 1.00 30.25 419 GLU A O 1
ATOM 3072 N N . GLU A 1 420 ? 57.332 23.323 20.064 1.00 30.67 420 GLU A N 1
ATOM 3073 C CA . GLU A 1 420 ? 57.767 24.706 20.259 1.00 30.67 420 GLU A CA 1
ATOM 3074 C C . GLU A 1 420 ? 56.518 25.577 20.425 1.00 30.67 420 GLU A C 1
ATOM 3076 O O . GLU A 1 420 ? 55.677 25.688 19.534 1.00 30.67 420 GLU A O 1
ATOM 3081 N N . VAL A 1 421 ? 56.402 26.189 21.602 1.00 30.89 421 VAL A N 1
ATOM 3082 C CA . VAL A 1 421 ? 55.334 27.113 21.981 1.00 30.89 421 VAL A CA 1
ATOM 3083 C C . VAL A 1 421 ? 55.540 28.446 21.256 1.00 30.89 421 VAL A C 1
ATOM 3085 O O . VAL A 1 421 ? 56.495 29.172 21.533 1.00 30.89 421 VAL A O 1
ATOM 3088 N N . ARG A 1 422 ? 54.606 28.811 20.371 1.00 31.58 422 ARG A N 1
ATOM 3089 C CA . ARG A 1 422 ? 54.376 30.199 19.941 1.00 31.58 422 ARG A CA 1
ATOM 3090 C C . ARG A 1 422 ? 52.916 30.560 20.195 1.00 31.58 422 ARG A C 1
ATOM 3092 O O . ARG A 1 422 ? 52.027 29.743 19.988 1.00 31.58 422 ARG A O 1
ATOM 3099 N N . LYS A 1 423 ? 52.724 31.781 20.703 1.00 29.42 423 LYS A N 1
ATOM 3100 C CA . LYS A 1 423 ? 51.443 32.449 20.970 1.00 29.42 423 LYS A CA 1
ATOM 3101 C C . LYS A 1 423 ? 50.412 32.137 19.883 1.00 29.42 423 LYS A C 1
ATOM 3103 O O . LYS A 1 423 ? 50.707 32.338 18.711 1.00 29.42 423 LYS A O 1
ATOM 3108 N N . ALA A 1 424 ? 49.223 31.713 20.305 1.00 28.16 424 ALA A N 1
ATOM 3109 C CA . ALA A 1 424 ? 48.055 31.598 19.448 1.00 28.16 424 ALA A CA 1
ATOM 3110 C C . ALA A 1 424 ? 47.736 32.972 18.835 1.00 28.16 424 ALA A C 1
ATOM 3112 O O . ALA A 1 424 ? 47.310 33.889 19.536 1.00 28.16 424 ALA A O 1
ATOM 3113 N N . GLU A 1 425 ? 48.017 33.124 17.545 1.00 30.27 425 GLU A N 1
ATOM 3114 C CA . GLU A 1 425 ? 47.236 34.007 16.686 1.00 30.27 425 GLU A CA 1
ATOM 3115 C C . GLU A 1 425 ? 45.854 33.359 16.539 1.00 30.27 425 GLU A C 1
ATOM 3117 O O . GLU A 1 425 ? 45.766 32.133 16.408 1.00 30.27 425 GLU A O 1
ATOM 3122 N N . ASP A 1 426 ? 44.789 34.160 16.631 1.00 29.94 426 ASP A N 1
ATOM 3123 C CA . ASP A 1 426 ? 43.423 33.691 16.392 1.00 29.94 426 ASP A CA 1
ATOM 3124 C C . ASP A 1 426 ? 43.378 32.893 15.076 1.00 29.94 426 ASP A C 1
ATOM 3126 O O . ASP A 1 426 ? 43.968 33.333 14.079 1.00 29.94 426 ASP A O 1
ATOM 3130 N N . PRO A 1 427 ? 42.702 31.729 15.032 1.00 32.41 427 PRO A N 1
ATOM 3131 C CA . PRO A 1 427 ? 42.529 31.016 13.778 1.00 32.41 427 PRO A CA 1
ATOM 3132 C C . PRO A 1 427 ? 41.835 31.955 12.781 1.00 32.41 427 PRO A C 1
ATOM 3134 O O . PRO A 1 427 ? 40.982 32.755 13.185 1.00 32.41 427 PRO A O 1
ATOM 3137 N N . PRO A 1 428 ? 42.195 31.908 11.487 1.00 31.56 428 PRO A N 1
ATOM 3138 C CA . PRO A 1 428 ? 41.566 32.766 10.501 1.00 31.56 428 PRO A CA 1
ATOM 3139 C C . PRO A 1 428 ? 40.061 32.521 10.571 1.00 31.56 428 PRO A C 1
ATOM 3141 O O . PRO A 1 428 ? 39.620 31.381 10.444 1.00 31.56 428 PRO A O 1
ATOM 3144 N N . VAL A 1 429 ? 39.289 33.587 10.802 1.00 33.16 429 VAL A N 1
ATOM 3145 C CA . VAL A 1 429 ? 37.834 33.568 10.648 1.00 33.16 429 VAL A CA 1
ATOM 3146 C C . VAL A 1 429 ? 37.571 33.060 9.237 1.00 33.16 429 VAL A C 1
ATOM 3148 O O . VAL A 1 429 ? 37.773 33.788 8.259 1.00 33.16 429 VAL A O 1
ATOM 3151 N N . GLU A 1 430 ? 37.209 31.787 9.118 1.00 34.25 430 GLU A N 1
ATOM 3152 C CA . GLU A 1 430 ? 36.855 31.198 7.842 1.00 34.25 430 GLU A CA 1
ATOM 3153 C C . GLU A 1 430 ? 35.595 31.931 7.390 1.00 34.25 430 GLU A C 1
ATOM 3155 O O . GLU A 1 430 ? 34.547 31.886 8.038 1.00 34.25 430 GLU A O 1
ATOM 3160 N N . LYS A 1 431 ? 35.744 32.755 6.348 1.00 31.33 431 LYS A N 1
ATOM 3161 C CA . LYS A 1 431 ? 34.645 33.576 5.844 1.00 31.33 431 LYS A CA 1
ATOM 3162 C C . LYS A 1 431 ? 33.481 32.645 5.494 1.00 31.33 431 LYS A C 1
ATOM 3164 O O . LYS A 1 431 ? 33.732 31.629 4.843 1.00 31.33 431 LYS A O 1
ATOM 3169 N N . PRO A 1 432 ? 32.233 32.994 5.857 1.00 31.97 432 PRO A N 1
ATOM 3170 C CA . PRO A 1 432 ? 31.076 32.199 5.476 1.00 31.97 432 PRO A CA 1
ATOM 3171 C C . PRO A 1 432 ? 31.105 31.971 3.964 1.00 31.97 432 PRO A C 1
ATOM 3173 O O . PRO A 1 432 ? 31.299 32.912 3.185 1.00 31.97 432 PRO A O 1
ATOM 3176 N N . LYS A 1 433 ? 30.973 30.706 3.558 1.00 40.50 433 LYS A N 1
ATOM 3177 C CA . LYS A 1 433 ? 30.898 30.312 2.151 1.00 40.50 433 LYS A CA 1
ATOM 3178 C C . LYS A 1 433 ? 29.767 31.133 1.505 1.00 40.50 433 LYS A C 1
ATOM 3180 O O . LYS A 1 433 ? 28.659 31.125 2.038 1.00 40.50 433 LYS A O 1
ATOM 3185 N N . PRO A 1 434 ? 30.020 31.899 0.428 1.00 39.56 434 PRO A N 1
ATOM 3186 C CA . PRO A 1 434 ? 29.002 32.782 -0.131 1.00 39.56 434 PRO A CA 1
ATOM 3187 C C . PRO A 1 434 ? 27.805 31.968 -0.637 1.00 39.56 434 PRO A C 1
ATOM 3189 O O . PRO A 1 434 ? 28.001 30.937 -1.289 1.00 39.56 434 PRO A O 1
ATOM 3192 N N . SER A 1 435 ? 26.587 32.445 -0.342 1.00 50.81 435 SER A N 1
ATOM 3193 C CA . SER A 1 435 ? 25.337 31.844 -0.828 1.00 50.81 435 SER A CA 1
ATOM 3194 C C . SER A 1 435 ? 25.392 31.689 -2.342 1.00 50.81 435 SER A C 1
ATOM 3196 O O . SER A 1 435 ? 25.783 32.612 -3.060 1.00 50.81 435 SER A O 1
ATOM 3198 N N . SER A 1 436 ? 25.064 30.493 -2.818 1.00 53.88 436 SER A N 1
ATOM 3199 C CA . SER A 1 436 ? 25.367 30.074 -4.186 1.00 53.88 436 SER A CA 1
ATOM 3200 C C . SER A 1 436 ? 24.236 30.355 -5.191 1.00 53.88 436 SER A C 1
ATOM 3202 O O . SER A 1 436 ? 24.487 30.363 -6.396 1.00 53.88 436 SER A O 1
ATOM 3204 N N . ALA A 1 437 ? 23.053 30.693 -4.673 1.00 59.84 437 ALA A N 1
ATOM 3205 C CA . ALA A 1 437 ? 21.910 31.346 -5.311 1.00 59.84 437 ALA A CA 1
ATOM 3206 C C . ALA A 1 437 ? 21.127 32.139 -4.241 1.00 59.84 437 ALA A C 1
ATOM 3208 O O . ALA A 1 437 ? 21.493 32.138 -3.061 1.00 59.84 437 ALA A O 1
ATOM 3209 N N . SER A 1 438 ? 20.071 32.843 -4.654 1.00 60.47 438 SER A N 1
ATOM 3210 C CA . SER A 1 438 ? 19.053 33.394 -3.751 1.00 60.47 438 SER A CA 1
ATOM 3211 C C . SER A 1 438 ? 17.687 32.933 -4.234 1.00 60.47 438 SER A C 1
ATOM 3213 O O . SER A 1 438 ? 17.289 33.301 -5.339 1.00 60.47 438 SER A O 1
ATOM 3215 N N . VAL A 1 439 ? 16.977 32.164 -3.414 1.00 65.62 439 VAL A N 1
ATOM 3216 C CA . VAL A 1 439 ? 15.596 31.735 -3.659 1.00 65.62 439 VAL A CA 1
ATOM 3217 C C . VAL A 1 439 ? 14.750 32.196 -2.473 1.00 65.62 439 VAL A C 1
ATOM 3219 O O . VAL A 1 439 ? 15.065 31.881 -1.331 1.00 65.62 439 VAL A O 1
ATOM 3222 N N . ASN A 1 440 ? 13.718 32.997 -2.726 1.00 69.62 440 ASN A N 1
ATOM 3223 C CA . ASN A 1 440 ? 12.824 33.541 -1.703 1.00 69.62 440 ASN A CA 1
ATOM 3224 C C . ASN A 1 440 ? 11.375 33.282 -2.109 1.00 69.62 44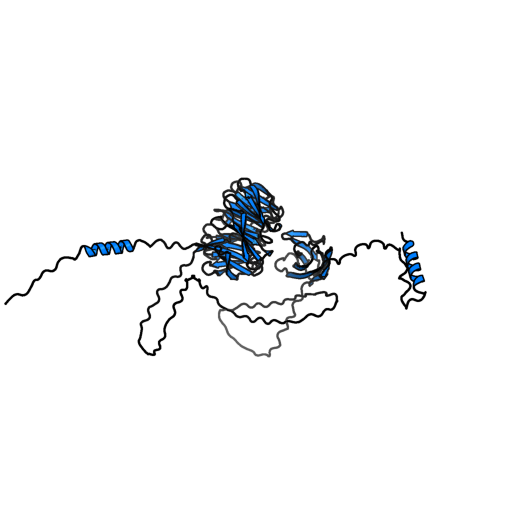0 ASN A C 1
ATOM 3226 O O . ASN A 1 440 ? 10.977 33.661 -3.207 1.00 69.62 440 ASN A O 1
ATOM 3230 N N . LEU A 1 441 ? 10.603 32.659 -1.223 1.00 66.75 441 LEU A N 1
ATOM 3231 C CA . LEU A 1 441 ? 9.188 32.368 -1.415 1.00 66.75 441 LEU A CA 1
ATOM 3232 C C . LEU A 1 441 ? 8.383 32.981 -0.270 1.00 66.75 441 LEU A C 1
ATOM 3234 O O . LEU A 1 441 ? 8.648 32.687 0.893 1.00 66.75 441 LEU A O 1
ATOM 3238 N N . HIS A 1 442 ? 7.394 33.815 -0.590 1.00 72.12 442 HIS A N 1
ATOM 3239 C CA . HIS A 1 442 ? 6.495 34.406 0.402 1.00 72.12 442 HIS A CA 1
ATOM 3240 C C . HIS A 1 442 ? 5.097 34.681 -0.168 1.00 72.12 442 HIS A C 1
ATOM 3242 O O . HIS A 1 442 ? 4.886 34.722 -1.382 1.00 72.12 442 HIS A O 1
ATOM 3248 N N . GLY A 1 443 ? 4.126 34.870 0.726 1.00 74.44 443 GLY A N 1
ATOM 3249 C CA . GLY A 1 443 ? 2.787 35.334 0.368 1.00 74.44 443 GLY A CA 1
ATOM 3250 C C . GLY A 1 443 ? 2.747 36.848 0.192 1.00 74.44 443 GLY A C 1
ATOM 3251 O O . GLY A 1 443 ? 3.103 37.576 1.116 1.00 74.44 443 GLY A O 1
ATOM 3252 N N . GLU A 1 444 ? 2.275 37.329 -0.959 1.00 78.81 444 GLU A N 1
ATOM 3253 C CA . GLU A 1 444 ? 1.991 38.757 -1.167 1.00 78.81 444 GLU A CA 1
ATOM 3254 C C . GLU A 1 444 ? 0.557 39.117 -0.743 1.00 78.81 444 GLU A C 1
ATOM 3256 O O . GLU A 1 444 ? 0.330 40.202 -0.207 1.00 78.81 444 GLU A O 1
ATOM 3261 N N . LYS A 1 445 ? -0.411 38.205 -0.930 1.00 81.75 445 LYS A N 1
ATOM 3262 C CA . LYS A 1 445 ? -1.810 38.403 -0.521 1.00 81.75 445 LYS A CA 1
ATOM 3263 C C . LYS A 1 445 ? -2.385 37.129 0.093 1.00 81.75 445 LYS A C 1
ATOM 3265 O O . LYS A 1 445 ? -2.766 36.216 -0.632 1.00 81.75 445 LYS A O 1
ATOM 3270 N N . THR A 1 446 ? -2.453 37.083 1.424 1.00 81.56 446 THR A N 1
ATOM 3271 C CA . THR A 1 446 ? -2.871 35.896 2.198 1.00 81.56 446 THR A CA 1
ATOM 3272 C C . THR A 1 446 ? -4.181 36.066 2.964 1.00 81.56 446 THR A C 1
ATOM 3274 O O . THR A 1 446 ? -4.734 35.077 3.434 1.00 81.56 446 THR A O 1
ATOM 3277 N N . ARG A 1 447 ? -4.713 37.292 3.057 1.00 86.12 447 ARG A N 1
ATOM 3278 C CA . ARG A 1 447 ? -6.075 37.571 3.537 1.00 86.12 447 ARG A CA 1
ATOM 3279 C C . ARG A 1 447 ? -6.916 38.087 2.371 1.00 86.12 447 ARG A C 1
ATOM 3281 O O . ARG A 1 447 ? -6.604 39.143 1.816 1.00 86.12 447 ARG A O 1
ATOM 3288 N N . VAL A 1 448 ? -7.930 37.327 1.968 1.00 86.62 448 VAL A N 1
ATOM 3289 C CA . VAL A 1 448 ? -8.755 37.595 0.776 1.00 86.62 448 VAL A CA 1
ATOM 3290 C C . VAL A 1 448 ? -10.235 37.364 1.072 1.00 86.62 448 VAL A C 1
ATOM 3292 O O . VAL A 1 448 ? -10.568 36.692 2.042 1.00 86.62 448 VAL A O 1
ATOM 3295 N N . VAL A 1 449 ? -11.138 37.880 0.239 1.00 88.81 449 VAL A N 1
ATOM 3296 C CA . VAL A 1 449 ? -12.553 37.465 0.273 1.00 88.81 449 VAL A CA 1
ATOM 3297 C C . VAL A 1 449 ? -12.793 36.321 -0.710 1.00 88.81 449 VAL A C 1
ATOM 3299 O O . VAL A 1 449 ? -12.100 36.208 -1.722 1.00 88.81 449 VAL A O 1
ATOM 3302 N N . LYS A 1 450 ? -13.780 35.462 -0.440 1.00 86.06 450 LYS A N 1
ATOM 3303 C CA . LYS A 1 450 ? -14.151 34.373 -1.355 1.00 86.06 450 LYS A CA 1
ATOM 3304 C C . LYS A 1 450 ? -14.453 34.926 -2.756 1.00 86.06 450 LYS A C 1
ATOM 3306 O O . LYS A 1 450 ? -15.313 35.788 -2.922 1.00 86.06 450 LYS A O 1
ATOM 3311 N N . GLY A 1 451 ? -13.767 34.385 -3.761 1.00 80.81 451 GLY A N 1
ATOM 3312 C CA . GLY A 1 451 ? -13.803 34.826 -5.157 1.00 80.81 451 GLY A CA 1
ATOM 3313 C C . GLY A 1 451 ? -12.594 35.663 -5.589 1.00 80.81 451 GLY A C 1
ATOM 3314 O O . GLY A 1 451 ? -12.388 35.825 -6.788 1.00 80.81 451 GLY A O 1
ATOM 3315 N N . GLU A 1 452 ? -11.779 36.157 -4.654 1.00 88.31 452 GLU A N 1
ATOM 3316 C CA . GLU A 1 452 ? -10.489 36.781 -4.960 1.00 88.31 452 GLU A CA 1
ATOM 3317 C C . GLU A 1 452 ? -9.341 35.763 -4.928 1.00 88.31 452 GLU A C 1
ATOM 3319 O O . GLU A 1 452 ? -9.344 34.820 -4.137 1.00 88.31 452 GLU A O 1
ATOM 3324 N N . ASP A 1 453 ? -8.322 35.979 -5.763 1.00 88.81 453 ASP A N 1
ATOM 3325 C CA . ASP A 1 453 ? -7.118 35.148 -5.754 1.00 88.81 453 ASP A CA 1
ATOM 3326 C C . ASP A 1 453 ? -6.222 35.471 -4.547 1.00 88.81 453 ASP A C 1
ATOM 3328 O O . ASP A 1 453 ? -5.951 36.637 -4.233 1.00 88.81 453 ASP A O 1
ATOM 3332 N N . ILE A 1 454 ? -5.698 34.418 -3.925 1.00 88.06 454 ILE A N 1
ATOM 3333 C CA . ILE A 1 454 ? -4.519 34.455 -3.051 1.00 88.06 454 ILE A CA 1
ATOM 3334 C C . ILE A 1 454 ? -3.283 34.565 -3.943 1.00 88.06 454 ILE A C 1
ATOM 3336 O O . ILE A 1 454 ? -3.219 33.915 -4.990 1.00 88.06 454 ILE A O 1
ATOM 3340 N N . LEU A 1 455 ? -2.296 35.356 -3.517 1.00 85.38 455 LEU A N 1
ATOM 3341 C CA . LEU A 1 455 ? -1.098 35.638 -4.306 1.00 85.38 455 LEU A CA 1
ATOM 3342 C C . LEU A 1 455 ? 0.179 35.231 -3.574 1.00 85.38 455 LEU A C 1
ATOM 3344 O O . LEU A 1 455 ? 0.453 35.728 -2.477 1.00 85.38 455 LEU A O 1
ATOM 3348 N N . LEU A 1 456 ? 0.979 34.376 -4.209 1.00 85.69 456 LEU A N 1
ATOM 3349 C CA . LEU A 1 456 ? 2.323 34.007 -3.765 1.00 85.69 456 LEU A CA 1
ATOM 3350 C C . LEU A 1 456 ? 3.367 34.498 -4.760 1.00 85.69 456 LEU A C 1
ATOM 3352 O O . LEU A 1 456 ? 3.116 34.527 -5.968 1.00 85.69 456 LEU A O 1
ATOM 3356 N N . LYS A 1 457 ? 4.565 34.787 -4.252 1.00 81.75 457 LYS A N 1
ATOM 3357 C CA . LYS A 1 457 ? 5.706 35.187 -5.067 1.00 81.75 457 LYS A CA 1
ATOM 3358 C C . LYS A 1 457 ? 6.957 34.406 -4.714 1.00 81.75 457 LYS A C 1
ATOM 3360 O O . LYS A 1 457 ? 7.375 34.359 -3.558 1.00 81.75 457 LYS A O 1
ATOM 3365 N N . LEU A 1 458 ? 7.558 33.829 -5.746 1.00 81.25 458 LEU A N 1
ATOM 3366 C CA . LEU A 1 458 ? 8.849 33.160 -5.708 1.00 81.25 458 LEU A CA 1
ATOM 3367 C C . LEU A 1 458 ? 9.856 33.971 -6.524 1.00 81.25 458 LEU A C 1
ATOM 3369 O O . LEU A 1 458 ? 9.698 34.099 -7.732 1.00 81.25 458 LEU A O 1
ATOM 3373 N N . SER A 1 459 ? 10.910 34.465 -5.889 1.00 79.31 459 SER A N 1
ATOM 3374 C CA . SER A 1 459 ? 12.037 35.126 -6.548 1.00 79.31 459 SER A CA 1
ATOM 3375 C C . SER A 1 459 ? 13.260 34.220 -6.501 1.00 79.31 459 SER A C 1
ATOM 3377 O O . SER A 1 459 ? 13.729 33.877 -5.417 1.00 79.31 459 SER A O 1
ATOM 3379 N N . ALA A 1 460 ? 13.804 33.851 -7.659 1.00 81.06 460 ALA A N 1
ATOM 3380 C CA . ALA A 1 460 ? 14.989 33.005 -7.777 1.00 81.06 460 ALA A CA 1
ATOM 3381 C C . ALA A 1 460 ? 16.066 33.688 -8.632 1.00 81.06 460 ALA A C 1
ATOM 3383 O O . ALA A 1 460 ? 15.783 34.159 -9.731 1.00 81.06 460 ALA A O 1
ATOM 3384 N N . VAL A 1 461 ? 17.313 33.733 -8.153 1.00 79.94 461 VAL A N 1
ATOM 3385 C CA . VAL A 1 461 ? 18.447 34.361 -8.856 1.00 79.94 461 VAL A CA 1
ATOM 3386 C C . VAL A 1 461 ? 19.625 33.396 -8.948 1.00 79.94 461 VAL A C 1
ATOM 3388 O O . VAL A 1 461 ? 20.166 32.975 -7.924 1.00 79.94 461 VAL A O 1
ATOM 3391 N N . ASN A 1 462 ? 20.056 33.104 -10.180 1.00 79.62 462 ASN A N 1
ATOM 3392 C CA . ASN A 1 462 ? 21.273 32.350 -10.464 1.00 79.62 462 ASN A CA 1
ATOM 3393 C C . ASN A 1 462 ? 22.470 33.306 -10.611 1.00 79.62 462 ASN A C 1
ATOM 3395 O O . ASN A 1 462 ? 22.439 34.242 -11.415 1.00 79.62 462 ASN A O 1
ATOM 3399 N N . LEU A 1 463 ? 23.552 33.076 -9.867 1.00 71.75 463 LEU A N 1
ATOM 3400 C CA . LEU A 1 463 ? 24.763 33.895 -9.961 1.00 71.75 463 LEU A CA 1
ATOM 3401 C C . LEU A 1 463 ? 25.559 33.573 -11.241 1.00 71.75 463 LEU A C 1
ATOM 3403 O O . LEU A 1 463 ? 25.608 32.434 -11.691 1.00 71.75 463 LEU A O 1
ATOM 3407 N N . ILE A 1 464 ? 26.241 34.574 -11.816 1.00 67.94 464 ILE A N 1
ATOM 3408 C CA . ILE A 1 464 ? 26.985 34.463 -13.098 1.00 67.94 464 ILE A CA 1
ATOM 3409 C C . ILE A 1 464 ? 28.025 33.325 -13.097 1.00 67.94 464 ILE A C 1
ATOM 3411 O O . ILE A 1 464 ? 28.383 32.802 -14.147 1.00 67.94 464 ILE A O 1
ATOM 3415 N N . THR A 1 465 ? 28.531 32.940 -11.927 1.00 64.38 465 THR A N 1
ATOM 3416 C CA . THR A 1 465 ? 29.616 31.963 -11.767 1.00 64.38 465 THR A CA 1
ATOM 3417 C C . THR A 1 465 ? 29.154 30.503 -11.729 1.00 64.38 465 THR A C 1
ATOM 3419 O O . THR A 1 465 ? 29.986 29.615 -11.534 1.00 64.38 465 THR A O 1
ATOM 3422 N N . LYS A 1 466 ? 27.852 30.233 -11.880 1.00 71.50 466 LYS A N 1
ATOM 3423 C CA . LYS A 1 466 ? 27.257 28.895 -11.757 1.00 71.50 466 LYS A CA 1
ATOM 3424 C C . LYS A 1 466 ? 26.777 28.344 -13.104 1.00 71.50 466 LYS A C 1
ATOM 3426 O O . LYS A 1 466 ? 26.580 29.124 -14.023 1.00 71.50 466 LYS A O 1
ATOM 3431 N N . PRO A 1 467 ? 26.603 27.016 -13.245 1.00 79.75 467 PRO A N 1
ATOM 3432 C CA . PRO A 1 467 ? 25.859 26.416 -14.357 1.00 79.75 467 PRO A CA 1
ATOM 3433 C C . PRO A 1 467 ? 24.371 26.811 -14.338 1.00 79.75 467 PRO A C 1
ATOM 3435 O O . PRO A 1 467 ? 23.905 27.418 -13.371 1.00 79.75 467 PRO A O 1
ATOM 3438 N N . THR A 1 468 ? 23.614 26.440 -15.374 1.00 84.81 468 THR A N 1
ATOM 3439 C CA . THR A 1 468 ? 22.150 26.610 -15.407 1.00 84.81 468 THR A CA 1
ATOM 3440 C C . THR A 1 468 ? 21.513 26.017 -14.149 1.00 84.81 468 THR A C 1
ATOM 3442 O O . THR A 1 468 ? 21.847 24.904 -13.732 1.00 84.81 468 THR A O 1
ATOM 3445 N N . MET A 1 469 ? 20.637 26.795 -13.518 1.00 86.44 469 MET A N 1
ATOM 3446 C CA . MET A 1 469 ? 19.922 26.416 -12.304 1.00 86.44 469 MET A CA 1
ATOM 3447 C C . MET A 1 469 ? 18.539 25.898 -12.685 1.00 86.44 469 MET A C 1
ATOM 3449 O O . MET A 1 469 ? 17.793 26.598 -13.364 1.00 86.44 469 MET A O 1
ATOM 3453 N N . HIS A 1 470 ? 18.191 24.699 -12.236 1.00 86.44 470 HIS A N 1
ATOM 3454 C CA . HIS A 1 470 ? 16.847 24.151 -12.357 1.00 86.44 470 HIS A CA 1
ATOM 3455 C C . HIS A 1 470 ? 16.102 24.432 -11.057 1.00 86.44 470 HIS A C 1
ATOM 3457 O O . HIS A 1 470 ? 16.606 24.096 -9.990 1.00 86.44 470 HIS A O 1
ATOM 3463 N N . VAL A 1 471 ? 14.928 25.053 -11.143 1.00 87.62 471 VAL A N 1
ATOM 3464 C CA . VAL A 1 471 ? 14.065 25.375 -10.002 1.00 87.62 471 VAL A CA 1
ATOM 3465 C C . VAL A 1 471 ? 12.723 24.704 -10.218 1.00 87.62 471 VAL A C 1
ATOM 3467 O O . VAL A 1 471 ? 12.001 25.057 -11.148 1.00 87.62 471 VAL A O 1
ATOM 3470 N N . GLN A 1 472 ? 12.377 23.757 -9.359 1.00 88.00 472 GLN A N 1
ATOM 3471 C CA . GLN A 1 472 ? 11.070 23.125 -9.319 1.00 88.00 472 GLN A CA 1
ATOM 3472 C C . GLN A 1 472 ? 10.259 23.731 -8.177 1.00 88.00 472 GLN A C 1
ATOM 3474 O O . GLN A 1 472 ? 10.655 23.633 -7.019 1.00 88.00 472 GLN A O 1
ATOM 3479 N N . ALA A 1 473 ? 9.125 24.348 -8.497 1.00 88.31 473 ALA A N 1
ATOM 3480 C CA . ALA A 1 473 ? 8.188 24.854 -7.501 1.00 88.31 473 ALA A CA 1
ATOM 3481 C C . ALA A 1 473 ? 6.992 23.907 -7.406 1.00 88.31 473 ALA A C 1
ATOM 3483 O O . ALA A 1 473 ? 6.408 23.545 -8.426 1.00 88.31 473 ALA A O 1
ATOM 3484 N N . ILE A 1 474 ? 6.647 23.511 -6.185 1.00 87.94 474 ILE A N 1
ATOM 3485 C CA . ILE A 1 474 ? 5.555 22.601 -5.845 1.00 87.94 474 ILE A CA 1
ATOM 3486 C C . ILE A 1 474 ? 4.649 23.331 -4.857 1.00 87.94 474 ILE A C 1
ATOM 3488 O O . ILE A 1 474 ? 5.094 23.718 -3.781 1.00 87.94 474 ILE A O 1
ATOM 3492 N N . ILE A 1 475 ? 3.384 23.530 -5.208 1.00 90.75 475 ILE A N 1
ATOM 3493 C CA . ILE A 1 475 ? 2.402 24.252 -4.396 1.00 90.75 475 ILE A CA 1
ATOM 3494 C C . ILE A 1 475 ? 1.229 23.330 -4.104 1.00 90.75 475 ILE A C 1
ATOM 3496 O O . ILE A 1 475 ? 0.700 22.689 -5.003 1.00 90.75 475 ILE A O 1
ATOM 3500 N N . ILE A 1 476 ? 0.807 23.277 -2.852 1.00 89.25 476 ILE A N 1
ATOM 3501 C CA . ILE A 1 476 ? -0.306 22.460 -2.386 1.00 89.25 476 ILE A CA 1
ATOM 3502 C C . ILE A 1 476 ? -1.361 23.422 -1.827 1.00 89.25 476 ILE A C 1
ATOM 3504 O O . ILE A 1 476 ? -1.233 23.895 -0.692 1.00 89.25 476 ILE A O 1
ATOM 3508 N N . PRO A 1 477 ? -2.379 23.793 -2.626 1.00 89.50 477 PRO A N 1
ATOM 3509 C CA . PRO A 1 477 ? -3.448 24.643 -2.139 1.00 89.50 477 PRO A CA 1
ATOM 3510 C C . PRO A 1 477 ? -4.308 23.901 -1.096 1.00 89.50 477 PRO A C 1
ATOM 3512 O O . PRO A 1 477 ? -4.418 22.672 -1.127 1.00 89.50 477 PRO A O 1
ATOM 3515 N N . PRO A 1 478 ? -4.965 24.636 -0.185 1.00 85.62 478 PRO A N 1
ATOM 3516 C CA . PRO A 1 478 ? -5.947 24.079 0.736 1.00 85.62 478 PRO A CA 1
ATOM 3517 C C . PRO A 1 478 ? -7.049 23.296 0.020 1.00 85.62 478 PRO A C 1
ATOM 3519 O O . PRO A 1 478 ? -7.493 23.678 -1.063 1.00 85.62 478 PRO A O 1
ATOM 3522 N N . SER A 1 479 ? -7.544 22.233 0.658 1.00 81.81 479 SER A N 1
ATOM 3523 C CA . SER A 1 479 ? -8.551 21.332 0.085 1.00 81.81 479 SER A CA 1
ATOM 3524 C C . SER A 1 479 ? -9.765 22.081 -0.453 1.00 81.81 479 SER A C 1
ATOM 3526 O O . SER A 1 479 ? -10.490 22.679 0.327 1.00 81.81 479 SER A O 1
ATOM 3528 N N . GLY A 1 480 ? -10.016 22.009 -1.759 1.00 76.38 480 GLY A N 1
ATOM 3529 C CA . GLY A 1 480 ? -11.130 22.697 -2.416 1.00 76.38 480 GLY A CA 1
ATOM 3530 C C . GLY A 1 480 ? -10.703 23.914 -3.231 1.00 76.38 480 GLY A C 1
ATOM 3531 O O . GLY A 1 480 ? -11.422 24.267 -4.155 1.00 76.38 480 GLY A O 1
ATOM 3532 N N . MET A 1 481 ? -9.531 24.499 -2.977 1.00 88.12 481 MET A N 1
ATOM 3533 C CA . MET A 1 481 ? -8.948 25.562 -3.804 1.00 88.12 481 MET A CA 1
ATOM 3534 C C . MET A 1 481 ? -8.069 24.980 -4.921 1.00 88.12 481 MET A C 1
ATOM 3536 O O . MET A 1 481 ? -7.589 23.852 -4.827 1.00 88.12 481 MET A O 1
ATOM 3540 N N . SER A 1 482 ? -7.823 25.767 -5.969 1.00 87.38 482 SER A N 1
ATOM 3541 C CA . SER A 1 482 ? -6.990 25.378 -7.115 1.00 87.38 482 SER A CA 1
ATOM 3542 C C . SER A 1 482 ? -6.015 26.489 -7.485 1.00 87.38 482 SER A C 1
ATOM 3544 O O . SER A 1 482 ? -6.364 27.670 -7.402 1.00 87.38 482 SER A O 1
ATOM 3546 N N . VAL A 1 483 ? -4.813 26.131 -7.941 1.00 89.81 483 VAL A N 1
ATOM 3547 C CA . VAL A 1 483 ? -3.895 27.108 -8.543 1.00 89.81 483 VAL A CA 1
ATOM 3548 C C . VAL A 1 483 ? -4.437 27.489 -9.9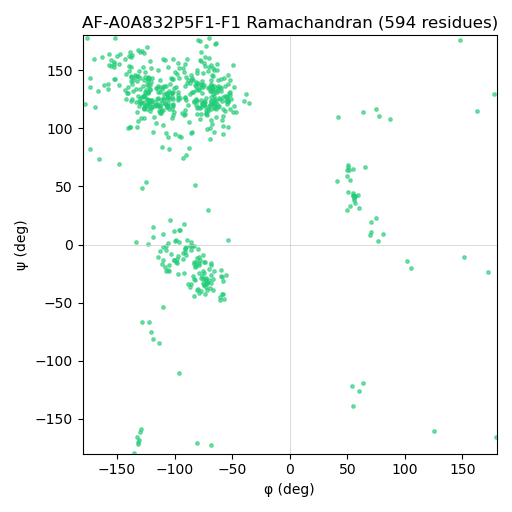22 1.00 89.81 483 VAL A C 1
ATOM 3550 O O . VAL A 1 483 ? -4.713 26.623 -10.747 1.00 89.81 483 VAL A O 1
ATOM 3553 N N . SER A 1 484 ? -4.617 28.785 -10.167 1.00 83.69 484 SER A N 1
ATOM 3554 C CA . SER A 1 484 ? -5.130 29.331 -11.430 1.00 83.69 484 SER A CA 1
ATOM 3555 C C . SER A 1 484 ? -4.019 29.810 -12.375 1.00 83.69 484 SER A C 1
ATOM 3557 O O . SER A 1 484 ? -4.285 30.091 -13.545 1.00 83.69 484 SER A O 1
ATOM 3559 N N . SER A 1 485 ? -2.767 29.878 -11.905 1.00 85.62 485 SER A N 1
ATOM 3560 C CA . SER A 1 485 ? -1.601 30.193 -12.740 1.00 85.62 485 SER A CA 1
ATOM 3561 C C . SER A 1 485 ? -1.356 29.104 -13.791 1.00 85.62 485 SER A C 1
ATOM 3563 O O . SER A 1 485 ? -1.058 27.963 -13.455 1.00 85.62 485 SER A O 1
ATOM 3565 N N . THR A 1 486 ? -1.389 29.468 -15.075 1.00 79.12 486 THR A N 1
ATOM 3566 C CA . THR A 1 486 ? -1.289 28.525 -16.209 1.00 79.12 486 THR A CA 1
ATOM 3567 C C . THR A 1 486 ? 0.073 27.848 -16.372 1.00 79.12 486 THR A C 1
ATOM 3569 O O . THR A 1 486 ? 0.182 26.867 -17.099 1.00 79.12 486 THR A O 1
ATOM 3572 N N . GLU A 1 487 ? 1.125 28.386 -15.751 1.00 79.44 487 GLU A N 1
ATOM 3573 C CA . GLU A 1 487 ? 2.472 27.791 -15.773 1.00 79.44 487 GLU A CA 1
ATOM 3574 C C . GLU A 1 487 ? 2.621 26.618 -14.794 1.00 79.44 487 GLU A C 1
ATOM 3576 O O . GLU A 1 487 ? 3.625 25.906 -14.841 1.00 79.44 487 GLU A O 1
ATOM 3581 N N . PHE A 1 488 ? 1.638 26.421 -13.913 1.00 86.12 488 PHE A N 1
ATOM 3582 C CA . PHE A 1 488 ? 1.586 25.312 -12.976 1.00 86.12 488 PHE A CA 1
ATOM 3583 C C . PHE A 1 488 ? 0.711 24.201 -13.536 1.00 86.12 488 PHE A C 1
ATOM 3585 O O . PHE A 1 488 ? -0.432 24.420 -13.933 1.00 86.12 488 PHE A O 1
ATOM 3592 N N . VAL A 1 489 ? 1.258 22.992 -13.535 1.00 85.56 489 VAL A N 1
ATOM 3593 C CA . VAL A 1 489 ? 0.540 21.782 -13.921 1.00 85.56 489 VAL A CA 1
ATOM 3594 C C . VAL A 1 489 ? 0.156 21.053 -12.648 1.00 85.56 489 VAL A C 1
ATOM 3596 O O . VAL A 1 489 ? 1.000 20.849 -11.776 1.00 85.56 489 VAL A O 1
ATOM 3599 N N . GLU A 1 490 ? -1.109 20.668 -12.527 1.00 83.12 490 GLU A N 1
ATOM 3600 C CA . GLU A 1 490 ? -1.542 19.830 -11.414 1.00 83.12 490 GLU A CA 1
ATOM 3601 C C . GLU A 1 490 ? -0.812 18.478 -11.484 1.00 83.12 490 GLU A C 1
ATOM 3603 O O . GLU A 1 490 ? -0.906 17.741 -12.467 1.00 83.12 490 GLU A O 1
ATOM 3608 N N . SER A 1 491 ? -0.031 18.189 -10.450 1.00 69.88 491 SER A N 1
ATOM 3609 C CA . SER A 1 491 ? 0.623 16.914 -10.200 1.00 69.88 491 SER A CA 1
ATOM 3610 C C . SER A 1 491 ? -0.165 16.141 -9.133 1.00 69.88 491 SER A C 1
ATOM 3612 O O . SER A 1 491 ? -1.002 16.689 -8.408 1.00 69.88 491 SER A O 1
ATOM 3614 N N . GLY A 1 492 ? 0.027 14.821 -9.078 1.00 58.59 492 GLY A N 1
ATOM 3615 C CA . GLY A 1 492 ? -0.735 13.939 -8.189 1.00 58.59 492 GLY A CA 1
ATOM 3616 C C . GLY A 1 492 ? -0.800 14.434 -6.733 1.00 58.59 492 GLY A C 1
ATOM 3617 O O . GLY A 1 492 ? 0.064 15.161 -6.256 1.00 58.59 492 GLY A O 1
ATOM 3618 N N . ALA A 1 493 ? -1.845 14.027 -6.006 1.00 65.31 493 ALA A N 1
ATOM 3619 C CA . ALA A 1 493 ? -2.131 14.457 -4.630 1.00 65.31 493 ALA A CA 1
ATOM 3620 C C . ALA A 1 493 ? -2.595 15.925 -4.443 1.00 65.31 493 ALA A C 1
ATOM 3622 O O . ALA A 1 493 ? -2.595 16.409 -3.315 1.00 65.31 493 ALA A O 1
ATOM 3623 N N . GLY A 1 494 ? -3.089 16.598 -5.495 1.00 69.81 494 GLY A N 1
ATOM 3624 C CA . GLY A 1 494 ? -3.569 17.991 -5.413 1.00 69.81 494 GLY A CA 1
ATOM 3625 C C . GLY A 1 494 ? -2.426 19.001 -5.317 1.00 69.81 494 GLY A C 1
ATOM 3626 O O . GLY A 1 494 ? -2.597 20.091 -4.778 1.00 69.81 494 GLY A O 1
ATOM 3627 N N . GLN A 1 495 ? -1.246 18.599 -5.783 1.00 86.00 495 GLN A N 1
ATOM 3628 C CA . GLN A 1 495 ? -0.068 19.441 -5.861 1.00 86.00 495 GLN A CA 1
ATOM 3629 C C . GLN A 1 495 ? -0.045 20.122 -7.226 1.00 86.00 495 GLN A C 1
ATOM 3631 O O . GLN A 1 495 ? -0.612 19.641 -8.197 1.00 86.00 495 GLN A O 1
ATOM 3636 N N . TYR A 1 496 ? 0.622 21.254 -7.315 1.00 89.62 496 TYR A N 1
ATOM 3637 C CA . TYR A 1 496 ? 0.792 22.006 -8.542 1.00 89.62 496 TYR A CA 1
ATOM 3638 C C . TYR A 1 496 ? 2.273 22.227 -8.726 1.00 89.62 496 TYR A C 1
ATOM 3640 O O . TYR A 1 496 ? 2.929 22.824 -7.875 1.00 89.62 496 TYR A O 1
ATOM 3648 N N . THR A 1 497 ? 2.811 21.719 -9.823 1.00 87.94 497 THR A N 1
ATOM 3649 C CA . THR A 1 497 ? 4.242 21.718 -10.076 1.00 87.94 497 THR A CA 1
ATOM 3650 C C . THR A 1 497 ? 4.566 22.497 -11.332 1.00 87.94 497 THR A C 1
ATOM 3652 O O . THR A 1 497 ? 3.863 22.443 -12.338 1.00 87.94 497 THR A O 1
ATOM 3655 N N . THR A 1 498 ? 5.684 23.201 -11.284 1.00 88.81 498 THR A N 1
ATOM 3656 C CA . THR A 1 498 ? 6.313 23.795 -12.457 1.00 88.81 498 THR A CA 1
ATOM 3657 C C . THR A 1 498 ? 7.825 23.697 -12.324 1.00 88.81 498 THR A C 1
ATOM 3659 O O . THR A 1 498 ? 8.355 23.478 -11.231 1.00 88.81 498 THR A O 1
ATOM 3662 N N . THR A 1 499 ? 8.543 23.795 -13.435 1.00 88.00 499 THR A N 1
ATOM 3663 C CA . THR A 1 499 ? 10.006 23.747 -13.449 1.00 88.00 499 THR A CA 1
ATOM 3664 C C . THR A 1 499 ? 10.543 24.824 -14.370 1.00 88.00 499 THR A C 1
ATOM 3666 O O . THR A 1 499 ? 10.099 24.960 -15.507 1.00 88.00 499 THR A O 1
ATOM 3669 N N . TYR A 1 500 ? 11.524 25.572 -13.879 1.00 88.56 500 TYR A N 1
ATOM 3670 C CA . TYR A 1 500 ? 12.182 26.639 -14.612 1.00 88.56 500 TYR A CA 1
ATOM 3671 C C . TYR A 1 500 ? 13.676 26.382 -14.709 1.00 88.56 500 TYR A C 1
ATOM 3673 O O . TYR A 1 500 ? 14.310 25.944 -13.751 1.00 88.56 500 TYR A O 1
ATOM 3681 N N . GLU A 1 501 ? 14.242 26.739 -15.854 1.00 89.19 501 GLU A N 1
ATOM 3682 C CA . GLU A 1 501 ? 15.684 26.828 -16.047 1.00 89.19 501 GLU A CA 1
ATOM 3683 C C . GLU A 1 501 ? 16.096 28.301 -15.994 1.00 89.19 501 GLU A C 1
ATOM 3685 O O . GLU A 1 501 ? 15.521 29.156 -16.678 1.00 89.19 501 GLU A O 1
ATOM 3690 N N . ILE A 1 502 ? 17.063 28.620 -15.136 1.00 85.56 502 ILE A N 1
ATOM 3691 C CA . ILE A 1 502 ? 17.574 29.973 -14.927 1.00 85.56 502 ILE A CA 1
ATOM 3692 C C . ILE A 1 502 ? 19.050 29.992 -15.308 1.00 85.56 502 ILE A C 1
ATOM 3694 O O . ILE A 1 502 ? 19.907 29.432 -14.619 1.00 85.56 502 ILE A O 1
ATOM 3698 N N . GLU A 1 503 ? 19.340 30.658 -16.422 1.00 87.75 503 GLU A N 1
ATOM 3699 C CA . GLU A 1 503 ? 20.695 30.828 -16.943 1.00 87.75 503 GLU A CA 1
ATOM 3700 C C . GLU A 1 503 ? 21.602 31.621 -15.983 1.00 87.75 503 GLU A C 1
ATOM 3702 O O . GLU A 1 503 ? 21.111 32.441 -15.195 1.00 87.75 503 GLU A O 1
ATOM 3707 N N . PRO A 1 504 ? 22.931 31.434 -16.053 1.00 84.62 504 PRO A N 1
ATOM 3708 C CA . PRO A 1 504 ? 23.872 32.118 -15.170 1.00 84.62 504 PRO A CA 1
ATOM 3709 C C . PRO A 1 504 ? 23.737 33.646 -15.246 1.00 84.62 504 PRO A C 1
ATOM 3711 O O . PRO A 1 504 ? 23.775 34.248 -16.322 1.00 84.62 504 PRO A O 1
ATOM 3714 N N . GLY A 1 505 ? 23.586 34.298 -14.090 1.00 74.31 505 GLY A N 1
ATOM 3715 C CA . GLY A 1 505 ? 23.420 35.751 -13.984 1.00 74.31 505 GLY A CA 1
ATOM 3716 C C . GLY A 1 505 ? 22.010 36.274 -14.241 1.00 74.31 505 GLY A C 1
ATOM 3717 O O . GLY A 1 505 ? 21.832 37.489 -14.365 1.00 74.31 505 GLY A O 1
ATOM 3718 N N . LYS A 1 506 ? 21.015 35.391 -14.362 1.00 82.62 506 LYS A N 1
ATOM 3719 C CA . LYS A 1 506 ? 19.606 35.756 -14.532 1.00 82.62 506 LYS A CA 1
ATOM 3720 C C . LYS A 1 506 ? 18.816 35.516 -13.249 1.00 82.62 506 LYS A C 1
ATOM 3722 O O . LYS A 1 506 ? 19.160 34.666 -12.432 1.00 82.62 506 LYS A O 1
ATOM 3727 N N . GLY A 1 507 ? 17.745 36.286 -13.095 1.00 82.25 507 GLY A N 1
ATOM 3728 C CA . GLY A 1 507 ? 16.729 36.076 -12.073 1.00 82.25 507 GLY A CA 1
ATOM 3729 C C . GLY A 1 507 ? 15.362 35.868 -12.707 1.00 82.25 507 GLY A C 1
ATOM 3730 O O . GLY A 1 507 ? 15.140 36.268 -13.853 1.00 82.25 507 GLY A O 1
ATOM 3731 N N . ARG A 1 508 ? 14.462 35.236 -11.961 1.00 81.56 508 ARG A N 1
ATOM 3732 C CA . ARG A 1 508 ? 13.070 35.024 -12.338 1.00 81.56 508 ARG A CA 1
ATOM 3733 C C . ARG A 1 508 ? 12.186 35.222 -11.112 1.00 81.56 508 ARG A C 1
ATOM 3735 O O . ARG A 1 508 ? 12.445 34.622 -10.072 1.00 81.56 508 ARG A O 1
ATOM 3742 N N . ASP A 1 509 ? 11.142 36.023 -11.286 1.00 82.25 509 ASP A N 1
ATOM 3743 C CA . ASP A 1 509 ? 10.019 36.099 -10.359 1.00 82.25 509 ASP A CA 1
ATOM 3744 C C . ASP A 1 509 ? 8.876 35.245 -10.910 1.00 82.25 509 ASP A C 1
ATOM 3746 O O . ASP A 1 509 ? 8.589 35.279 -12.108 1.00 82.25 509 ASP A O 1
ATOM 3750 N N . ILE A 1 510 ? 8.252 34.458 -10.043 1.00 81.88 510 ILE A N 1
ATOM 3751 C CA . ILE A 1 510 ? 7.169 33.533 -10.362 1.00 81.88 510 ILE A CA 1
ATOM 3752 C C . ILE A 1 510 ? 5.990 33.896 -9.467 1.00 81.88 510 ILE A C 1
ATOM 3754 O O . ILE A 1 510 ? 6.120 33.951 -8.242 1.00 81.88 510 ILE A O 1
ATOM 3758 N N . GLU A 1 511 ? 4.847 34.145 -10.095 1.00 85.81 511 GLU A N 1
ATOM 3759 C CA . GLU A 1 511 ? 3.600 34.503 -9.428 1.00 85.81 511 GLU A CA 1
ATOM 3760 C C . GLU A 1 511 ? 2.656 33.296 -9.410 1.00 85.81 511 GLU A C 1
ATOM 3762 O O . GLU A 1 511 ? 2.328 32.716 -10.452 1.00 85.81 511 GLU A O 1
ATOM 3767 N N . VAL A 1 512 ? 2.195 32.922 -8.218 1.00 88.06 512 VAL A N 1
ATOM 3768 C CA . VAL A 1 512 ? 1.234 31.831 -8.039 1.00 88.06 512 VAL A CA 1
ATOM 3769 C C . VAL A 1 512 ? -0.084 32.405 -7.557 1.00 88.06 512 VAL A C 1
ATOM 3771 O O . VAL A 1 512 ? -0.150 33.006 -6.485 1.00 88.06 512 VAL A O 1
ATOM 3774 N N . ARG A 1 513 ? -1.135 32.195 -8.346 1.00 91.44 513 ARG A N 1
ATOM 3775 C CA . ARG A 1 513 ? -2.507 32.565 -8.007 1.00 91.44 513 ARG A CA 1
ATOM 3776 C C . ARG A 1 513 ? -3.268 31.337 -7.554 1.00 91.44 513 ARG A C 1
ATOM 3778 O O . ARG A 1 513 ? -3.233 30.313 -8.233 1.00 91.44 513 ARG A O 1
ATOM 3785 N N . ILE A 1 514 ? -3.953 31.436 -6.421 1.00 90.50 514 ILE A N 1
ATOM 3786 C CA . ILE A 1 514 ? -4.803 30.365 -5.894 1.00 90.50 514 ILE A CA 1
ATOM 3787 C C . ILE A 1 514 ? -6.220 30.906 -5.751 1.00 90.50 514 ILE A C 1
ATOM 3789 O O . ILE A 1 514 ? -6.443 31.887 -5.043 1.00 90.50 514 ILE A O 1
ATOM 3793 N N . ALA A 1 515 ? -7.175 30.252 -6.407 1.00 90.88 515 ALA A N 1
ATOM 3794 C CA . ALA A 1 515 ? -8.574 30.651 -6.381 1.00 90.88 515 ALA A CA 1
ATOM 3795 C C . ALA A 1 515 ? -9.206 30.319 -5.019 1.00 90.88 515 ALA A C 1
ATOM 3797 O O . ALA A 1 515 ? -9.388 29.146 -4.676 1.00 90.88 515 ALA A O 1
ATOM 3798 N N . ALA A 1 516 ? -9.578 31.346 -4.249 1.00 87.81 516 ALA A N 1
ATOM 3799 C CA . ALA A 1 516 ? -10.211 31.177 -2.945 1.00 87.81 516 ALA A CA 1
ATOM 3800 C C . ALA A 1 516 ? -11.729 30.990 -3.088 1.00 87.81 516 ALA A C 1
ATOM 3802 O O . ALA A 1 516 ? -12.489 31.951 -3.199 1.00 87.81 516 ALA A O 1
ATOM 3803 N N . ASN A 1 517 ? -12.203 29.745 -3.080 1.00 86.19 517 ASN A N 1
ATOM 3804 C CA . ASN A 1 517 ? -13.626 29.419 -3.267 1.00 86.19 517 ASN A CA 1
ATOM 3805 C C . ASN A 1 517 ? -14.360 28.999 -1.977 1.00 86.19 517 ASN A C 1
ATOM 3807 O O . ASN A 1 517 ? -15.566 28.729 -2.002 1.00 86.19 517 ASN A O 1
ATOM 3811 N N . GLN A 1 518 ? -13.663 29.004 -0.844 1.00 85.31 518 GLN A N 1
ATOM 3812 C CA . GLN A 1 518 ? -14.173 28.618 0.468 1.00 85.31 518 GLN A CA 1
ATOM 3813 C C . GLN A 1 518 ? -13.709 29.607 1.538 1.00 85.31 518 GLN A C 1
ATOM 3815 O O . GLN A 1 518 ? -12.580 30.081 1.483 1.00 85.31 518 GLN A O 1
ATOM 3820 N N . VAL A 1 519 ? -14.593 29.909 2.488 1.00 88.56 519 VAL A N 1
ATOM 3821 C CA . VAL A 1 519 ? -14.339 30.805 3.628 1.00 88.56 519 VAL A CA 1
ATOM 3822 C C . VAL A 1 519 ? -13.713 29.995 4.762 1.00 88.56 519 VAL A C 1
ATOM 3824 O O . VAL A 1 519 ? -14.145 28.868 5.011 1.00 88.56 519 VAL A O 1
ATOM 3827 N N . GLY A 1 520 ? -12.722 30.557 5.449 1.00 87.38 520 GLY A N 1
ATOM 3828 C CA . GLY A 1 520 ? -12.059 29.921 6.586 1.00 87.38 520 GLY A CA 1
ATOM 3829 C C . GLY A 1 520 ? -10.585 30.292 6.732 1.00 87.38 520 GLY A C 1
ATOM 3830 O O . GLY A 1 520 ? -10.009 30.992 5.897 1.00 87.38 520 GLY A O 1
ATOM 3831 N N . ASP A 1 521 ? -9.988 29.785 7.807 1.00 87.50 521 ASP A N 1
ATOM 3832 C CA . ASP A 1 521 ? -8.547 29.818 8.034 1.00 87.50 521 ASP A CA 1
ATOM 3833 C C . ASP A 1 521 ? -7.928 28.554 7.440 1.00 87.50 521 ASP A C 1
ATOM 3835 O O . ASP A 1 521 ? -8.322 27.433 7.776 1.00 87.50 521 ASP A O 1
ATOM 3839 N N . PHE A 1 522 ? -6.955 28.726 6.555 1.00 86.62 522 PHE A N 1
ATOM 3840 C CA . PHE A 1 522 ? -6.272 27.614 5.910 1.00 86.62 522 PHE A CA 1
ATOM 3841 C C . PHE A 1 522 ? -4.767 27.837 5.897 1.00 86.62 522 PHE A C 1
ATOM 3843 O O . PHE A 1 522 ? -4.254 28.846 6.376 1.00 86.62 522 PHE A O 1
ATOM 3850 N N . ASN A 1 523 ? -4.057 26.880 5.319 1.00 84.69 523 ASN A N 1
ATOM 3851 C CA . ASN A 1 523 ? -2.619 26.930 5.192 1.00 84.69 523 ASN A CA 1
ATOM 3852 C C . ASN A 1 523 ? -2.235 26.455 3.792 1.00 84.69 523 ASN A C 1
ATOM 3854 O O . ASN A 1 523 ? -2.632 25.362 3.383 1.00 84.69 523 ASN A O 1
ATOM 3858 N N . VAL A 1 524 ? -1.518 27.290 3.045 1.00 83.19 524 VAL A N 1
ATOM 3859 C CA . VAL A 1 524 ? -0.936 26.902 1.759 1.00 83.19 524 VAL A CA 1
ATOM 3860 C C . VAL A 1 524 ? 0.437 26.322 2.045 1.00 83.19 524 VAL A C 1
ATOM 3862 O O . VAL A 1 524 ? 1.298 27.014 2.587 1.00 83.19 524 VAL A O 1
ATOM 3865 N N . THR A 1 525 ? 0.652 25.067 1.665 1.00 84.69 525 THR A N 1
ATOM 3866 C CA . THR A 1 525 ? 1.952 24.412 1.829 1.00 84.69 525 THR A CA 1
ATOM 3867 C C . THR A 1 525 ? 2.628 24.229 0.4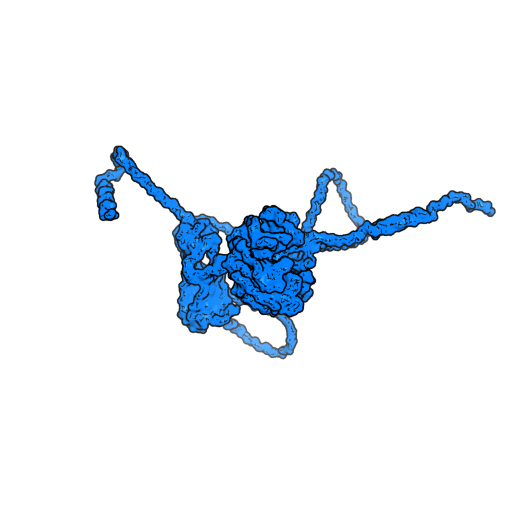79 1.00 84.69 525 THR A C 1
ATOM 3869 O O . THR A 1 525 ? 1.991 24.281 -0.573 1.00 84.69 525 THR A O 1
ATOM 3872 N N . GLY A 1 526 ? 3.943 24.068 0.467 1.00 82.88 526 GLY A N 1
ATOM 3873 C CA . GLY A 1 526 ? 4.679 23.901 -0.779 1.00 82.88 526 GLY A CA 1
ATOM 3874 C C . GLY A 1 526 ? 6.158 23.642 -0.568 1.00 82.88 526 GLY A C 1
ATOM 3875 O O . GLY A 1 526 ? 6.646 23.611 0.560 1.00 82.88 526 GLY A O 1
ATOM 3876 N N . ARG A 1 527 ? 6.875 23.438 -1.668 1.00 85.75 527 ARG A N 1
ATOM 3877 C CA . ARG A 1 527 ? 8.322 23.230 -1.706 1.00 85.75 527 ARG A CA 1
ATOM 3878 C C . ARG A 1 527 ? 8.914 23.911 -2.929 1.00 85.75 527 ARG A C 1
ATOM 3880 O O . ARG A 1 527 ? 8.287 23.954 -3.986 1.00 85.75 527 ARG A O 1
ATOM 3887 N N . VAL A 1 528 ? 10.136 24.404 -2.803 1.00 82.88 528 VAL A N 1
ATOM 3888 C CA . VAL A 1 528 ? 10.961 24.811 -3.937 1.00 82.88 528 VAL A CA 1
ATOM 3889 C C . VAL A 1 528 ? 12.261 24.048 -3.859 1.00 82.88 528 VAL A C 1
ATOM 3891 O O . VAL A 1 528 ? 13.028 24.223 -2.918 1.00 82.88 528 VAL A O 1
ATOM 3894 N N . ILE A 1 529 ? 12.495 23.215 -4.862 1.00 83.31 529 ILE A N 1
ATOM 3895 C CA . ILE A 1 529 ? 13.703 22.412 -4.979 1.00 83.31 529 ILE A CA 1
ATOM 3896 C C . ILE A 1 529 ? 14.541 23.025 -6.086 1.00 83.31 529 ILE A C 1
ATOM 3898 O O . ILE A 1 529 ? 14.032 23.244 -7.188 1.00 83.31 529 ILE A O 1
ATOM 3902 N N . TYR A 1 530 ? 15.818 23.298 -5.833 1.00 85.19 530 TYR A N 1
ATOM 3903 C CA . TYR A 1 530 ? 16.698 23.782 -6.888 1.00 85.19 530 TYR A CA 1
ATOM 3904 C C . TYR A 1 530 ? 18.079 23.143 -6.876 1.00 85.19 530 TYR A C 1
ATOM 3906 O O . TYR A 1 530 ? 18.645 22.841 -5.831 1.00 85.19 530 TYR A O 1
ATOM 3914 N N . TYR A 1 531 ? 18.629 22.933 -8.070 1.00 82.75 531 TYR A N 1
ATOM 3915 C CA . TYR A 1 531 ? 19.947 22.338 -8.279 1.00 82.75 531 TYR A CA 1
ATOM 3916 C C . TYR A 1 531 ? 20.620 22.928 -9.523 1.00 82.75 531 TYR A C 1
ATOM 3918 O O . TYR A 1 531 ? 19.975 23.555 -10.364 1.00 82.75 531 TYR A O 1
ATOM 3926 N N . PHE A 1 532 ? 21.932 22.730 -9.657 1.00 81.19 532 PHE A N 1
ATOM 3927 C CA . PHE A 1 532 ? 22.716 23.270 -10.772 1.00 81.19 532 PHE A CA 1
ATOM 3928 C C . PHE A 1 532 ? 23.199 22.164 -11.713 1.00 81.19 532 PHE A C 1
ATOM 3930 O O . PHE A 1 532 ? 23.758 21.155 -11.273 1.00 81.19 532 PHE A O 1
ATOM 3937 N N . GLY A 1 533 ? 23.045 22.380 -13.022 1.00 76.19 533 GLY A N 1
ATOM 3938 C CA . GLY A 1 533 ? 23.389 21.393 -14.045 1.00 76.19 533 GLY A CA 1
ATOM 3939 C C . GLY A 1 533 ? 22.688 20.052 -13.803 1.00 76.19 533 GLY A C 1
ATOM 3940 O O . GLY A 1 533 ? 21.538 20.012 -13.387 1.00 76.19 533 GLY A O 1
ATOM 3941 N N . ASN A 1 534 ? 23.391 18.934 -14.000 1.00 71.12 534 ASN A N 1
ATOM 3942 C CA . ASN A 1 534 ? 22.808 17.593 -13.837 1.00 71.12 534 ASN A CA 1
ATOM 3943 C C . ASN A 1 534 ? 22.919 17.027 -12.409 1.00 71.12 534 ASN A C 1
ATOM 3945 O O . ASN A 1 534 ? 22.568 15.869 -12.177 1.00 71.12 534 ASN A O 1
ATOM 3949 N N . ASN A 1 535 ? 23.445 17.796 -11.452 1.00 63.25 535 ASN A N 1
ATOM 3950 C CA . ASN A 1 535 ? 23.745 17.288 -10.118 1.00 63.25 535 ASN A CA 1
ATOM 3951 C C . ASN A 1 535 ? 22.550 17.451 -9.169 1.00 63.25 535 ASN A C 1
ATOM 3953 O O . ASN A 1 535 ? 22.523 18.344 -8.327 1.00 63.25 535 ASN A O 1
ATOM 3957 N N . LYS A 1 536 ? 21.558 16.568 -9.318 1.00 64.88 536 LYS A N 1
ATOM 3958 C CA . LYS A 1 536 ? 20.330 16.561 -8.503 1.00 64.88 536 LYS A CA 1
ATOM 3959 C C . LYS A 1 536 ? 20.554 16.178 -7.032 1.00 64.88 536 LYS A C 1
ATOM 3961 O O . LYS A 1 536 ? 19.673 16.410 -6.217 1.00 64.88 536 LYS A O 1
ATOM 3966 N N . LYS A 1 537 ? 21.710 15.587 -6.696 1.00 53.16 537 LYS A N 1
ATOM 3967 C CA . LYS A 1 537 ? 22.015 15.072 -5.347 1.00 53.16 537 LYS A CA 1
ATOM 3968 C C . LYS A 1 537 ? 22.329 16.164 -4.324 1.00 53.16 537 LYS A C 1
ATOM 3970 O O . LYS A 1 537 ? 22.119 15.942 -3.141 1.00 53.16 537 LYS A O 1
ATOM 3975 N N . ASP A 1 538 ? 22.779 17.325 -4.792 1.00 59.75 538 ASP A N 1
ATOM 3976 C CA . ASP A 1 538 ? 23.113 18.480 -3.948 1.00 59.75 538 ASP A CA 1
ATOM 3977 C C . ASP A 1 538 ? 22.021 19.565 -4.015 1.00 59.75 538 ASP A C 1
ATOM 3979 O O . ASP A 1 538 ? 22.298 20.744 -3.797 1.00 59.75 538 ASP A O 1
ATOM 3983 N N . GLY A 1 539 ? 20.800 19.190 -4.415 1.00 65.50 539 GLY A N 1
ATOM 3984 C CA . GLY A 1 539 ? 19.684 20.120 -4.525 1.00 65.50 539 GLY A CA 1
ATOM 3985 C C . GLY A 1 539 ? 19.266 20.658 -3.160 1.00 65.50 539 GLY A C 1
ATOM 3986 O O . GLY A 1 539 ? 19.173 19.909 -2.191 1.00 65.50 539 GLY A O 1
ATOM 3987 N N . GLU A 1 540 ? 19.006 21.957 -3.085 1.00 72.25 540 GLU A N 1
ATOM 3988 C CA . GLU A 1 540 ? 18.459 22.585 -1.887 1.00 72.25 540 GLU A CA 1
ATOM 3989 C C . GLU A 1 540 ? 16.929 22.546 -1.942 1.00 72.25 540 GLU A C 1
ATOM 3991 O O . GLU A 1 540 ? 16.332 22.780 -2.995 1.00 72.25 540 GLU A O 1
ATOM 3996 N N . ASP A 1 541 ? 16.303 22.249 -0.805 1.00 73.50 541 ASP A N 1
ATOM 3997 C CA . ASP A 1 541 ? 14.855 22.125 -0.657 1.00 73.50 541 ASP A CA 1
ATOM 3998 C C . ASP A 1 541 ? 14.347 23.148 0.358 1.00 73.50 541 ASP A C 1
ATOM 4000 O O . ASP A 1 541 ? 14.750 23.161 1.521 1.00 73.50 541 ASP A O 1
ATOM 4004 N N . CYS A 1 542 ? 13.480 24.040 -0.105 1.00 71.81 542 CYS A N 1
ATOM 4005 C CA . CYS A 1 542 ? 12.888 25.102 0.691 1.00 71.81 542 CYS A CA 1
ATOM 4006 C C . CYS A 1 542 ? 11.399 24.825 0.877 1.00 71.81 542 CYS A C 1
ATOM 4008 O O . CYS A 1 542 ? 10.634 24.867 -0.085 1.00 71.81 542 CYS A O 1
ATOM 4010 N N . THR A 1 543 ? 10.967 24.588 2.112 1.00 70.62 543 THR A N 1
ATOM 4011 C CA . THR A 1 543 ? 9.553 24.374 2.442 1.00 70.62 543 THR A CA 1
ATOM 4012 C C . THR A 1 543 ? 8.799 25.697 2.582 1.00 70.62 543 THR A C 1
ATOM 4014 O O . THR A 1 543 ? 9.302 26.643 3.188 1.00 70.62 543 THR A O 1
ATOM 4017 N N . LEU A 1 544 ? 7.565 25.738 2.083 1.00 75.38 544 LEU A N 1
ATOM 4018 C CA . LEU A 1 544 ? 6.586 26.797 2.306 1.00 75.38 544 LEU A CA 1
ATOM 4019 C C . LEU A 1 544 ? 5.494 26.285 3.241 1.00 75.38 544 LEU A C 1
ATOM 4021 O O . LEU A 1 544 ? 4.899 25.238 2.985 1.00 75.38 544 LEU A O 1
ATOM 4025 N N . ASP A 1 545 ? 5.206 27.074 4.267 1.00 77.69 545 ASP A N 1
ATOM 4026 C CA . ASP A 1 545 ? 4.082 26.881 5.171 1.00 77.69 545 ASP A CA 1
ATOM 4027 C C . ASP A 1 545 ? 3.458 28.251 5.455 1.00 77.69 545 ASP A C 1
ATOM 4029 O O . ASP A 1 545 ? 4.054 29.074 6.155 1.00 77.69 545 ASP A O 1
ATOM 4033 N N . LEU A 1 546 ? 2.338 28.562 4.797 1.00 80.06 546 LEU A N 1
ATOM 4034 C CA . LEU A 1 546 ? 1.803 29.920 4.737 1.00 80.06 546 LEU A CA 1
ATOM 4035 C C . LEU A 1 546 ? 0.333 29.990 5.172 1.00 80.06 546 LEU A C 1
ATOM 4037 O O . LEU A 1 546 ? -0.551 29.597 4.400 1.00 80.06 546 LEU A O 1
ATOM 4041 N N . PRO A 1 547 ? 0.044 30.568 6.352 1.00 81.50 547 PRO A N 1
ATOM 4042 C CA . PRO A 1 547 ? -1.325 30.720 6.811 1.00 81.50 547 PRO A CA 1
ATOM 4043 C C . PRO A 1 547 ? -2.073 31.722 5.928 1.00 81.50 547 PRO A C 1
ATOM 4045 O O . PRO A 1 547 ? -1.566 32.800 5.602 1.00 81.50 547 PRO A O 1
ATOM 4048 N N . ILE A 1 548 ? -3.304 31.373 5.567 1.00 87.31 548 ILE A N 1
ATOM 4049 C CA . ILE A 1 548 ? -4.213 32.212 4.792 1.00 87.31 548 ILE A CA 1
ATOM 4050 C C . ILE A 1 548 ? -5.562 32.344 5.496 1.00 87.31 548 ILE A C 1
ATOM 4052 O O . ILE A 1 548 ? -6.000 31.443 6.209 1.00 87.31 548 ILE A O 1
ATOM 4056 N N . GLN A 1 549 ? -6.244 33.455 5.248 1.00 86.25 549 GLN A N 1
ATOM 4057 C CA . GLN A 1 549 ? -7.601 33.692 5.727 1.00 86.25 549 GLN A CA 1
ATOM 4058 C C . GLN A 1 549 ? -8.492 34.105 4.565 1.00 86.25 549 GLN A C 1
ATOM 4060 O O . GLN A 1 549 ? -8.171 35.043 3.831 1.00 86.25 549 GLN A O 1
ATOM 4065 N N . VAL A 1 550 ? -9.613 33.409 4.406 1.00 88.38 550 VAL A N 1
ATOM 4066 C CA . VAL A 1 550 ? -10.627 33.740 3.408 1.00 88.38 550 VAL A CA 1
ATOM 4067 C C . VAL A 1 550 ? -11.906 34.153 4.111 1.00 88.38 550 VAL A C 1
ATOM 4069 O O . VAL A 1 550 ? -12.495 33.359 4.839 1.00 88.38 550 VAL A O 1
ATOM 4072 N N . GLU A 1 551 ? -12.337 35.385 3.878 1.00 88.81 551 GLU A N 1
ATOM 4073 C CA . GLU A 1 551 ? -13.537 35.975 4.471 1.00 88.81 551 GLU A CA 1
ATOM 4074 C C . GLU A 1 551 ? -14.737 35.882 3.512 1.00 88.81 551 GLU A C 1
ATOM 4076 O O . GLU A 1 551 ? -14.589 35.758 2.291 1.00 88.81 551 GLU A O 1
ATOM 4081 N N . ASP A 1 552 ? -15.951 35.914 4.061 1.00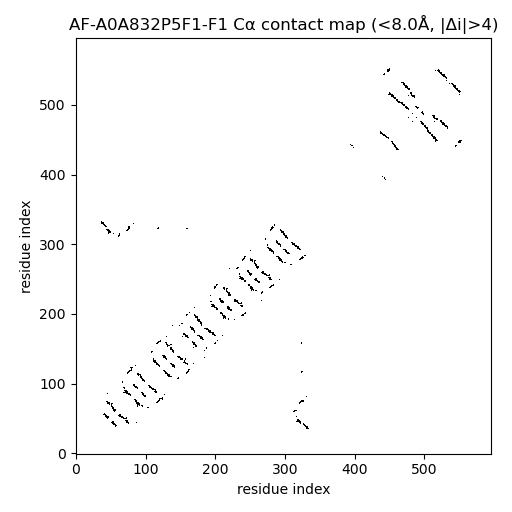 84.88 552 ASP A N 1
ATOM 4082 C CA . ASP A 1 552 ? -17.184 35.930 3.266 1.00 84.88 552 ASP A CA 1
ATOM 4083 C C . ASP A 1 552 ? -17.340 37.302 2.578 1.00 84.88 552 ASP A C 1
ATOM 4085 O O . ASP A 1 552 ? -17.128 38.328 3.235 1.00 84.88 552 ASP A O 1
ATOM 4089 N N . PRO A 1 553 ? -17.686 37.385 1.277 1.00 76.69 553 PRO A N 1
ATOM 4090 C CA . PRO A 1 553 ? -18.038 38.655 0.657 1.00 76.69 553 PRO A CA 1
ATOM 4091 C C . PRO A 1 553 ? -19.158 39.343 1.441 1.00 76.69 553 PRO A C 1
ATOM 4093 O O . PRO A 1 553 ? -20.215 38.764 1.688 1.00 76.69 553 PRO A O 1
ATOM 4096 N N . ALA A 1 554 ? -18.933 40.607 1.810 1.00 72.56 554 ALA A N 1
ATOM 4097 C CA . ALA A 1 554 ? -19.934 41.409 2.503 1.00 72.56 554 ALA A CA 1
ATOM 4098 C C . ALA A 1 554 ? -21.281 41.382 1.743 1.00 72.56 554 ALA A C 1
ATOM 4100 O O . ALA A 1 554 ? -21.275 41.437 0.504 1.00 72.56 554 ALA A O 1
ATOM 4101 N N . PRO A 1 555 ? -22.432 41.333 2.448 1.00 58.72 555 PRO A N 1
ATOM 4102 C CA . PRO A 1 555 ? -23.740 41.322 1.806 1.00 58.72 555 PRO A CA 1
ATOM 4103 C C . PRO A 1 555 ? -23.867 42.515 0.858 1.00 58.72 555 PRO A C 1
ATOM 4105 O O . PRO A 1 555 ? -23.743 43.667 1.276 1.00 58.72 555 PRO A O 1
ATOM 4108 N N . GLN A 1 556 ? -24.106 42.247 -0.424 1.00 50.00 556 GLN A N 1
ATOM 4109 C CA . GLN A 1 556 ? -24.426 43.311 -1.369 1.00 50.00 556 GLN A CA 1
ATOM 4110 C C . GLN A 1 556 ? -25.779 43.915 -0.968 1.00 50.00 556 GLN A C 1
ATOM 4112 O O . GLN A 1 556 ? -26.717 43.152 -0.711 1.00 50.00 556 GLN A O 1
ATOM 4117 N N . PRO A 1 557 ? -25.917 45.252 -0.904 1.00 43.03 557 PRO A N 1
ATOM 4118 C CA . PRO A 1 557 ? -27.208 45.861 -0.633 1.00 43.03 557 PRO A CA 1
ATOM 4119 C C . PRO A 1 557 ? -28.194 45.419 -1.718 1.00 43.03 557 PRO A C 1
ATOM 4121 O O . PRO A 1 557 ? -27.947 45.578 -2.914 1.00 43.03 557 PRO A O 1
ATOM 4124 N N . THR A 1 558 ? -29.309 44.824 -1.299 1.00 41.62 558 THR A N 1
ATOM 4125 C CA . THR A 1 558 ? -30.444 44.544 -2.183 1.00 41.62 558 THR A CA 1
ATOM 4126 C C . THR A 1 558 ? -30.860 45.836 -2.888 1.00 41.62 558 THR A C 1
ATOM 4128 O O . THR A 1 558 ? -30.913 46.865 -2.211 1.00 41.62 558 THR A O 1
ATOM 4131 N N . PRO A 1 559 ? -31.186 45.825 -4.195 1.00 44.34 559 PRO A N 1
ATOM 4132 C CA . PRO A 1 559 ? -31.689 47.017 -4.863 1.00 44.34 559 PRO A CA 1
ATOM 4133 C C . PRO A 1 559 ? -32.951 47.486 -4.138 1.00 44.34 559 PRO A C 1
ATOM 4135 O O . PRO A 1 559 ? -33.969 46.791 -4.151 1.00 44.34 559 PRO A O 1
ATOM 4138 N N . GLU A 1 560 ? -32.868 48.627 -3.455 1.00 44.94 560 GLU A N 1
ATOM 4139 C CA . GLU A 1 560 ? -34.014 49.213 -2.776 1.00 44.94 560 GLU A CA 1
ATOM 4140 C C . GLU A 1 560 ? -35.126 49.454 -3.799 1.00 44.94 560 GLU A C 1
ATOM 4142 O O . GLU A 1 560 ? -34.936 50.069 -4.853 1.00 44.94 560 GLU A O 1
ATOM 4147 N N . SER A 1 561 ? -36.311 48.936 -3.485 1.00 42.34 561 SER A N 1
ATOM 4148 C CA . SER A 1 561 ? -37.547 49.283 -4.166 1.00 42.34 561 SER A CA 1
ATOM 4149 C C . SER A 1 561 ? -37.695 50.803 -4.204 1.00 42.34 561 SER A C 1
ATOM 4151 O O . SER A 1 561 ? -37.655 51.460 -3.164 1.00 42.34 561 SER A O 1
ATOM 4153 N N . ARG A 1 562 ? -37.878 51.340 -5.413 1.00 38.41 562 ARG A N 1
ATOM 4154 C CA . ARG A 1 562 ? -38.136 52.755 -5.708 1.00 38.41 562 ARG A CA 1
ATOM 4155 C C . ARG A 1 562 ? -39.098 53.376 -4.671 1.00 38.41 562 ARG A C 1
ATOM 4157 O O . ARG A 1 562 ? -40.208 52.858 -4.548 1.00 38.41 562 ARG A O 1
ATOM 4164 N N . PRO A 1 563 ? -38.730 54.464 -3.967 1.00 40.91 563 PRO A N 1
ATOM 4165 C CA . PRO A 1 563 ? -39.616 55.084 -2.986 1.00 40.91 563 PRO A CA 1
ATOM 4166 C C . PRO A 1 563 ? -40.859 55.668 -3.664 1.00 40.91 563 PRO A C 1
ATOM 4168 O O . PRO A 1 563 ? -40.747 56.383 -4.665 1.00 40.91 563 PRO A O 1
ATOM 4171 N N . ASP A 1 564 ? -42.030 55.358 -3.111 1.00 40.88 564 ASP A N 1
ATOM 4172 C CA . ASP A 1 564 ? -43.306 55.985 -3.451 1.00 40.88 564 ASP A CA 1
ATOM 4173 C C . ASP A 1 564 ? -43.308 57.415 -2.888 1.00 40.88 564 ASP A C 1
ATOM 4175 O O . ASP A 1 564 ? -43.238 57.624 -1.676 1.00 40.88 564 ASP A O 1
ATOM 4179 N N . ILE A 1 565 ? -43.281 58.417 -3.769 1.00 45.66 565 ILE A N 1
ATOM 4180 C CA . ILE A 1 565 ? -43.193 59.832 -3.388 1.00 45.66 565 ILE A CA 1
ATOM 4181 C C . ILE A 1 565 ? -44.617 60.378 -3.281 1.00 45.66 565 ILE A C 1
ATOM 4183 O O . ILE A 1 565 ? -45.077 61.096 -4.171 1.00 45.66 565 ILE A O 1
ATOM 4187 N N . SER A 1 566 ? -45.329 60.016 -2.213 1.00 40.81 566 SER A N 1
ATOM 4188 C CA . SER A 1 566 ? -46.679 60.532 -1.957 1.00 40.81 566 SER A CA 1
ATOM 4189 C C . SER A 1 566 ? -46.810 61.449 -0.742 1.00 40.81 566 SER A C 1
ATOM 4191 O O . SER A 1 566 ? -47.863 62.055 -0.611 1.00 40.81 566 SER A O 1
ATOM 4193 N N . ASP A 1 567 ? -45.777 61.658 0.081 1.00 42.84 567 ASP A N 1
ATOM 4194 C CA . ASP A 1 567 ? -45.859 62.607 1.204 1.00 42.84 567 ASP A CA 1
ATOM 4195 C C . ASP A 1 567 ? -44.558 63.406 1.387 1.00 42.84 567 ASP A C 1
ATOM 4197 O O . ASP A 1 567 ? -43.570 62.935 1.942 1.00 42.84 567 ASP A O 1
ATOM 4201 N N . ILE A 1 568 ? -44.555 64.651 0.891 1.00 47.50 568 ILE A N 1
ATOM 4202 C CA . ILE A 1 568 ? -43.462 65.640 1.046 1.00 47.50 568 ILE A CA 1
ATOM 4203 C C . ILE A 1 568 ? -43.743 66.583 2.242 1.00 47.50 568 ILE A C 1
ATOM 4205 O O . ILE A 1 568 ? -43.080 67.601 2.425 1.00 47.50 568 ILE A O 1
ATOM 4209 N N . SER A 1 569 ? -44.713 66.267 3.105 1.00 46.84 569 SER A N 1
ATOM 4210 C CA . SER A 1 569 ? -45.070 67.136 4.237 1.00 46.84 569 SER A CA 1
ATOM 4211 C C . SER A 1 569 ? -44.015 67.191 5.346 1.00 46.84 569 SER A C 1
ATOM 4213 O O . SER A 1 569 ? -43.973 68.181 6.071 1.00 46.84 569 SER A O 1
ATOM 4215 N N . ASP A 1 570 ? -43.121 66.203 5.440 1.00 49.06 570 ASP A N 1
ATOM 4216 C CA . ASP A 1 570 ? -42.246 66.050 6.614 1.00 49.06 570 ASP A CA 1
ATOM 4217 C C . ASP A 1 570 ? -40.816 66.593 6.411 1.00 49.06 570 ASP A C 1
ATOM 4219 O O . ASP A 1 570 ? -39.981 66.522 7.309 1.00 49.06 570 ASP A O 1
ATOM 4223 N N . ILE A 1 571 ? -40.518 67.197 5.252 1.00 46.69 571 ILE A N 1
ATOM 4224 C CA . ILE A 1 571 ? -39.186 67.766 4.943 1.00 46.69 571 ILE A CA 1
ATOM 4225 C C . ILE A 1 571 ? -39.067 69.252 5.353 1.00 46.69 571 ILE A C 1
ATOM 4227 O O . ILE A 1 571 ? -37.989 69.840 5.275 1.00 46.69 571 ILE A O 1
ATOM 4231 N N . LEU A 1 572 ? -40.141 69.881 5.842 1.00 43.56 572 LEU A N 1
ATOM 4232 C CA . LEU A 1 572 ? -40.154 71.323 6.134 1.00 43.56 572 LEU A CA 1
ATOM 4233 C C . LEU A 1 572 ? -39.932 71.719 7.602 1.00 43.56 572 LEU A C 1
ATOM 4235 O O . LEU A 1 572 ? -39.938 72.915 7.877 1.00 43.56 572 LEU A O 1
ATOM 4239 N N . ASP A 1 573 ? -39.660 70.783 8.519 1.00 48.41 573 ASP A N 1
ATOM 4240 C CA . ASP A 1 573 ? -39.596 71.096 9.961 1.00 48.41 573 ASP A CA 1
ATOM 4241 C C . ASP A 1 573 ? -38.314 70.616 10.679 1.00 48.41 573 ASP A C 1
ATOM 4243 O O . ASP A 1 573 ? -38.346 70.038 11.765 1.00 48.41 573 ASP A O 1
ATOM 4247 N N . MET A 1 574 ? -37.138 70.903 10.102 1.00 37.38 574 MET A N 1
ATOM 4248 C CA . MET A 1 574 ? -35.858 70.834 10.831 1.00 37.38 574 MET A CA 1
ATOM 4249 C C . MET A 1 574 ? -35.110 72.183 10.811 1.00 37.38 574 MET A C 1
ATOM 4251 O O . MET A 1 574 ? -34.811 72.710 9.735 1.00 37.38 574 MET A O 1
ATOM 4255 N N . PRO A 1 575 ? -34.744 72.754 11.978 1.00 37.09 575 PRO A N 1
ATOM 4256 C CA . PRO A 1 575 ? -34.033 74.025 12.050 1.00 37.09 575 PRO A CA 1
ATOM 4257 C C . PRO A 1 575 ? -32.550 73.821 11.709 1.00 37.09 575 PRO A C 1
ATOM 4259 O O . PRO A 1 575 ? -31.811 73.193 12.463 1.00 37.09 575 PRO A O 1
ATOM 4262 N N . GLY A 1 576 ? -32.098 74.363 10.574 1.00 48.19 576 GLY A N 1
ATOM 4263 C CA . GLY A 1 576 ? -30.674 74.351 10.208 1.00 48.19 576 GLY A CA 1
ATOM 4264 C C . GLY A 1 576 ? -30.349 74.352 8.714 1.00 48.19 576 GLY A C 1
ATOM 4265 O O . GLY A 1 576 ? -29.201 74.602 8.358 1.00 48.19 576 GLY A O 1
ATOM 4266 N N . PHE A 1 577 ? -31.325 74.145 7.827 1.00 44.81 577 PHE A N 1
ATOM 4267 C CA . PHE A 1 577 ? -31.083 74.127 6.381 1.00 44.81 577 PHE A CA 1
ATOM 4268 C C . PHE A 1 577 ? -31.645 75.375 5.696 1.00 44.81 577 PHE A C 1
ATOM 4270 O O . PHE A 1 577 ? -32.818 75.467 5.349 1.00 44.81 577 PHE A O 1
ATOM 4277 N N . GLY A 1 578 ? -30.769 76.362 5.504 1.00 39.69 578 GLY A N 1
ATOM 4278 C CA . GLY A 1 578 ? -31.019 77.498 4.623 1.00 39.69 578 GLY A CA 1
ATOM 4279 C C . GLY A 1 578 ? -31.018 77.087 3.147 1.00 39.69 578 GLY A C 1
ATOM 4280 O O . GLY A 1 578 ? -30.458 76.064 2.759 1.00 39.69 578 GLY A O 1
ATOM 4281 N N . VAL A 1 579 ? -31.629 77.941 2.326 1.00 47.22 579 VAL A N 1
ATOM 4282 C CA . VAL A 1 579 ? -31.999 77.817 0.897 1.00 47.22 579 VAL A CA 1
ATOM 4283 C C . VAL A 1 579 ? -30.846 77.434 -0.070 1.00 47.22 579 VAL A C 1
ATOM 4285 O O . VAL A 1 579 ? -31.051 77.326 -1.275 1.00 47.22 579 VAL A O 1
ATOM 4288 N N . SER A 1 580 ? -29.632 77.165 0.417 1.00 44.28 580 SER A N 1
ATOM 4289 C CA . SER A 1 580 ? -28.492 76.703 -0.387 1.00 44.28 580 SER A CA 1
ATOM 4290 C C . SER A 1 580 ? -28.482 75.191 -0.665 1.00 44.28 580 SER A C 1
ATOM 4292 O O . SER A 1 580 ? -27.847 74.767 -1.629 1.00 44.28 580 SER A O 1
ATOM 4294 N N . GLY A 1 581 ? -29.207 74.373 0.110 1.00 47.81 581 GLY A N 1
ATOM 4295 C CA . GLY A 1 581 ? -29.266 72.914 -0.095 1.00 47.81 581 GLY A CA 1
ATOM 4296 C C . GLY A 1 581 ? -30.139 72.471 -1.279 1.00 47.81 581 GLY A C 1
ATOM 4297 O O . GLY A 1 581 ? -29.847 71.473 -1.937 1.00 47.81 581 GLY A O 1
ATOM 4298 N N . LEU A 1 582 ? -31.176 73.246 -1.611 1.00 45.75 582 LEU A N 1
ATOM 4299 C CA . LEU A 1 582 ? -32.160 72.875 -2.637 1.00 45.75 582 LEU A CA 1
ATOM 4300 C C . LEU A 1 582 ? -31.597 72.965 -4.068 1.00 45.75 582 LEU A C 1
ATOM 4302 O O . LEU A 1 582 ? -32.005 72.219 -4.957 1.00 45.75 582 LEU A O 1
ATOM 4306 N N . VAL A 1 583 ? -30.624 73.853 -4.289 1.00 51.56 583 VAL A N 1
ATOM 4307 C CA . VAL A 1 583 ? -29.977 74.032 -5.599 1.00 51.56 583 VAL A CA 1
ATOM 4308 C C . VAL A 1 583 ? -28.998 72.890 -5.885 1.00 51.56 583 VAL A C 1
ATOM 4310 O O . VAL A 1 583 ? -28.905 72.445 -7.025 1.00 51.56 583 VAL A O 1
ATOM 4313 N N . PHE A 1 584 ? -28.336 72.345 -4.859 1.00 48.66 584 PHE A N 1
ATOM 4314 C CA . PHE A 1 584 ? -27.391 71.234 -5.015 1.00 48.66 584 PHE A CA 1
ATOM 4315 C C . PHE A 1 584 ? -28.086 69.915 -5.384 1.00 48.66 584 PHE A C 1
ATOM 4317 O O . PHE A 1 584 ? -27.587 69.168 -6.224 1.00 48.66 584 PHE A O 1
ATOM 4324 N N . ILE A 1 585 ? -29.274 69.662 -4.827 1.00 54.16 585 ILE A N 1
ATOM 4325 C CA . ILE A 1 585 ? -30.054 68.443 -5.096 1.00 54.16 585 ILE A CA 1
ATOM 4326 C C . ILE A 1 585 ? -30.657 68.467 -6.512 1.00 54.16 585 ILE A C 1
ATOM 4328 O O . ILE A 1 585 ? -30.616 67.460 -7.221 1.00 54.16 585 ILE A O 1
ATOM 4332 N N . LEU A 1 586 ? -31.132 69.626 -6.984 1.00 50.47 586 LEU A N 1
ATOM 4333 C CA . LEU A 1 586 ? -31.620 69.773 -8.362 1.00 50.47 586 LEU A CA 1
ATOM 4334 C C . LEU A 1 586 ? -30.490 69.707 -9.402 1.00 50.47 586 LEU A C 1
ATOM 4336 O O . LEU A 1 586 ? -30.704 69.212 -10.510 1.00 50.47 586 LEU A O 1
ATOM 4340 N N . MET A 1 587 ? -29.277 70.146 -9.052 1.00 46.38 587 MET A N 1
ATOM 4341 C CA . MET A 1 587 ? -28.117 70.062 -9.945 1.00 46.38 587 MET A CA 1
ATOM 4342 C C . MET A 1 587 ? -27.603 68.619 -10.087 1.00 46.38 587 MET A C 1
ATOM 4344 O O . MET A 1 587 ? -27.256 68.207 -11.194 1.00 46.38 587 MET A O 1
ATOM 4348 N N . LEU A 1 588 ? -27.644 67.820 -9.012 1.00 42.81 588 LEU A N 1
ATOM 4349 C CA . LEU A 1 588 ? -27.300 66.393 -9.057 1.00 42.81 588 LEU A CA 1
ATOM 4350 C C . LEU A 1 588 ? -28.312 65.584 -9.889 1.00 42.81 588 LEU A C 1
ATOM 4352 O O . LEU A 1 588 ? -27.921 64.737 -10.692 1.00 42.81 588 LEU A O 1
ATOM 4356 N N . ALA A 1 589 ? -29.605 65.908 -9.774 1.00 48.66 589 ALA A N 1
ATOM 4357 C CA . ALA A 1 589 ? -30.668 65.269 -10.553 1.00 48.66 589 ALA A CA 1
ATOM 4358 C C . ALA A 1 589 ? -30.614 65.605 -12.058 1.00 48.66 589 ALA A C 1
ATOM 4360 O O . ALA A 1 589 ? -31.056 64.806 -12.883 1.00 48.66 589 ALA A O 1
ATOM 4361 N N . PHE A 1 590 ? -30.055 66.759 -12.444 1.00 47.88 590 PHE A N 1
ATOM 4362 C CA . PHE A 1 590 ? -29.884 67.127 -13.855 1.00 47.88 590 PHE A CA 1
ATOM 4363 C C . PHE A 1 590 ? -28.635 66.490 -14.489 1.00 47.88 590 PHE A C 1
ATOM 4365 O O . PHE A 1 590 ? -28.647 66.169 -15.677 1.00 47.88 590 PHE A O 1
ATOM 4372 N N . ILE A 1 591 ? -27.574 66.256 -13.706 1.00 49.50 591 ILE A N 1
ATOM 4373 C CA . ILE A 1 591 ? -26.343 65.596 -14.177 1.00 49.50 591 ILE A CA 1
ATOM 4374 C C . ILE A 1 591 ? -26.556 64.084 -14.353 1.00 49.50 591 ILE A C 1
ATOM 4376 O O . ILE A 1 591 ? -26.065 63.512 -15.323 1.00 49.50 591 ILE A O 1
ATOM 4380 N N . LEU A 1 592 ? -27.366 63.451 -13.499 1.00 46.62 592 LEU A N 1
ATOM 4381 C CA . LEU A 1 592 ? -27.694 62.022 -13.602 1.00 46.62 592 LEU A CA 1
ATOM 4382 C C . LEU A 1 592 ? -28.694 61.680 -14.724 1.00 46.62 592 LEU A C 1
ATOM 4384 O O . LEU A 1 592 ? -28.877 60.511 -15.030 1.00 46.62 592 LEU A O 1
ATOM 4388 N N . ARG A 1 593 ? -29.311 62.675 -15.379 1.00 47.53 593 ARG A N 1
ATOM 4389 C CA . ARG A 1 593 ? -30.273 62.468 -16.481 1.00 47.53 593 ARG A CA 1
ATOM 4390 C C . ARG A 1 593 ? -29.653 62.577 -17.883 1.00 47.53 593 ARG A C 1
ATOM 4392 O O . ARG A 1 593 ? -30.385 62.540 -18.867 1.00 47.53 593 ARG A O 1
ATOM 4399 N N . ARG A 1 594 ? -28.333 62.791 -17.990 1.00 42.66 594 ARG A N 1
ATOM 4400 C CA . ARG A 1 594 ? -27.645 63.052 -19.273 1.00 42.66 594 ARG A CA 1
ATOM 4401 C C . ARG A 1 594 ? -26.727 61.918 -19.756 1.00 42.66 594 ARG A C 1
ATOM 4403 O O . ARG A 1 594 ? -26.190 62.047 -20.849 1.00 42.66 594 ARG A O 1
ATOM 4410 N N . ASN A 1 595 ? -26.589 60.833 -18.994 1.00 47.09 595 ASN A N 1
ATOM 4411 C CA . ASN A 1 595 ? -25.805 59.649 -19.368 1.00 47.09 595 ASN A CA 1
ATOM 4412 C C . ASN A 1 595 ? -26.660 58.366 -19.309 1.00 47.09 595 ASN A C 1
ATOM 4414 O O . ASN A 1 595 ? -26.278 57.416 -18.628 1.00 47.09 595 ASN A O 1
ATOM 4418 N N . ASP A 1 596 ? -27.799 58.373 -20.007 1.00 47.00 596 ASP A N 1
ATOM 4419 C CA . ASP A 1 596 ? -28.435 57.144 -20.513 1.00 47.00 596 ASP A CA 1
ATOM 4420 C C . ASP A 1 596 ? -27.998 56.922 -21.968 1.00 47.00 596 ASP A C 1
ATOM 4422 O O . ASP A 1 596 ? -28.081 57.901 -22.755 1.00 47.00 596 ASP A O 1
#

Solvent-accessible surface area (backbone atoms only — not comparable to full-atom values): 33989 Å² total; per-residue (Å²): 134,89,86,91,87,86,84,90,81,81,93,85,82,63,75,71,58,58,57,53,52,53,50,56,57,63,63,68,72,68,72,82,61,72,82,69,65,53,71,44,52,35,34,51,36,21,7,30,70,62,23,29,32,33,32,26,38,64,87,78,59,40,72,77,47,75,32,76,56,57,42,31,20,32,6,20,17,49,32,71,80,23,52,38,33,42,33,20,10,26,73,62,22,26,34,39,32,28,34,57,82,76,63,39,72,78,48,73,36,77,61,47,38,37,23,35,14,19,27,42,33,80,87,42,53,39,33,43,31,21,6,25,73,50,28,25,31,34,33,28,35,59,88,77,66,40,71,77,48,75,34,77,56,46,43,37,18,34,19,38,32,58,55,89,64,35,31,43,32,20,6,23,76,64,19,29,33,35,31,25,34,66,88,77,63,40,74,76,46,74,33,78,43,104,39,43,35,26,27,19,41,33,73,60,90,61,34,33,42,35,20,9,36,69,63,21,29,33,39,33,26,34,64,85,77,62,40,76,78,47,75,30,76,56,46,40,33,21,29,19,38,41,74,42,92,65,36,31,44,32,20,5,29,73,51,23,24,32,34,31,26,35,62,89,76,60,41,70,77,49,74,30,80,55,48,41,32,20,33,11,36,30,53,38,90,86,45,55,36,37,39,33,19,6,23,79,60,21,27,34,36,34,28,34,59,89,76,62,38,72,77,47,74,33,75,57,52,37,38,22,25,25,27,35,47,28,39,39,52,24,64,53,79,78,77,81,78,72,79,77,80,81,75,82,85,80,86,87,85,88,84,91,83,88,83,85,87,79,93,77,93,72,86,84,74,88,75,85,84,74,88,82,83,88,80,89,78,90,81,84,82,82,86,83,83,91,80,92,78,95,72,93,78,75,62,82,76,84,88,87,90,85,88,88,85,87,85,85,89,89,88,84,85,88,85,90,85,85,89,80,94,70,84,86,70,80,75,77,78,76,70,77,79,75,80,79,55,49,77,48,67,38,52,76,36,45,73,39,39,44,75,38,65,35,33,34,41,38,40,39,36,32,42,66,91,47,60,46,29,41,39,36,40,36,40,30,54,41,94,87,39,47,73,69,34,84,77,46,43,80,40,84,94,68,26,28,36,34,76,46,80,32,49,48,59,34,70,49,78,45,74,44,34,30,43,30,77,57,66,45,79,48,51,39,36,34,38,38,38,36,28,49,63,89,49,68,88,76,42,50,76,44,78,43,79,42,75,30,39,26,39,74,67,74,85,74,81,72,84,75,76,79,80,83,89,81,75,80,79,80,78,80,82,67,97,84,78,63,86,71,58,64,58,56,56,55,51,53,59,56,60,70,69,72,80,124

Nearest PDB structures (foldseek):
  1l0q-assembly4_D  TM=7.360E-01  e=1.605E-34  Methanosarcina mazei S-6
  5c2v-assembly1_B  TM=8.745E-01  e=2.337E-17  Candidatus Kuenenia stuttgartensis
  8okv-assembly4_D  TM=8.320E-01  e=5.795E-15  Bacteroides thetaiotaomicron VPI-5482
  6rte-assembly2_B  TM=7.581E-01  e=6.709E-15  Pseudomonas aeruginosa
  6rte-assembly1_A  TM=7.510E-01  e=2.761E-14  Pseudomonas aeruginosa

pLDDT: mean 73.69, std 27.34, range [19.41, 98.88]

Mean predicted aligned error: 20.2 Å